Protein AF-A0A1Y2C9N9-F1 (afdb_monomer_lite)

Structure (mmCIF, N/CA/C/O backbone):
data_AF-A0A1Y2C9N9-F1
#
_entry.id   AF-A0A1Y2C9N9-F1
#
loop_
_atom_site.group_PDB
_atom_site.id
_atom_site.type_symbol
_atom_site.label_atom_id
_atom_site.label_alt_id
_atom_site.label_comp_id
_atom_site.label_asym_id
_atom_site.label_entity_id
_atom_site.label_seq_id
_atom_site.pdbx_PDB_ins_code
_atom_site.Cartn_x
_atom_site.Cartn_y
_atom_site.Cartn_z
_atom_site.occupancy
_atom_site.B_iso_or_equiv
_atom_site.auth_seq_id
_atom_site.auth_comp_id
_atom_site.auth_asym_id
_atom_site.aut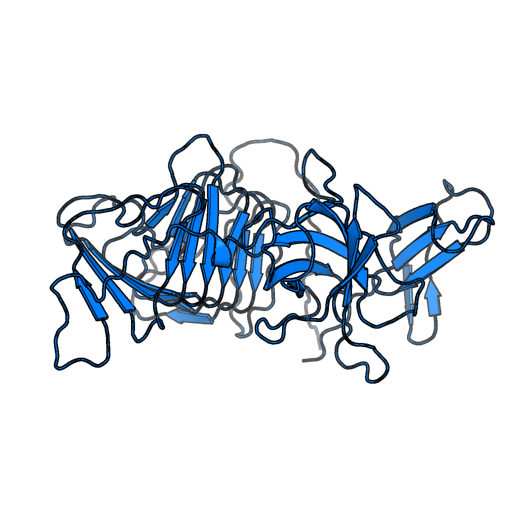h_atom_id
_atom_site.pdbx_PDB_model_num
ATOM 1 N N . MET A 1 1 ? -13.843 10.866 -21.191 1.00 35.72 1 MET A N 1
ATOM 2 C CA . MET A 1 1 ? -12.679 11.748 -21.000 1.00 35.72 1 MET A CA 1
ATOM 3 C C . MET A 1 1 ? -11.493 10.961 -21.496 1.00 35.72 1 MET A C 1
ATOM 5 O O . MET A 1 1 ? -11.252 9.895 -20.947 1.00 35.72 1 MET A O 1
ATOM 9 N N . ASP A 1 2 ? -10.850 11.417 -22.565 1.00 36.09 2 ASP A N 1
ATOM 10 C CA . ASP A 1 2 ? -9.638 10.778 -23.071 1.00 36.09 2 ASP A CA 1
ATOM 11 C C . ASP A 1 2 ? -8.479 11.199 -22.169 1.00 36.09 2 ASP A C 1
ATOM 13 O O . ASP A 1 2 ? -8.046 12.351 -22.181 1.00 36.09 2 ASP A O 1
ATOM 17 N N . GLU A 1 3 ? -8.037 10.278 -21.317 1.00 42.59 3 GLU A N 1
ATOM 18 C CA . GLU A 1 3 ? -6.842 10.449 -20.499 1.00 42.59 3 GLU A CA 1
ATOM 19 C C . GLU A 1 3 ? -5.646 10.529 -21.465 1.00 42.59 3 GLU A C 1
ATOM 21 O O . GLU A 1 3 ? -5.274 9.535 -22.092 1.00 42.59 3 GLU A O 1
ATOM 26 N N . GLN A 1 4 ? -5.087 11.728 -21.678 1.00 49.59 4 GLN A N 1
ATOM 27 C CA . GLN A 1 4 ? -3.892 11.867 -22.509 1.00 49.59 4 GLN A CA 1
ATOM 28 C C . GLN A 1 4 ? -2.743 11.108 -21.844 1.00 49.59 4 GLN A C 1
ATOM 30 O O . GLN A 1 4 ? -2.251 11.492 -20.783 1.00 49.59 4 GLN A O 1
ATOM 35 N N . ILE A 1 5 ? -2.307 10.023 -22.484 1.00 52.78 5 ILE A N 1
ATOM 36 C CA . ILE A 1 5 ? -1.181 9.217 -22.021 1.00 52.78 5 ILE A CA 1
ATOM 37 C C . ILE A 1 5 ? 0.080 10.084 -22.089 1.00 52.78 5 ILE A C 1
ATOM 39 O O . ILE A 1 5 ? 0.598 10.370 -23.171 1.00 52.78 5 ILE A O 1
ATOM 43 N N . LYS A 1 6 ? 0.600 10.499 -20.928 1.00 65.00 6 LYS A N 1
ATOM 44 C CA . LYS A 1 6 ? 1.911 11.152 -20.840 1.00 65.00 6 LYS A CA 1
ATOM 45 C C . LYS A 1 6 ? 2.979 10.113 -21.178 1.00 65.00 6 LYS A C 1
ATOM 47 O O . LYS A 1 6 ? 3.210 9.178 -20.414 1.00 65.00 6 LYS A O 1
ATOM 52 N N . LEU A 1 7 ? 3.616 10.270 -22.336 1.00 72.69 7 LEU A N 1
ATOM 53 C CA . LEU A 1 7 ? 4.670 9.365 -22.781 1.00 72.69 7 LEU A CA 1
ATOM 54 C C . LEU A 1 7 ? 5.910 9.498 -21.890 1.00 72.69 7 LEU A C 1
ATOM 56 O O . LEU A 1 7 ? 6.358 10.606 -21.593 1.00 72.69 7 LEU A O 1
ATOM 60 N N . SER A 1 8 ? 6.486 8.365 -21.492 1.00 74.19 8 SER A N 1
ATOM 61 C CA . SER A 1 8 ? 7.761 8.315 -20.766 1.00 74.19 8 SER A CA 1
ATOM 62 C C . SER A 1 8 ? 8.799 7.521 -21.551 1.00 74.19 8 SER A C 1
ATOM 64 O O . SER A 1 8 ? 8.482 6.483 -22.130 1.00 74.19 8 SER A O 1
ATOM 66 N N . LEU A 1 9 ? 10.038 8.019 -21.600 1.00 79.31 9 LEU A N 1
ATOM 67 C CA . LEU A 1 9 ? 11.112 7.429 -22.394 1.00 79.31 9 LEU A CA 1
ATOM 68 C C . LEU A 1 9 ? 12.290 7.016 -21.510 1.00 79.31 9 LEU A C 1
ATOM 70 O O . LEU A 1 9 ? 12.884 7.843 -20.814 1.00 79.31 9 LEU A O 1
ATOM 74 N N . GLN A 1 10 ? 12.653 5.738 -21.577 1.00 77.62 10 GLN A N 1
ATOM 75 C CA . GLN A 1 10 ? 13.839 5.191 -20.924 1.00 77.62 10 GLN A CA 1
ATOM 76 C C . GLN A 1 10 ? 14.843 4.721 -21.979 1.00 77.62 10 GLN A C 1
ATOM 78 O O . GLN A 1 10 ? 14.482 3.996 -22.903 1.00 77.62 10 GLN A O 1
ATOM 83 N N . VAL A 1 11 ? 16.108 5.119 -21.846 1.00 74.19 11 VAL A N 1
ATOM 84 C CA . VAL A 1 11 ? 17.207 4.701 -22.729 1.00 74.19 11 VAL A CA 1
ATOM 85 C C . VAL A 1 11 ? 18.169 3.816 -21.950 1.00 74.19 11 VAL A C 1
ATOM 87 O O . VAL A 1 11 ? 18.569 4.157 -20.840 1.00 74.19 11 VAL A O 1
ATOM 90 N N . GLN A 1 12 ? 18.551 2.686 -22.535 1.00 75.56 12 GLN A N 1
ATOM 91 C CA . GLN A 1 12 ? 19.433 1.704 -21.919 1.00 75.56 12 GLN A CA 1
ATOM 92 C C . GLN A 1 12 ? 20.562 1.316 -22.872 1.00 75.56 12 GLN A C 1
ATOM 94 O O . GLN A 1 12 ? 20.326 1.028 -24.047 1.00 75.56 12 GLN A O 1
ATOM 99 N N . VAL A 1 13 ? 21.792 1.295 -22.357 1.00 73.00 13 VAL A N 1
ATOM 100 C CA . VAL A 1 13 ? 22.965 0.823 -23.107 1.00 73.00 13 VAL A CA 1
ATOM 101 C C . VAL A 1 13 ? 22.953 -0.703 -23.131 1.00 73.00 13 VAL A C 1
ATOM 103 O O . VAL A 1 13 ? 22.857 -1.340 -22.077 1.00 73.00 13 VAL A O 1
ATOM 106 N N . LEU A 1 14 ? 23.042 -1.291 -24.324 1.00 68.31 14 LEU A N 1
ATOM 107 C CA . LEU A 1 14 ? 23.195 -2.734 -24.475 1.00 68.31 14 LEU A CA 1
ATOM 108 C C . LEU A 1 14 ? 24.684 -3.089 -24.434 1.00 68.31 14 LEU A C 1
ATOM 110 O O . LEU A 1 14 ? 25.497 -2.427 -25.074 1.00 68.31 14 LEU A O 1
ATOM 114 N N . SER A 1 15 ? 25.032 -4.123 -23.668 1.00 65.00 15 SER A N 1
ATOM 115 C CA . SER A 1 15 ? 26.360 -4.738 -23.719 1.00 65.00 15 SER A CA 1
ATOM 116 C C . SER A 1 15 ? 26.294 -6.016 -24.552 1.00 65.00 15 SER A C 1
ATOM 118 O O . SER A 1 15 ? 25.259 -6.684 -24.583 1.00 65.00 15 SER A O 1
ATOM 120 N N . ASP A 1 16 ? 27.400 -6.378 -25.199 1.00 57.31 16 ASP A N 1
ATOM 121 C CA . ASP A 1 16 ? 27.484 -7.580 -26.041 1.00 57.31 16 ASP A CA 1
ATOM 122 C C . ASP A 1 16 ? 27.360 -8.898 -25.237 1.00 57.31 16 ASP A C 1
ATOM 124 O O . ASP A 1 16 ? 27.271 -9.985 -25.808 1.00 57.31 16 ASP A O 1
ATOM 128 N N . SER A 1 17 ? 27.329 -8.830 -23.900 1.00 48.91 17 SER A N 1
ATOM 129 C CA . SER A 1 17 ? 27.253 -9.983 -23.000 1.00 48.91 17 SER A CA 1
ATOM 130 C C . SER A 1 17 ? 25.835 -10.228 -22.459 1.00 48.91 17 SER A C 1
ATOM 132 O O . SER A 1 17 ? 25.485 -9.680 -21.422 1.00 48.91 17 SER A O 1
ATOM 134 N N . LEU A 1 18 ? 25.081 -11.119 -23.124 1.00 41.03 18 LEU A N 1
ATOM 135 C CA . LEU A 1 18 ? 23.800 -11.759 -22.734 1.00 41.03 18 LEU A CA 1
ATOM 136 C C . LEU A 1 18 ? 22.624 -10.848 -22.268 1.00 41.03 18 LEU A C 1
ATOM 138 O O . LEU A 1 18 ? 22.809 -9.816 -21.634 1.00 41.03 18 LEU A O 1
ATOM 142 N N . PRO A 1 19 ? 21.352 -11.248 -22.491 1.00 45.31 19 PRO A N 1
ATOM 143 C CA . PRO A 1 19 ? 20.192 -10.338 -22.447 1.00 45.31 19 PRO A CA 1
ATOM 144 C C . PRO A 1 19 ? 19.780 -9.810 -21.062 1.00 45.31 19 PRO A C 1
ATOM 146 O O . PRO A 1 19 ? 18.806 -9.068 -20.970 1.00 45.31 19 PRO A O 1
ATOM 149 N N . ILE A 1 20 ? 20.450 -10.232 -19.987 1.00 46.34 20 ILE A N 1
ATOM 150 C CA . ILE A 1 20 ? 19.960 -10.072 -18.607 1.00 46.34 20 ILE A CA 1
ATOM 151 C C . ILE A 1 20 ? 20.750 -8.998 -17.840 1.00 46.34 20 ILE A C 1
ATOM 153 O O . ILE A 1 20 ? 20.220 -8.396 -16.913 1.00 46.34 20 ILE A O 1
ATOM 157 N N . ASN A 1 21 ? 21.973 -8.671 -18.270 1.00 48.25 21 ASN A N 1
ATOM 158 C CA . ASN A 1 21 ? 22.792 -7.624 -17.648 1.00 48.25 21 ASN A CA 1
ATOM 159 C C . ASN A 1 21 ? 22.734 -6.349 -18.483 1.00 48.25 21 ASN A C 1
ATOM 161 O O . ASN A 1 21 ? 23.719 -5.895 -19.068 1.00 48.25 21 ASN A O 1
ATOM 165 N N . ALA A 1 22 ? 21.532 -5.804 -18.602 1.00 55.50 22 ALA A N 1
ATOM 166 C CA . ALA A 1 22 ? 21.343 -4.560 -19.311 1.00 55.50 22 ALA A CA 1
ATOM 167 C C . ALA A 1 22 ? 21.938 -3.404 -18.478 1.00 55.50 22 ALA A C 1
ATOM 169 O O . ALA A 1 22 ? 21.824 -3.386 -17.251 1.00 55.50 22 ALA A O 1
ATOM 170 N N . GLY A 1 23 ? 22.649 -2.484 -19.139 1.00 63.84 23 GLY A N 1
ATOM 171 C CA . GLY A 1 23 ? 23.378 -1.400 -18.480 1.00 63.84 23 GLY A CA 1
ATOM 172 C C . GLY A 1 23 ? 22.465 -0.416 -17.733 1.00 63.84 23 GLY A C 1
ATOM 173 O O . GLY A 1 23 ? 21.241 -0.596 -17.698 1.00 63.84 23 GLY A O 1
ATOM 174 N N . PRO A 1 24 ? 23.031 0.654 -17.144 1.00 66.31 24 PRO A N 1
ATOM 175 C CA . PRO A 1 24 ? 22.237 1.680 -16.476 1.00 66.31 24 PRO A CA 1
ATOM 176 C C . PRO A 1 24 ? 21.140 2.229 -17.402 1.00 66.31 24 PRO A C 1
ATOM 178 O O . PRO A 1 24 ? 21.354 2.431 -18.600 1.00 66.31 24 PRO A O 1
ATOM 181 N N . VAL A 1 25 ? 19.954 2.440 -16.827 1.00 69.62 25 VAL A N 1
ATOM 182 C CA . VAL A 1 25 ? 18.787 3.018 -17.503 1.00 69.62 25 VAL A CA 1
ATOM 183 C C . VAL A 1 25 ? 18.749 4.516 -17.225 1.00 69.62 25 VAL A C 1
ATOM 185 O O . VAL A 1 25 ? 18.875 4.944 -16.078 1.00 69.62 25 VAL A O 1
ATOM 188 N N . PHE A 1 26 ? 18.547 5.314 -18.269 1.00 75.56 26 PHE A N 1
ATOM 189 C CA . PHE A 1 26 ? 18.500 6.770 -18.201 1.00 75.56 26 PHE A CA 1
ATOM 190 C C . PHE A 1 26 ? 17.121 7.270 -18.631 1.00 75.56 26 PHE A C 1
ATOM 192 O O . PHE A 1 26 ? 16.670 6.978 -19.739 1.00 75.56 26 PHE A O 1
ATOM 199 N N . SER A 1 27 ? 16.462 8.061 -17.781 1.00 75.56 27 SER A N 1
ATOM 200 C CA . SER A 1 27 ? 15.243 8.786 -18.163 1.00 75.56 27 SER A CA 1
ATOM 201 C C . SER A 1 27 ? 15.618 9.923 -19.109 1.00 75.56 27 SER A C 1
ATOM 203 O O . SER A 1 27 ? 16.487 10.723 -18.766 1.00 75.56 27 SER A O 1
ATOM 205 N N . GLN A 1 28 ? 14.977 10.004 -20.278 1.00 77.38 28 GLN A N 1
ATOM 206 C CA . GLN A 1 28 ? 15.223 11.078 -21.245 1.00 77.38 28 GLN A CA 1
ATOM 207 C C . GLN A 1 28 ? 13.971 11.932 -21.454 1.00 77.38 28 GLN A C 1
ATOM 209 O O . GLN A 1 28 ? 12.881 11.374 -21.611 1.00 77.38 28 GLN A O 1
ATOM 214 N N . PRO A 1 29 ? 14.099 13.272 -21.476 1.00 76.62 29 PRO A N 1
ATOM 215 C CA . PRO A 1 29 ? 13.002 14.125 -21.893 1.00 76.62 29 PRO A CA 1
ATOM 216 C C . PRO A 1 29 ? 12.691 13.860 -23.369 1.00 76.62 29 PRO A C 1
ATOM 218 O O . PRO A 1 29 ? 13.583 13.778 -24.217 1.00 76.62 29 PRO A O 1
ATOM 221 N N . LEU A 1 30 ? 11.405 13.720 -23.667 1.00 79.06 30 LEU A N 1
ATOM 222 C CA . LEU A 1 30 ? 10.915 13.573 -25.027 1.00 79.06 30 LEU A CA 1
ATOM 223 C C . LEU A 1 30 ? 10.815 14.968 -25.654 1.00 79.06 30 LEU A C 1
ATOM 225 O O . LEU A 1 30 ? 10.134 15.830 -25.107 1.00 79.06 30 LEU A O 1
ATOM 229 N N . ILE A 1 31 ? 11.503 15.204 -26.776 1.00 84.25 31 ILE A N 1
ATOM 230 C CA . ILE A 1 31 ? 11.440 16.495 -27.485 1.00 84.25 31 ILE A CA 1
ATOM 231 C C . ILE A 1 31 ? 10.121 16.598 -28.246 1.00 84.25 31 ILE A C 1
ATOM 233 O O . ILE A 1 31 ? 9.447 17.623 -28.207 1.00 84.25 31 ILE A O 1
ATOM 237 N N . SER A 1 32 ? 9.756 15.535 -28.961 1.00 83.12 32 SER A N 1
ATOM 238 C CA . SER A 1 32 ? 8.484 15.454 -29.667 1.00 83.12 32 SER A CA 1
ATOM 239 C C . SER A 1 32 ? 8.024 14.011 -29.806 1.00 83.12 32 SER A C 1
ATOM 241 O O . SER A 1 32 ? 8.832 13.079 -29.872 1.00 83.12 32 SER A O 1
ATOM 243 N N . ALA A 1 33 ? 6.709 13.843 -29.869 1.00 81.81 33 ALA A N 1
ATOM 244 C CA . ALA A 1 33 ? 6.063 12.589 -30.198 1.00 81.81 33 ALA A CA 1
ATOM 245 C C . ALA A 1 33 ? 4.936 12.840 -31.189 1.00 81.81 33 ALA A C 1
ATOM 247 O O . ALA A 1 33 ? 4.135 13.757 -31.021 1.00 81.81 33 ALA A O 1
ATOM 248 N N . THR A 1 34 ? 4.877 12.001 -32.210 1.00 81.88 34 THR A N 1
ATOM 249 C CA . THR A 1 34 ? 3.731 11.875 -33.105 1.00 81.88 34 THR A CA 1
ATOM 250 C C . THR A 1 34 ? 3.262 10.425 -33.081 1.00 81.88 34 THR A C 1
ATOM 252 O O . THR A 1 34 ? 3.911 9.563 -32.490 1.00 81.88 34 THR A O 1
ATOM 255 N N . ASN A 1 35 ? 2.181 10.119 -33.796 1.00 73.50 35 ASN A N 1
ATOM 256 C CA . ASN A 1 35 ? 1.738 8.734 -33.977 1.00 73.50 35 ASN A CA 1
ATOM 257 C C . ASN A 1 35 ? 2.775 7.853 -34.704 1.00 73.50 35 ASN A C 1
ATOM 259 O O . ASN A 1 35 ? 2.631 6.635 -34.714 1.00 73.50 35 ASN A O 1
ATOM 263 N N . TYR A 1 36 ? 3.801 8.450 -35.324 1.00 74.31 36 TYR A N 1
ATOM 264 C CA . TYR A 1 36 ? 4.756 7.751 -36.187 1.00 74.31 36 TYR A CA 1
ATOM 265 C C . TYR A 1 36 ? 6.217 7.926 -35.774 1.00 74.31 36 TYR A C 1
ATOM 267 O O . TYR A 1 36 ? 7.085 7.225 -36.291 1.00 74.31 36 TYR A O 1
ATOM 275 N N . SER A 1 37 ? 6.521 8.875 -34.890 1.00 80.38 37 SER A N 1
ATOM 276 C CA . SER A 1 37 ? 7.902 9.225 -34.570 1.00 80.38 37 SER A CA 1
ATOM 277 C C . SER A 1 37 ? 8.066 9.715 -33.140 1.00 80.38 37 SER A C 1
ATOM 279 O O . SER A 1 37 ? 7.202 10.392 -32.585 1.00 80.38 37 SER A O 1
ATOM 281 N N . LEU A 1 38 ? 9.224 9.390 -32.569 1.00 82.50 38 LEU A N 1
ATOM 282 C CA . LEU A 1 38 ? 9.708 9.913 -31.299 1.00 82.50 38 LEU A CA 1
ATOM 283 C C . LEU A 1 38 ? 11.026 10.635 -31.562 1.00 82.50 38 LEU A C 1
ATOM 285 O O . LEU A 1 38 ? 11.912 10.080 -32.211 1.00 82.50 38 LEU A O 1
ATOM 289 N N . THR A 1 39 ? 11.164 11.845 -31.032 1.00 84.00 39 THR A N 1
ATOM 290 C CA . THR A 1 39 ? 12.417 12.606 -31.082 1.00 84.00 39 THR A CA 1
ATOM 291 C C . THR A 1 39 ? 12.925 12.824 -29.666 1.00 84.00 39 THR A C 1
ATOM 293 O O . THR A 1 39 ? 12.194 13.319 -28.809 1.00 84.00 39 THR A O 1
ATOM 296 N N . TYR A 1 40 ? 14.181 12.464 -29.412 1.00 85.00 40 TYR A N 1
ATOM 297 C CA . TYR A 1 40 ? 14.840 12.613 -28.115 1.00 85.00 40 TYR A CA 1
ATOM 298 C C . TYR A 1 40 ? 16.357 12.732 -28.289 1.00 85.00 40 TYR A C 1
ATOM 300 O O . TYR A 1 40 ? 16.901 12.400 -29.344 1.00 85.00 40 TYR A O 1
ATOM 308 N N . VAL A 1 41 ? 17.038 13.221 -27.251 1.00 83.50 41 VAL A N 1
ATOM 309 C CA . VAL A 1 41 ? 18.501 13.341 -27.223 1.00 83.50 41 VAL A CA 1
ATOM 310 C C . VAL A 1 41 ? 19.097 12.111 -26.546 1.00 83.50 41 VAL A C 1
ATOM 312 O O . VAL A 1 41 ? 18.638 11.695 -25.485 1.00 83.50 41 VAL A O 1
ATOM 315 N N . ILE A 1 42 ? 20.142 11.540 -27.143 1.00 81.25 42 ILE A N 1
ATOM 316 C CA . ILE A 1 42 ? 21.002 10.565 -26.468 1.00 81.25 42 ILE A CA 1
ATOM 317 C C . ILE A 1 42 ? 22.047 11.362 -25.672 1.00 81.25 42 ILE A C 1
ATOM 319 O O . ILE A 1 42 ? 22.749 12.176 -26.279 1.00 81.25 42 ILE A O 1
ATOM 323 N N . PRO A 1 43 ? 22.172 11.176 -24.345 1.00 80.25 43 PRO A N 1
ATOM 324 C CA . PRO A 1 43 ? 23.152 11.913 -23.555 1.00 80.25 43 PRO A CA 1
ATOM 325 C C . PRO A 1 43 ? 24.572 11.713 -24.080 1.00 80.25 43 PRO A C 1
ATOM 327 O O . PRO A 1 43 ? 25.000 10.582 -24.306 1.00 80.25 43 PRO A O 1
ATOM 330 N N . SER A 1 44 ? 25.334 12.801 -24.196 1.00 84.56 44 SER A N 1
ATOM 331 C CA . SER A 1 44 ? 26.743 12.756 -24.612 1.00 84.56 44 SER A CA 1
ATOM 332 C C . SER A 1 44 ? 27.653 12.025 -23.619 1.00 84.56 44 SER A C 1
ATOM 334 O O . SER A 1 44 ? 28.776 11.670 -23.964 1.00 84.56 44 SER A O 1
ATOM 336 N N . SER A 1 45 ? 27.176 11.787 -22.392 1.00 81.62 45 SER A N 1
ATOM 337 C CA . SER A 1 45 ? 27.856 10.971 -21.384 1.00 81.62 45 SER A CA 1
ATOM 338 C C . SER A 1 45 ? 27.840 9.472 -21.695 1.00 81.62 45 SER A C 1
ATOM 340 O O . SER A 1 45 ? 28.579 8.721 -21.060 1.00 81.62 45 SER A O 1
ATOM 342 N N . LEU A 1 46 ? 27.019 9.019 -22.647 1.00 80.38 46 LEU A N 1
ATOM 343 C CA . LEU A 1 46 ? 27.002 7.628 -23.084 1.00 80.38 46 LEU A CA 1
ATOM 344 C C . LEU A 1 46 ? 28.071 7.396 -24.155 1.00 80.38 46 LEU A C 1
ATOM 346 O O . LEU A 1 46 ? 28.161 8.131 -25.138 1.00 80.38 46 LEU A O 1
ATOM 350 N N . SER A 1 47 ? 28.889 6.360 -23.965 1.00 82.69 47 SER A N 1
ATOM 351 C CA . SER A 1 47 ? 29.868 5.942 -24.969 1.00 82.69 47 SER A CA 1
ATOM 352 C C . SER A 1 47 ? 29.163 5.446 -26.236 1.00 82.69 47 SER A C 1
ATOM 354 O O . SER A 1 47 ? 28.143 4.770 -26.107 1.00 82.69 47 SER A O 1
ATOM 356 N N . PRO A 1 48 ? 29.703 5.712 -27.442 1.00 82.38 48 PRO A N 1
ATOM 357 C CA . PRO A 1 48 ? 29.128 5.216 -28.691 1.00 82.38 48 PRO A CA 1
ATOM 358 C C . PRO A 1 48 ? 28.824 3.713 -28.636 1.00 82.38 48 PRO A C 1
ATOM 360 O O . PRO A 1 48 ? 29.675 2.925 -28.228 1.00 82.38 48 PRO A O 1
ATOM 363 N N . GLY A 1 49 ? 27.622 3.316 -29.059 1.00 80.94 49 GLY A N 1
ATOM 364 C CA . GLY A 1 49 ? 27.181 1.926 -28.992 1.00 80.94 49 GLY A CA 1
ATOM 365 C C . GLY A 1 49 ? 25.743 1.725 -29.465 1.00 80.94 49 GLY A C 1
ATOM 366 O O . GLY A 1 49 ? 25.108 2.643 -29.987 1.00 80.94 49 GLY A O 1
ATOM 367 N N . VAL A 1 50 ? 25.236 0.504 -29.285 1.00 75.94 50 VAL A N 1
ATOM 368 C CA . VAL A 1 50 ? 23.834 0.170 -29.552 1.00 75.94 50 VAL A CA 1
ATOM 369 C C . VAL A 1 50 ? 23.007 0.480 -28.310 1.00 75.94 50 VAL A C 1
ATOM 371 O O . VAL A 1 50 ? 23.266 -0.026 -27.215 1.00 75.94 50 VAL A O 1
ATOM 374 N N . TYR A 1 51 ? 21.980 1.301 -28.496 1.00 77.50 51 TYR A N 1
ATOM 375 C CA . TYR A 1 51 ? 21.045 1.660 -27.441 1.00 77.50 51 TYR A CA 1
ATOM 376 C C . TYR A 1 51 ? 19.705 0.993 -27.674 1.00 77.50 51 TYR A C 1
ATOM 378 O O . TYR A 1 51 ? 19.248 0.825 -28.804 1.00 77.50 51 TYR A O 1
ATOM 386 N N . ARG A 1 52 ? 19.044 0.684 -26.570 1.00 77.81 52 ARG A N 1
ATOM 387 C CA . ARG A 1 52 ? 17.638 0.335 -26.551 1.00 77.81 52 ARG A CA 1
ATOM 388 C C . ARG A 1 52 ? 16.846 1.474 -25.942 1.00 77.81 52 ARG A C 1
ATOM 390 O O . ARG A 1 52 ? 17.294 2.128 -25.002 1.00 77.81 52 ARG A O 1
ATOM 397 N N . THR A 1 53 ? 15.640 1.670 -26.449 1.00 76.19 53 THR A N 1
ATOM 398 C CA . THR A 1 53 ? 14.713 2.655 -25.913 1.00 76.19 53 THR A CA 1
ATOM 399 C C . THR A 1 53 ? 13.386 1.990 -25.598 1.00 76.19 53 THR A C 1
ATOM 401 O O . THR A 1 53 ? 12.853 1.230 -26.403 1.00 76.19 53 THR A O 1
ATOM 404 N N . LEU A 1 54 ? 12.891 2.244 -24.393 1.00 78.75 54 LEU A N 1
ATOM 405 C CA . LEU A 1 54 ? 11.613 1.772 -23.898 1.00 78.75 54 LEU A CA 1
ATOM 406 C C . LEU A 1 54 ? 10.665 2.956 -23.772 1.00 78.75 54 LEU A C 1
ATOM 408 O O . LEU A 1 54 ? 10.924 3.892 -23.014 1.00 78.75 54 LEU A O 1
ATOM 412 N N . LEU A 1 55 ? 9.570 2.896 -24.522 1.00 82.75 55 LEU A N 1
ATOM 413 C CA . LEU A 1 55 ? 8.453 3.817 -24.385 1.00 82.75 55 LEU A CA 1
ATOM 414 C C . LEU A 1 55 ? 7.480 3.258 -23.349 1.00 82.75 55 LEU A C 1
ATOM 416 O O . LEU A 1 55 ? 7.118 2.086 -23.420 1.00 82.75 55 LEU A O 1
ATOM 420 N N . ASN A 1 56 ? 7.056 4.099 -22.409 1.00 83.75 56 ASN A N 1
ATOM 421 C CA . ASN A 1 56 ? 6.133 3.748 -21.333 1.00 83.75 56 ASN A CA 1
ATOM 422 C C . ASN A 1 56 ? 6.585 2.518 -20.539 1.00 83.75 56 ASN A C 1
ATOM 424 O O . ASN A 1 56 ? 5.759 1.711 -20.127 1.00 83.75 56 ASN A O 1
ATOM 428 N N . ALA A 1 57 ? 7.893 2.354 -20.324 1.00 87.31 57 ALA A N 1
ATOM 429 C CA . ALA A 1 57 ? 8.370 1.348 -19.382 1.00 87.31 57 ALA A CA 1
ATOM 430 C C . ALA A 1 57 ? 7.865 1.695 -17.970 1.00 87.31 57 ALA A C 1
ATOM 432 O O . ALA A 1 57 ? 7.789 2.887 -17.640 1.00 87.31 57 ALA A O 1
ATOM 433 N N . PRO A 1 58 ? 7.574 0.696 -17.118 1.00 91.00 58 PRO A N 1
ATOM 434 C CA . PRO A 1 58 ? 7.284 0.945 -15.714 1.00 91.00 58 PRO A CA 1
ATOM 435 C C . PRO A 1 58 ? 8.337 1.862 -15.085 1.00 91.00 58 PRO A C 1
ATOM 437 O O . PRO A 1 58 ? 9.541 1.616 -15.196 1.00 91.00 58 PRO A O 1
ATOM 440 N N . LYS A 1 59 ? 7.895 2.913 -14.395 1.00 87.94 59 LYS A N 1
ATOM 441 C CA . LYS A 1 59 ? 8.758 3.702 -13.512 1.00 87.94 59 LYS A CA 1
ATOM 442 C C . LYS A 1 59 ? 8.269 3.530 -12.087 1.00 87.94 59 LYS A C 1
ATOM 444 O O . LYS A 1 59 ? 7.312 4.182 -11.688 1.00 87.94 59 LYS A O 1
ATOM 449 N N . VAL A 1 60 ? 8.917 2.648 -11.333 1.00 88.12 60 VAL A N 1
ATOM 450 C CA . VAL A 1 60 ? 8.529 2.350 -9.950 1.00 88.12 60 VAL A CA 1
ATOM 451 C C . VAL A 1 60 ? 9.130 3.389 -9.005 1.00 88.12 60 VAL A C 1
ATOM 453 O O . VAL A 1 60 ? 10.343 3.556 -8.959 1.00 88.12 60 VAL A O 1
ATOM 456 N N . TRP A 1 61 ? 8.285 4.066 -8.236 1.00 83.56 61 TRP A N 1
ATOM 457 C CA . TRP A 1 61 ? 8.686 5.048 -7.229 1.00 83.56 61 TRP A CA 1
ATOM 458 C C . TRP A 1 61 ? 8.903 4.408 -5.861 1.00 83.56 61 TRP A C 1
ATOM 460 O O . TRP A 1 61 ? 9.909 4.672 -5.207 1.00 83.56 61 TRP A O 1
ATOM 470 N N . PHE A 1 62 ? 7.967 3.557 -5.434 1.00 84.56 62 PHE A N 1
ATOM 471 C CA . PHE A 1 62 ? 8.056 2.813 -4.181 1.00 84.56 62 PHE A CA 1
ATOM 472 C C . PHE A 1 62 ? 7.236 1.520 -4.237 1.00 84.56 62 PHE A C 1
ATOM 474 O O . PHE A 1 62 ? 6.411 1.309 -5.129 1.00 84.56 62 PHE A O 1
ATOM 481 N N . VAL A 1 63 ? 7.477 0.650 -3.257 1.00 89.31 63 VAL A N 1
ATOM 482 C CA . VAL A 1 63 ? 6.780 -0.629 -3.087 1.00 89.31 63 VAL A CA 1
ATOM 483 C C . VAL A 1 63 ? 6.295 -0.780 -1.654 1.00 89.31 63 VAL A C 1
ATOM 485 O O . VAL A 1 63 ? 6.903 -0.260 -0.712 1.00 89.31 63 VAL A O 1
ATOM 488 N N . GLN A 1 64 ? 5.214 -1.527 -1.485 1.00 85.31 64 GLN A N 1
ATOM 489 C CA . GLN A 1 64 ? 4.628 -1.816 -0.187 1.00 85.31 64 GLN A CA 1
ATOM 490 C C . GLN A 1 64 ? 4.089 -3.241 -0.173 1.00 85.31 64 GLN A C 1
ATOM 492 O O . GLN A 1 64 ? 3.342 -3.613 -1.068 1.00 85.31 64 GLN A O 1
ATOM 497 N N . GLY A 1 65 ? 4.431 -4.030 0.838 1.00 88.19 65 GLY A N 1
ATOM 498 C CA . GLY A 1 65 ? 3.758 -5.307 1.056 1.00 88.19 65 GLY A CA 1
ATOM 499 C C . GLY A 1 65 ? 2.515 -5.152 1.933 1.00 88.19 65 GLY A C 1
ATOM 500 O O . GLY A 1 65 ? 2.290 -4.111 2.557 1.00 88.19 65 GLY A O 1
ATOM 501 N N . ASP A 1 66 ? 1.711 -6.203 2.026 1.00 79.81 66 ASP A N 1
ATOM 502 C CA . ASP A 1 66 ? 0.538 -6.252 2.905 1.00 79.81 66 ASP A CA 1
ATOM 503 C C . ASP A 1 66 ? 0.881 -6.114 4.399 1.00 79.81 66 ASP A C 1
ATOM 505 O O . ASP A 1 66 ? 0.028 -5.716 5.188 1.00 79.81 66 ASP A O 1
ATOM 509 N N . LEU A 1 67 ? 2.143 -6.341 4.777 1.00 76.38 67 LEU A N 1
ATOM 510 C CA . LEU A 1 67 ? 2.688 -6.070 6.110 1.00 76.38 67 LEU A CA 1
ATOM 511 C C . LEU A 1 67 ? 3.524 -4.784 6.133 1.00 76.38 67 LEU A C 1
ATOM 513 O O . LEU A 1 67 ? 4.503 -4.674 6.871 1.00 76.38 67 LEU A O 1
ATOM 517 N N . THR A 1 68 ? 3.155 -3.790 5.324 1.00 78.38 68 THR A N 1
ATOM 518 C CA . THR A 1 68 ? 3.842 -2.498 5.158 1.00 78.38 68 THR A CA 1
ATOM 519 C C . THR A 1 68 ? 5.188 -2.609 4.422 1.00 78.38 68 THR A C 1
ATOM 521 O O . THR A 1 68 ? 5.239 -2.473 3.198 1.00 78.38 68 THR A O 1
ATOM 524 N N . LYS A 1 69 ? 6.302 -2.826 5.130 1.00 78.44 69 LYS A N 1
ATOM 525 C CA . LYS A 1 69 ? 7.655 -2.925 4.552 1.00 78.44 69 LYS A CA 1
ATOM 526 C C . LYS A 1 69 ? 7.961 -4.304 3.982 1.00 78.44 69 LYS A C 1
ATOM 528 O O . LYS A 1 69 ? 8.877 -4.432 3.173 1.00 78.44 69 LYS A O 1
ATOM 533 N N . THR A 1 70 ? 7.202 -5.305 4.403 1.00 87.38 70 THR A N 1
ATOM 534 C CA . THR A 1 70 ? 7.347 -6.696 3.992 1.00 87.38 70 THR A CA 1
ATOM 535 C C . THR A 1 70 ? 6.026 -7.195 3.426 1.00 87.38 70 THR A C 1
ATOM 537 O O . THR A 1 70 ? 4.966 -6.629 3.702 1.00 87.38 70 THR A O 1
ATOM 540 N N . ALA A 1 71 ? 6.094 -8.225 2.593 1.00 90.94 71 ALA A N 1
ATOM 541 C CA . ALA A 1 71 ? 4.920 -8.953 2.142 1.00 90.94 71 ALA A CA 1
ATOM 542 C C . ALA A 1 71 ? 4.840 -10.287 2.881 1.00 90.94 71 ALA A C 1
ATOM 544 O O . ALA A 1 71 ? 5.858 -10.906 3.190 1.00 90.94 71 ALA A O 1
ATOM 545 N N . SER A 1 72 ? 3.633 -10.738 3.171 1.00 88.38 72 SER A N 1
ATOM 546 C CA . SER A 1 72 ? 3.387 -12.057 3.720 1.00 88.38 72 SER A CA 1
ATOM 547 C C . SER A 1 72 ? 3.293 -13.102 2.607 1.00 88.38 72 SER A C 1
ATOM 549 O O . SER A 1 72 ? 2.870 -12.818 1.485 1.00 88.38 72 SER A O 1
ATOM 551 N N . GLN A 1 73 ? 3.643 -14.350 2.918 1.00 92.50 73 GLN A N 1
ATOM 552 C CA . GLN A 1 73 ? 3.205 -15.492 2.112 1.00 92.50 73 GLN A CA 1
ATOM 553 C C . GLN A 1 73 ? 1.668 -15.516 2.026 1.00 92.50 73 GLN A C 1
ATOM 555 O O . GLN A 1 73 ? 0.982 -15.487 3.049 1.00 92.50 73 GLN A O 1
ATOM 560 N N . GLY A 1 74 ? 1.116 -15.587 0.816 1.00 88.62 74 GLY A N 1
ATOM 561 C CA . GLY A 1 74 ? -0.328 -15.480 0.570 1.00 88.62 74 GLY A CA 1
ATOM 562 C C . GLY A 1 74 ? -0.865 -14.043 0.582 1.00 88.62 74 GLY A C 1
ATOM 563 O O . GLY A 1 74 ? -2.068 -13.853 0.415 1.00 88.62 74 GLY A O 1
ATOM 564 N N . GLY A 1 75 ? -0.003 -13.049 0.808 1.00 88.69 75 GLY A N 1
ATOM 565 C CA . GLY A 1 75 ? -0.341 -11.631 0.824 1.00 88.69 75 GLY A CA 1
ATOM 566 C C . GLY A 1 75 ? -0.247 -10.976 -0.551 1.00 88.69 75 GLY A C 1
ATOM 567 O O . GLY A 1 75 ? -0.492 -11.593 -1.591 1.00 88.69 75 GLY A O 1
ATOM 568 N N . TRP A 1 76 ? 0.123 -9.696 -0.562 1.00 91.94 76 TRP A N 1
ATOM 569 C CA . TRP A 1 76 ? 0.253 -8.910 -1.787 1.00 91.94 76 TRP A CA 1
ATOM 570 C C . TRP A 1 76 ? 1.414 -7.914 -1.714 1.00 91.94 76 TRP A C 1
ATOM 572 O O . TRP A 1 76 ? 1.848 -7.510 -0.636 1.00 91.94 76 TRP A O 1
ATOM 582 N N . ILE A 1 77 ? 1.894 -7.497 -2.886 1.00 94.00 77 ILE A N 1
ATOM 583 C CA . ILE A 1 77 ? 2.855 -6.409 -3.085 1.00 94.00 77 ILE A CA 1
ATOM 584 C C . ILE A 1 77 ? 2.194 -5.338 -3.949 1.00 94.00 77 ILE A C 1
ATOM 586 O O . ILE A 1 77 ? 1.813 -5.593 -5.086 1.00 94.00 77 ILE A O 1
ATOM 590 N N . GLY A 1 78 ? 2.055 -4.138 -3.400 1.00 91.88 78 GLY A N 1
ATOM 591 C CA . GLY A 1 78 ? 1.643 -2.931 -4.095 1.00 91.88 78 GLY A CA 1
ATOM 592 C C . GLY A 1 78 ? 2.865 -2.230 -4.670 1.00 91.88 78 GLY A C 1
ATOM 593 O O . GLY A 1 78 ? 3.805 -1.900 -3.946 1.00 91.88 78 GLY A O 1
ATOM 594 N N . VAL A 1 79 ? 2.843 -2.007 -5.974 1.00 92.44 79 VAL A N 1
ATOM 595 C CA . VAL A 1 79 ? 3.848 -1.277 -6.740 1.00 92.44 79 VAL A CA 1
ATOM 596 C C . VAL A 1 79 ? 3.244 0.051 -7.154 1.00 92.44 79 VAL A C 1
ATOM 598 O O . VAL A 1 79 ? 2.138 0.086 -7.688 1.00 92.44 79 VAL A O 1
ATOM 601 N N . TYR A 1 80 ? 3.989 1.125 -6.930 1.00 87.75 80 TYR A N 1
ATOM 602 C CA . TYR A 1 80 ? 3.547 2.492 -7.167 1.00 87.75 80 TYR A CA 1
ATOM 603 C C . TYR A 1 80 ? 4.498 3.185 -8.116 1.00 87.75 80 TYR A C 1
ATOM 605 O O . TYR A 1 80 ? 5.715 3.077 -7.956 1.00 87.75 80 TYR A O 1
ATOM 613 N N . GLY A 1 81 ? 3.963 3.890 -9.102 1.00 88.19 81 GLY A N 1
ATOM 614 C CA . GLY A 1 81 ? 4.784 4.390 -10.186 1.00 88.19 81 GLY A CA 1
ATOM 615 C C . GLY A 1 81 ? 3.990 4.991 -11.327 1.00 88.19 81 GLY A C 1
ATOM 616 O O . GLY A 1 81 ? 2.828 5.343 -11.178 1.00 88.19 81 GLY A O 1
ATOM 617 N N . THR A 1 82 ? 4.623 5.071 -12.491 1.00 86.50 82 THR A N 1
ATOM 618 C CA . THR A 1 82 ? 3.945 5.378 -13.754 1.00 86.50 82 THR A CA 1
ATOM 619 C C . THR A 1 82 ? 4.060 4.218 -14.725 1.00 86.50 82 THR A C 1
ATOM 621 O O . THR A 1 82 ? 4.965 3.381 -14.619 1.00 86.50 82 THR A O 1
ATOM 624 N N . SER A 1 83 ? 3.144 4.193 -15.694 1.00 89.38 83 SER A N 1
ATOM 625 C CA . SER A 1 83 ? 3.113 3.197 -16.766 1.00 89.38 83 SER A CA 1
ATOM 626 C C . SER A 1 83 ? 3.055 1.758 -16.239 1.00 89.38 83 SER A C 1
ATOM 628 O O . SER A 1 83 ? 3.640 0.864 -16.842 1.00 89.38 83 SER A O 1
ATOM 630 N N . LEU A 1 84 ? 2.381 1.522 -15.106 1.00 90.06 84 LEU A N 1
ATOM 631 C CA . LEU A 1 84 ? 2.233 0.180 -14.517 1.00 90.06 84 LEU A CA 1
ATOM 632 C C . LEU A 1 84 ? 1.147 -0.659 -15.205 1.00 90.06 84 LEU A C 1
ATOM 634 O O . LEU A 1 84 ? 1.093 -1.875 -15.043 1.00 90.06 84 LEU A O 1
ATOM 638 N N . LEU A 1 85 ? 0.296 0.000 -15.985 1.00 88.25 85 LEU A N 1
ATOM 639 C CA . LEU A 1 85 ? -0.727 -0.577 -16.842 1.00 88.25 85 LEU A CA 1
ATOM 640 C C . LEU A 1 85 ? -0.786 0.265 -18.114 1.00 88.25 85 LEU A C 1
ATOM 642 O O . LEU A 1 85 ? -0.663 1.488 -18.028 1.00 88.25 85 LEU A O 1
ATOM 646 N N . ILE A 1 86 ? -1.010 -0.372 -19.261 1.00 83.19 86 ILE A N 1
ATOM 647 C CA . ILE A 1 86 ? -1.362 0.313 -20.508 1.00 83.19 86 ILE A CA 1
ATOM 648 C C . ILE A 1 86 ? -2.866 0.119 -20.727 1.00 83.19 86 ILE A C 1
ATOM 650 O O . ILE A 1 86 ? -3.289 -0.963 -21.136 1.00 83.19 86 ILE A O 1
ATOM 654 N N . PRO A 1 87 ? -3.706 1.118 -20.403 1.00 72.38 87 PRO A N 1
ATOM 655 C CA . PRO A 1 87 ? -5.145 0.990 -20.574 1.00 72.38 87 PRO A CA 1
ATOM 656 C C . PRO A 1 87 ? -5.499 0.815 -22.053 1.00 72.38 87 PRO A C 1
ATOM 658 O O . PRO A 1 87 ? -4.915 1.465 -22.916 1.00 72.38 87 PRO A O 1
ATOM 661 N N . ASN A 1 88 ? -6.513 -0.006 -22.330 1.00 71.31 88 ASN A N 1
ATOM 662 C CA . ASN A 1 88 ? -7.150 -0.125 -23.647 1.00 71.31 88 ASN A CA 1
ATOM 663 C C . ASN A 1 88 ? -6.265 -0.658 -24.792 1.00 71.31 88 ASN A C 1
ATOM 665 O O . ASN A 1 88 ? -6.668 -0.550 -25.949 1.00 71.31 88 ASN A O 1
ATOM 669 N N . ASP A 1 89 ? -5.111 -1.266 -24.503 1.00 72.56 89 ASP A N 1
ATOM 670 C CA . ASP A 1 89 ? -4.326 -1.991 -25.507 1.00 72.56 89 ASP A CA 1
ATOM 671 C C . ASP A 1 89 ? -4.722 -3.483 -25.514 1.00 72.56 89 ASP A C 1
ATOM 673 O O . ASP A 1 89 ? -4.320 -4.223 -24.609 1.00 72.56 89 ASP A O 1
ATOM 677 N N . PRO A 1 90 ? -5.483 -3.963 -26.519 1.00 70.88 90 PRO A N 1
ATOM 678 C CA . PRO A 1 90 ? -5.922 -5.358 -26.592 1.00 70.88 90 PRO A CA 1
ATOM 679 C C . PRO A 1 90 ? -4.774 -6.340 -26.865 1.00 70.88 90 PRO A C 1
ATOM 681 O O . PRO A 1 90 ? -4.977 -7.550 -26.778 1.00 70.88 90 PRO A O 1
ATOM 684 N N . THR A 1 91 ? -3.588 -5.841 -27.224 1.00 76.75 91 THR A N 1
ATOM 685 C CA . THR A 1 91 ? -2.387 -6.652 -27.459 1.00 76.75 91 THR A CA 1
ATOM 686 C C . THR A 1 91 ? -1.479 -6.734 -26.237 1.00 76.75 91 THR A C 1
ATOM 688 O O . THR A 1 91 ? -0.571 -7.569 -26.207 1.00 76.75 91 THR A O 1
ATOM 691 N N . SER A 1 92 ? -1.729 -5.904 -25.220 1.00 77.62 92 SER A N 1
ATOM 692 C CA . SER A 1 92 ? -0.971 -5.935 -23.975 1.00 77.62 92 SER A CA 1
ATOM 693 C C . SER A 1 92 ? -1.292 -7.195 -23.168 1.00 77.62 92 SER A C 1
ATOM 695 O O . SER A 1 92 ? -2.446 -7.605 -23.020 1.00 77.62 92 SER A O 1
ATOM 697 N N . LEU A 1 93 ? -0.248 -7.837 -22.645 1.00 86.19 93 LEU A N 1
ATOM 698 C CA . LEU A 1 93 ? -0.411 -8.868 -21.626 1.00 86.19 93 LEU A CA 1
ATOM 699 C C . LEU A 1 93 ? -0.875 -8.219 -20.309 1.00 86.19 93 LEU A C 1
ATOM 701 O O . LEU A 1 93 ? -0.694 -7.018 -20.112 1.00 86.19 93 LEU A O 1
ATOM 705 N N . PRO A 1 94 ? -1.441 -8.980 -19.361 1.00 88.44 94 PRO A N 1
ATOM 706 C CA . PRO A 1 94 ? -1.650 -8.463 -18.015 1.00 88.44 94 PRO A CA 1
ATOM 707 C C . PRO A 1 94 ? -0.323 -7.974 -17.407 1.00 88.44 94 PRO A C 1
ATOM 709 O O . PRO A 1 94 ? 0.707 -8.622 -17.629 1.00 88.44 94 PRO A O 1
ATOM 712 N N . PRO A 1 95 ? -0.322 -6.888 -16.612 1.00 92.56 95 PRO A N 1
ATOM 713 C CA . PRO A 1 95 ? 0.843 -6.510 -15.825 1.00 92.56 95 PRO A CA 1
ATOM 714 C C . PRO A 1 95 ? 1.336 -7.682 -14.979 1.00 92.56 95 PRO A C 1
ATOM 716 O O . PRO A 1 95 ? 0.547 -8.476 -14.466 1.00 92.56 95 PRO A O 1
ATOM 719 N N . SER A 1 96 ? 2.644 -7.782 -14.793 1.00 94.31 96 SER A N 1
ATOM 720 C CA . SER A 1 96 ? 3.250 -8.869 -14.027 1.00 94.31 96 SER A CA 1
ATOM 721 C C . SER A 1 96 ? 4.422 -8.375 -13.198 1.00 94.31 96 SER A C 1
ATOM 723 O O . SER A 1 96 ? 5.124 -7.439 -13.582 1.00 94.31 96 SER A O 1
ATOM 725 N N . ALA A 1 97 ? 4.665 -9.046 -12.078 1.00 96.12 97 ALA A N 1
ATOM 726 C CA . ALA A 1 97 ? 5.854 -8.839 -11.268 1.00 96.12 97 ALA A CA 1
ATOM 727 C C . ALA A 1 97 ? 6.672 -10.129 -11.180 1.00 96.12 97 ALA A C 1
ATOM 729 O O . ALA A 1 97 ? 6.145 -11.228 -11.333 1.00 96.12 97 ALA A O 1
ATOM 730 N N . ASN A 1 98 ? 7.971 -9.998 -10.944 1.00 96.81 98 ASN A N 1
ATOM 731 C CA . ASN A 1 98 ? 8.882 -11.113 -10.754 1.00 96.81 98 ASN A CA 1
ATOM 732 C C . ASN A 1 98 ? 9.721 -10.870 -9.500 1.00 96.81 98 ASN A C 1
ATOM 734 O O . ASN A 1 98 ? 10.271 -9.783 -9.318 1.00 96.81 98 ASN A O 1
ATOM 738 N N . LEU A 1 99 ? 9.795 -11.884 -8.642 1.00 97.44 99 LEU A N 1
ATOM 739 C CA . LEU A 1 99 ? 10.671 -11.915 -7.479 1.00 97.44 99 LEU A CA 1
ATOM 740 C C . LEU A 1 99 ? 11.858 -12.822 -7.773 1.00 97.44 99 LEU A C 1
ATOM 742 O O . LEU A 1 99 ? 11.657 -13.996 -8.069 1.00 97.44 99 LEU A O 1
ATOM 746 N N . VAL A 1 100 ? 13.079 -12.311 -7.632 1.00 96.56 100 VAL A N 1
ATOM 747 C CA . VAL A 1 100 ? 14.321 -13.095 -7.739 1.00 96.56 100 VAL A CA 1
ATOM 748 C C . VAL A 1 100 ? 14.983 -13.149 -6.372 1.00 96.56 100 VAL A C 1
ATOM 750 O O . VAL A 1 100 ? 15.226 -12.104 -5.769 1.00 96.56 100 VAL A O 1
ATOM 753 N N . SER A 1 101 ? 15.264 -14.347 -5.859 1.00 96.38 101 SER A N 1
ATOM 754 C CA . SER A 1 101 ? 15.857 -14.493 -4.526 1.00 96.38 101 SER A CA 1
ATOM 755 C C . SER A 1 101 ? 17.252 -13.868 -4.472 1.00 96.38 101 SER A C 1
ATOM 757 O O . SER A 1 101 ? 18.116 -14.187 -5.289 1.00 96.38 101 SER A O 1
ATOM 759 N N . VAL A 1 102 ? 17.492 -13.019 -3.468 1.00 95.50 102 VAL A N 1
ATOM 760 C CA . VAL A 1 102 ? 18.820 -12.431 -3.212 1.00 95.50 102 VAL A CA 1
ATOM 761 C C . VAL A 1 102 ? 19.823 -13.513 -2.802 1.00 95.50 102 VAL A C 1
ATOM 763 O O . VAL A 1 102 ? 20.986 -13.464 -3.191 1.00 95.50 102 VAL A O 1
ATOM 766 N N . ALA A 1 103 ? 19.371 -14.521 -2.050 1.00 94.69 103 ALA A N 1
ATOM 767 C CA . ALA A 1 103 ? 20.212 -15.628 -1.598 1.00 94.69 103 ALA A CA 1
ATOM 768 C C . ALA A 1 103 ? 20.547 -16.626 -2.722 1.00 94.69 103 ALA A C 1
ATOM 770 O O . ALA A 1 103 ? 21.577 -17.296 -2.662 1.00 94.69 103 ALA A O 1
ATOM 771 N N . ASN A 1 104 ? 19.685 -16.743 -3.738 1.00 93.19 104 ASN A N 1
ATOM 772 C CA . ASN A 1 104 ? 19.908 -17.612 -4.889 1.00 93.19 104 ASN A CA 1
ATOM 773 C C . ASN A 1 104 ? 19.229 -17.050 -6.148 1.00 93.19 104 ASN A C 1
ATOM 775 O O . ASN A 1 104 ? 18.059 -17.329 -6.403 1.00 93.19 104 ASN A O 1
ATOM 779 N N . ALA A 1 105 ? 19.988 -16.340 -6.986 1.00 90.69 105 ALA A N 1
ATOM 780 C CA . ALA A 1 105 ? 19.472 -15.674 -8.186 1.00 90.69 105 ALA A CA 1
ATOM 781 C C . ALA A 1 105 ? 18.861 -16.616 -9.248 1.00 90.69 105 ALA A C 1
ATOM 783 O O . ALA A 1 105 ? 18.220 -16.147 -10.185 1.00 90.69 105 ALA A O 1
ATOM 784 N N . THR A 1 106 ? 19.038 -17.938 -9.119 1.00 92.25 106 THR A N 1
ATOM 785 C CA . THR A 1 106 ? 18.372 -18.926 -9.990 1.00 92.25 106 THR A CA 1
ATOM 786 C C . THR A 1 106 ? 16.929 -19.218 -9.572 1.00 92.25 106 THR A C 1
ATOM 788 O O . THR A 1 106 ? 16.151 -19.738 -10.368 1.00 92.25 106 THR A O 1
ATOM 791 N N . VAL A 1 107 ? 16.553 -18.867 -8.338 1.00 92.81 107 VAL A N 1
ATOM 792 C CA . VAL A 1 107 ? 15.197 -19.024 -7.811 1.00 92.81 107 VAL A CA 1
ATOM 793 C C . VAL A 1 107 ? 14.414 -17.751 -8.101 1.00 92.81 107 VAL A C 1
ATOM 795 O O . VAL A 1 107 ? 14.694 -16.696 -7.524 1.00 92.81 107 VAL A O 1
ATOM 798 N N . SER A 1 108 ? 13.418 -17.857 -8.980 1.00 95.50 108 SER A N 1
ATOM 799 C CA . SER A 1 108 ? 12.521 -16.753 -9.311 1.00 95.50 108 SER A CA 1
ATOM 800 C C . SER A 1 108 ? 11.051 -17.168 -9.317 1.00 95.50 108 SER A C 1
ATOM 802 O O . SER A 1 108 ? 10.707 -18.329 -9.548 1.00 95.50 108 SER A O 1
ATOM 804 N N . PHE A 1 109 ? 10.178 -16.201 -9.047 1.00 96.38 109 PHE A N 1
ATOM 805 C CA . PHE A 1 109 ? 8.736 -16.394 -8.960 1.00 96.38 109 PHE A CA 1
ATOM 806 C C . PHE A 1 109 ? 8.015 -15.292 -9.728 1.00 96.38 109 PHE A C 1
ATOM 808 O O . PHE A 1 109 ? 8.181 -14.112 -9.427 1.00 96.38 109 PHE A O 1
ATOM 815 N N . ASN A 1 110 ? 7.187 -15.678 -10.698 1.00 95.75 110 ASN A N 1
ATOM 816 C CA . ASN A 1 110 ? 6.278 -14.751 -11.366 1.00 95.75 110 ASN A CA 1
ATOM 817 C C . ASN A 1 110 ? 5.019 -14.562 -10.522 1.00 95.75 110 ASN A C 1
ATOM 819 O O . ASN A 1 110 ? 4.429 -15.535 -10.049 1.00 95.75 110 ASN A O 1
ATOM 823 N N . LEU A 1 111 ? 4.615 -13.310 -10.356 1.00 94.62 111 LEU A N 1
ATOM 824 C CA . LEU A 1 111 ? 3.432 -12.897 -9.623 1.00 94.62 111 LEU A CA 1
ATOM 825 C C . LEU A 1 111 ? 2.373 -12.396 -10.608 1.00 94.62 111 LEU A C 1
ATOM 827 O O . LEU A 1 111 ? 2.672 -11.596 -11.502 1.00 94.62 111 LEU A O 1
ATOM 831 N N . GLY A 1 112 ? 1.137 -12.854 -10.423 1.00 86.88 112 GLY A N 1
ATOM 832 C CA . GLY A 1 112 ? -0.029 -12.345 -11.141 1.00 86.88 112 GLY A CA 1
ATOM 833 C C . GLY A 1 112 ? -0.618 -11.104 -10.470 1.00 86.88 112 GLY A C 1
ATOM 834 O O . GLY A 1 112 ? -0.378 -10.856 -9.285 1.00 86.88 112 GLY A O 1
ATOM 835 N N . VAL A 1 113 ? -1.405 -10.335 -11.227 1.00 85.50 113 VAL A N 1
ATOM 836 C CA . VAL A 1 113 ? -2.196 -9.217 -10.686 1.00 85.50 113 VAL A CA 1
ATOM 837 C C . VAL A 1 113 ? -3.169 -9.742 -9.632 1.00 85.50 113 VAL A C 1
ATOM 839 O O . VAL A 1 113 ? -3.811 -10.773 -9.837 1.00 85.50 113 VAL A O 1
ATOM 842 N N . SER A 1 114 ? -3.303 -9.023 -8.519 1.00 78.31 114 SER A N 1
ATOM 843 C CA . SER A 1 114 ? -4.291 -9.353 -7.502 1.00 78.31 114 SER A CA 1
ATOM 844 C C . SER A 1 114 ? -5.699 -9.119 -8.021 1.00 78.31 114 SER A C 1
ATOM 846 O O . SER A 1 114 ? -6.049 -8.019 -8.441 1.00 78.31 114 SER A O 1
ATOM 848 N N . LEU A 1 115 ? -6.539 -10.147 -7.930 1.00 70.44 115 LEU A N 1
ATOM 849 C CA . LEU A 1 115 ? -7.942 -10.035 -8.335 1.00 70.44 115 LEU A CA 1
ATOM 850 C C . LEU A 1 115 ? -8.787 -9.302 -7.284 1.00 70.44 115 LEU A C 1
ATOM 852 O O . LEU A 1 115 ? -9.850 -8.770 -7.598 1.00 70.44 115 LEU A O 1
ATOM 856 N N . GLN A 1 116 ? -8.309 -9.266 -6.037 1.00 59.88 116 GLN A N 1
ATOM 857 C CA . GLN A 1 116 ? -8.994 -8.632 -4.910 1.00 59.88 116 GLN A CA 1
ATOM 858 C C . GLN A 1 116 ? -8.752 -7.118 -4.848 1.00 59.88 116 GLN A C 1
ATOM 860 O O . GLN A 1 116 ? -9.580 -6.384 -4.309 1.00 59.88 116 GLN A O 1
ATOM 865 N N . LYS A 1 117 ? -7.632 -6.634 -5.400 1.00 60.53 117 LYS A N 1
ATOM 866 C CA . LYS A 1 117 ? -7.259 -5.216 -5.382 1.00 60.53 117 LYS A CA 1
ATOM 867 C C . LYS A 1 117 ? -7.162 -4.661 -6.795 1.00 60.53 117 LYS A C 1
ATOM 869 O O . LYS A 1 117 ? -6.356 -5.114 -7.598 1.00 60.53 117 LYS A O 1
ATOM 874 N N . ARG A 1 118 ? -7.973 -3.644 -7.097 1.00 66.25 118 ARG A N 1
ATOM 875 C CA . ARG A 1 118 ? -7.963 -2.994 -8.413 1.00 66.25 118 ARG A CA 1
ATOM 876 C C . ARG A 1 118 ? -6.740 -2.087 -8.534 1.00 66.25 118 ARG A C 1
ATOM 878 O O . ARG A 1 118 ? -6.626 -1.111 -7.797 1.00 66.25 118 ARG A O 1
ATOM 885 N N . GLY A 1 119 ? -5.849 -2.406 -9.467 1.00 77.94 119 GLY A N 1
ATOM 886 C CA . GLY A 1 119 ? -4.803 -1.489 -9.915 1.00 77.94 119 GLY A CA 1
ATOM 887 C C . GLY A 1 119 ? -5.243 -0.615 -11.092 1.00 77.94 119 GLY A C 1
ATOM 888 O O . GLY A 1 119 ? -6.330 -0.780 -11.647 1.00 77.94 119 GLY A O 1
ATOM 889 N N . ASN A 1 120 ? -4.388 0.330 -11.462 1.00 83.44 120 ASN A N 1
ATOM 890 C CA . ASN A 1 120 ? -4.535 1.260 -12.578 1.00 83.44 120 ASN A CA 1
ATOM 891 C C . ASN A 1 120 ? -3.140 1.579 -13.174 1.00 83.44 120 ASN A C 1
ATOM 893 O O . ASN A 1 120 ? -2.175 0.851 -12.940 1.00 83.44 120 ASN A O 1
ATOM 897 N N . ALA A 1 121 ? -3.015 2.649 -13.965 1.00 83.69 121 ALA A N 1
ATOM 898 C CA . ALA A 1 121 ? -1.734 3.058 -14.556 1.00 83.69 121 ALA A CA 1
ATOM 899 C C . ALA A 1 121 ? -0.672 3.512 -13.52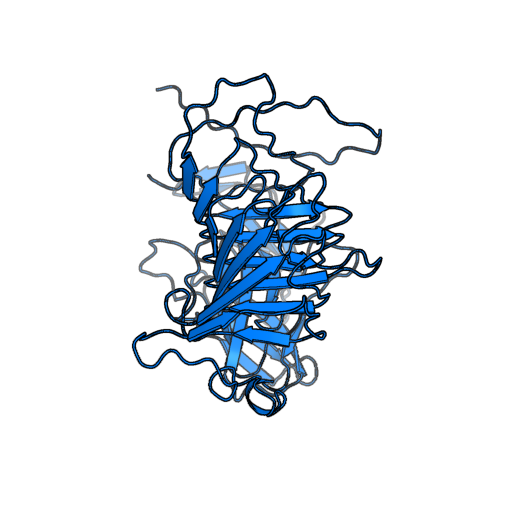9 1.00 83.69 121 ALA A C 1
ATOM 901 O O . ALA A 1 121 ? 0.519 3.532 -13.856 1.00 83.69 121 ALA A O 1
ATOM 902 N N . TRP A 1 122 ? -1.094 3.838 -12.303 1.00 83.06 122 TRP A N 1
ATOM 903 C CA . TRP A 1 122 ? -0.286 4.443 -11.239 1.00 83.06 122 TRP A CA 1
ATOM 904 C C . TRP A 1 122 ? 0.016 3.491 -10.075 1.00 83.06 122 TRP A C 1
ATOM 906 O O . TRP A 1 122 ? 1.023 3.634 -9.378 1.00 83.06 122 TRP A O 1
ATOM 916 N N . VAL A 1 123 ? -0.838 2.485 -9.877 1.00 87.19 123 VAL A N 1
ATOM 917 C CA . VAL A 1 123 ? -0.664 1.435 -8.871 1.00 87.19 123 VAL A CA 1
ATOM 918 C C . VAL A 1 123 ? -0.985 0.064 -9.449 1.00 87.19 123 VAL A C 1
ATOM 920 O O . VAL A 1 123 ? -1.993 -0.115 -10.125 1.00 87.19 123 VAL A O 1
ATOM 923 N N . GLN A 1 124 ? -0.177 -0.937 -9.121 1.00 92.06 124 GLN A N 1
ATOM 924 C CA . GLN A 1 124 ? -0.542 -2.331 -9.343 1.00 92.06 124 GLN A CA 1
ATOM 925 C C . GLN A 1 124 ? -0.301 -3.183 -8.113 1.00 92.06 124 GLN A C 1
ATOM 927 O O . GLN A 1 124 ? 0.665 -2.980 -7.383 1.00 92.06 124 GLN A O 1
ATOM 932 N N . TYR A 1 125 ? -1.186 -4.149 -7.894 1.00 92.44 125 TYR A N 1
ATOM 933 C CA . TYR A 1 125 ? -1.078 -5.101 -6.798 1.00 92.44 125 TYR A CA 1
ATOM 934 C C . TYR A 1 125 ? -0.792 -6.480 -7.364 1.00 92.44 125 TYR A C 1
ATOM 936 O O . TYR A 1 125 ? -1.490 -6.929 -8.268 1.00 92.44 125 TYR A O 1
ATOM 944 N N . PHE A 1 126 ? 0.201 -7.156 -6.806 1.00 95.06 126 PHE A N 1
ATOM 945 C CA . PHE A 1 126 ? 0.608 -8.494 -7.211 1.00 95.06 126 PHE A CA 1
ATOM 946 C C . PHE A 1 126 ? 0.455 -9.451 -6.039 1.00 95.06 126 PHE A C 1
ATOM 948 O O . PHE A 1 126 ? 0.902 -9.148 -4.933 1.00 95.06 126 PHE A O 1
ATOM 955 N N . GLU A 1 127 ? -0.186 -10.592 -6.262 1.00 93.75 127 GLU A N 1
ATOM 956 C CA . GLU A 1 127 ? -0.333 -11.611 -5.222 1.00 93.75 127 GLU A CA 1
ATOM 957 C C . GLU A 1 127 ? 1.003 -12.298 -4.958 1.00 93.75 127 GLU A C 1
ATOM 959 O O . GLU A 1 127 ? 1.756 -12.589 -5.885 1.00 93.75 127 GLU A O 1
ATOM 964 N N . VAL A 1 128 ? 1.291 -12.568 -3.685 1.00 94.69 128 VAL A N 1
ATOM 965 C CA . VAL A 1 128 ? 2.453 -13.353 -3.263 1.00 94.69 128 VAL A CA 1
ATOM 966 C C . VAL A 1 128 ? 1.959 -14.756 -2.930 1.00 94.69 128 VAL A C 1
ATOM 968 O O . VAL A 1 128 ? 1.372 -14.942 -1.867 1.00 94.69 128 VAL A O 1
ATOM 971 N N . PRO A 1 129 ? 2.164 -15.769 -3.792 1.00 93.31 129 PRO A N 1
ATOM 972 C CA . PRO A 1 129 ? 1.739 -17.127 -3.490 1.00 93.31 129 PRO A CA 1
ATOM 973 C C . PRO A 1 129 ? 2.288 -17.645 -2.156 1.00 93.31 129 PRO A C 1
ATOM 975 O O . PRO A 1 129 ? 3.445 -17.409 -1.806 1.00 93.31 129 PRO A O 1
ATOM 978 N N . ALA A 1 130 ? 1.478 -18.416 -1.429 1.00 91.50 130 ALA A N 1
ATOM 979 C CA . ALA A 1 130 ? 1.842 -18.936 -0.107 1.00 91.50 130 ALA A CA 1
ATOM 980 C C . ALA A 1 130 ? 3.081 -19.856 -0.112 1.00 91.50 130 ALA A C 1
ATOM 982 O O . ALA A 1 130 ? 3.727 -20.021 0.918 1.00 91.50 130 ALA A O 1
ATOM 983 N N . TYR A 1 131 ? 3.424 -20.440 -1.265 1.00 93.62 131 TYR A N 1
ATOM 984 C CA . TYR A 1 131 ? 4.591 -21.309 -1.421 1.00 93.62 131 TYR A CA 1
ATOM 985 C C . TYR A 1 131 ? 5.912 -20.553 -1.627 1.00 93.62 131 TYR A C 1
ATOM 987 O O . TYR A 1 131 ? 6.965 -21.189 -1.610 1.00 93.62 131 TYR A O 1
ATOM 995 N N . ILE A 1 132 ? 5.892 -19.232 -1.855 1.00 95.50 132 ILE A N 1
ATOM 996 C CA . ILE A 1 132 ? 7.128 -18.452 -2.002 1.00 95.50 132 ILE A CA 1
ATOM 997 C C . ILE A 1 132 ? 7.872 -18.475 -0.661 1.00 95.50 132 ILE A C 1
ATOM 999 O O . ILE A 1 132 ? 7.296 -18.051 0.338 1.00 95.50 132 ILE A O 1
ATOM 1003 N N . PRO A 1 133 ? 9.123 -18.964 -0.582 1.00 95.75 133 PRO A N 1
ATOM 1004 C CA . PRO A 1 133 ? 9.846 -19.038 0.682 1.00 95.75 133 PRO A CA 1
ATOM 1005 C C . PRO A 1 133 ? 10.060 -17.667 1.325 1.00 95.75 133 PRO A C 1
ATOM 1007 O O . PRO A 1 133 ? 10.149 -16.641 0.649 1.00 95.75 133 PRO A O 1
ATOM 1010 N N . VAL A 1 134 ? 10.217 -17.654 2.644 1.00 95.50 134 VAL A N 1
ATOM 1011 C CA . VAL A 1 134 ? 10.621 -16.444 3.364 1.00 95.50 134 VAL A CA 1
ATOM 1012 C C . VAL A 1 134 ? 12.020 -16.015 2.925 1.00 95.50 134 VAL A C 1
ATOM 1014 O O . VAL A 1 134 ? 12.892 -16.858 2.714 1.00 95.50 134 VAL A O 1
ATOM 1017 N N . GLY A 1 135 ? 12.248 -14.714 2.787 1.00 96.69 135 GLY A N 1
ATOM 1018 C CA . GLY A 1 135 ? 13.539 -14.184 2.372 1.00 96.69 135 GLY A CA 1
ATOM 1019 C C . GLY A 1 135 ? 13.451 -12.813 1.724 1.00 96.69 135 GLY A C 1
ATOM 1020 O O . GLY A 1 135 ? 12.390 -12.198 1.639 1.00 96.69 135 GLY A O 1
ATOM 1021 N N . GLU A 1 136 ? 14.600 -12.338 1.268 1.00 97.19 136 GLU A N 1
ATOM 1022 C CA . GLU A 1 136 ? 14.732 -11.082 0.543 1.00 97.19 136 GLU A CA 1
ATOM 1023 C C . GLU A 1 136 ? 14.798 -11.342 -0.966 1.00 97.19 136 GLU A C 1
ATOM 1025 O O . GLU A 1 136 ? 15.452 -12.287 -1.424 1.00 97.19 136 GLU A O 1
ATOM 1030 N N . TYR A 1 137 ? 14.106 -10.502 -1.733 1.00 97.56 137 TYR A N 1
ATOM 1031 C CA . TYR A 1 137 ? 13.925 -10.664 -3.169 1.00 97.56 137 TYR A CA 1
ATOM 1032 C C . TYR A 1 137 ? 14.147 -9.349 -3.903 1.00 97.56 137 TYR A C 1
ATOM 1034 O O . TYR A 1 137 ? 13.623 -8.315 -3.491 1.00 97.56 137 TYR A O 1
ATOM 1042 N N . PHE A 1 138 ? 14.845 -9.394 -5.034 1.00 96.38 138 PHE A N 1
ATOM 1043 C CA . PHE A 1 138 ? 14.760 -8.328 -6.025 1.00 96.38 138 PHE A CA 1
ATOM 1044 C C . PHE A 1 138 ? 13.383 -8.367 -6.681 1.00 96.38 138 PHE A C 1
ATOM 1046 O O . PHE A 1 138 ? 12.911 -9.439 -7.060 1.00 96.38 138 PHE A O 1
ATOM 1053 N N . LEU A 1 139 ? 12.754 -7.203 -6.831 1.00 95.75 139 LEU A N 1
ATOM 1054 C CA . LEU A 1 139 ? 11.477 -7.065 -7.525 1.00 95.75 139 LEU A CA 1
ATOM 1055 C C . LEU A 1 139 ? 11.712 -6.486 -8.919 1.00 95.75 139 LEU A C 1
ATOM 1057 O O . LEU A 1 139 ? 12.348 -5.444 -9.048 1.00 95.75 139 LEU A O 1
ATOM 1061 N N . SER A 1 140 ? 11.147 -7.115 -9.943 1.00 95.75 140 SER A N 1
ATOM 1062 C CA . SER A 1 140 ? 11.014 -6.536 -11.284 1.00 95.75 140 SER A CA 1
ATOM 1063 C C . SER A 1 140 ? 9.551 -6.471 -11.695 1.00 95.75 140 SER A C 1
ATOM 1065 O O . SER A 1 140 ? 8.754 -7.312 -11.286 1.00 95.75 140 SER A O 1
ATOM 1067 N N . VAL A 1 141 ? 9.192 -5.471 -12.494 1.00 95.19 141 VAL A N 1
ATOM 1068 C CA . VAL A 1 141 ? 7.810 -5.189 -12.900 1.00 95.19 141 VAL A CA 1
ATOM 1069 C C . VAL A 1 141 ? 7.739 -5.041 -14.415 1.00 95.19 141 VAL A C 1
ATOM 1071 O O . VAL A 1 141 ? 8.660 -4.523 -15.047 1.00 95.19 141 VAL A O 1
ATOM 1074 N N . HIS A 1 142 ? 6.635 -5.499 -14.992 1.00 93.88 142 HIS A N 1
ATOM 1075 C CA . HIS A 1 142 ? 6.302 -5.416 -16.409 1.00 93.88 142 HIS A CA 1
ATOM 1076 C C . HIS A 1 142 ? 4.841 -4.980 -16.542 1.00 93.88 142 HIS A C 1
ATOM 1078 O O . HIS A 1 142 ? 3.993 -5.427 -15.772 1.00 93.88 142 HIS A O 1
ATOM 1084 N N . ASN A 1 143 ? 4.537 -4.090 -17.482 1.00 92.81 143 ASN A N 1
ATOM 1085 C CA . ASN A 1 143 ? 3.190 -3.526 -17.647 1.00 92.81 143 ASN A CA 1
ATOM 1086 C C . ASN A 1 143 ? 2.351 -4.198 -18.737 1.00 92.81 143 ASN A C 1
ATOM 1088 O O . ASN A 1 143 ? 1.280 -3.693 -19.067 1.00 92.81 143 ASN A O 1
ATOM 1092 N N . GLY A 1 144 ? 2.845 -5.297 -19.307 1.00 90.44 144 GLY A N 1
ATOM 1093 C CA . GLY A 1 144 ? 2.167 -6.045 -20.356 1.00 90.44 144 GLY A CA 1
ATOM 1094 C C . GLY A 1 144 ? 2.708 -5.843 -21.767 1.00 90.44 144 GLY A C 1
ATOM 1095 O O . GLY A 1 144 ? 2.409 -6.654 -22.643 1.00 90.44 144 GLY A O 1
ATOM 1096 N N . ALA A 1 145 ? 3.532 -4.819 -22.010 1.00 88.69 145 ALA A N 1
ATOM 1097 C CA . ALA A 1 145 ? 4.023 -4.473 -23.347 1.00 88.69 145 ALA A CA 1
ATOM 1098 C C . ALA A 1 145 ? 5.553 -4.559 -23.487 1.00 88.69 145 ALA A C 1
ATOM 1100 O O . ALA A 1 145 ? 6.298 -4.602 -22.514 1.00 88.69 145 ALA A O 1
ATOM 1101 N N . GLY A 1 146 ? 6.046 -4.609 -24.730 1.00 84.31 146 GLY A N 1
ATOM 1102 C CA . GLY A 1 146 ? 7.486 -4.565 -25.034 1.00 84.31 146 GLY A CA 1
ATOM 1103 C C . GLY A 1 146 ? 8.255 -5.887 -24.872 1.00 84.31 146 GLY A C 1
ATOM 1104 O O . GLY A 1 146 ? 9.474 -5.909 -25.053 1.00 84.31 146 GLY A O 1
ATOM 1105 N N . GLY A 1 147 ? 7.566 -6.995 -24.574 1.00 86.44 147 GLY A N 1
ATOM 1106 C CA . GLY A 1 147 ? 8.138 -8.348 -24.566 1.00 86.44 147 GLY A CA 1
ATOM 1107 C C . GLY A 1 147 ? 9.125 -8.636 -23.418 1.00 86.44 147 GLY A C 1
ATOM 1108 O O . GLY A 1 147 ? 9.190 -7.872 -22.452 1.00 86.44 147 GLY A O 1
ATOM 1109 N N . PRO A 1 148 ? 9.911 -9.733 -23.502 1.00 85.00 148 PRO A N 1
ATOM 1110 C CA . PRO A 1 148 ? 10.766 -10.226 -22.409 1.00 85.00 148 PRO A CA 1
ATOM 1111 C C . PRO A 1 148 ? 11.862 -9.272 -21.942 1.00 85.00 148 PRO A C 1
ATOM 1113 O O . PRO A 1 148 ? 12.440 -9.466 -20.881 1.00 85.00 148 PRO A O 1
ATOM 1116 N N . THR A 1 149 ? 12.186 -8.254 -22.727 1.00 81.19 149 THR A N 1
ATOM 1117 C CA . THR A 1 149 ? 13.230 -7.296 -22.377 1.00 81.19 149 THR A CA 1
ATOM 1118 C C . THR A 1 149 ? 12.662 -6.096 -21.614 1.00 81.19 149 THR A C 1
ATOM 1120 O O . THR A 1 149 ? 13.425 -5.295 -21.087 1.00 81.19 149 THR A O 1
ATOM 1123 N N . ALA A 1 150 ? 11.340 -5.887 -21.566 1.00 87.38 150 ALA A N 1
ATOM 1124 C CA . ALA A 1 150 ? 10.713 -4.689 -20.980 1.00 87.38 150 ALA A CA 1
ATOM 1125 C C . ALA A 1 150 ? 10.484 -4.760 -19.457 1.00 87.38 150 ALA A C 1
ATOM 1127 O O . ALA A 1 150 ? 9.799 -3.913 -18.891 1.00 87.38 150 ALA A O 1
ATOM 1128 N N . TRP A 1 151 ? 11.074 -5.752 -18.788 1.00 91.69 151 TRP A N 1
ATOM 1129 C CA . TRP A 1 151 ? 11.085 -5.829 -17.332 1.00 91.69 151 TRP A CA 1
ATOM 1130 C C . TRP A 1 151 ? 11.957 -4.722 -16.742 1.00 91.69 151 TRP A C 1
ATOM 1132 O O . TRP A 1 151 ? 13.098 -4.532 -17.161 1.00 91.69 151 TRP A O 1
ATOM 1142 N N . VAL A 1 152 ? 11.426 -4.019 -15.744 1.00 90.94 152 VAL A N 1
ATOM 1143 C CA . VAL A 1 152 ? 12.140 -2.966 -15.018 1.00 90.94 152 VAL A CA 1
ATOM 1144 C C . VAL A 1 152 ? 12.323 -3.400 -13.573 1.00 90.94 152 VAL A C 1
ATOM 1146 O O . VAL A 1 152 ? 11.348 -3.679 -12.875 1.00 90.94 152 VAL A O 1
ATOM 1149 N N . GLN A 1 153 ? 13.573 -3.447 -13.115 1.00 91.62 153 GLN A N 1
ATOM 1150 C CA . GLN A 1 153 ? 13.878 -3.721 -11.716 1.00 91.62 153 GLN A CA 1
ATOM 1151 C C . GLN A 1 153 ? 13.498 -2.518 -10.846 1.00 91.62 153 GLN A C 1
ATOM 1153 O O . GLN A 1 153 ? 13.834 -1.374 -11.153 1.00 91.62 153 GLN A O 1
ATOM 1158 N N . TYR A 1 154 ? 12.817 -2.784 -9.735 1.00 90.88 154 TYR A N 1
ATOM 1159 C CA . TYR A 1 154 ? 12.510 -1.783 -8.728 1.00 90.88 154 TYR A CA 1
ATOM 1160 C C . TYR A 1 154 ? 13.792 -1.200 -8.132 1.00 90.88 154 TYR A C 1
ATOM 1162 O O . TYR A 1 154 ? 14.694 -1.917 -7.692 1.00 90.88 154 TYR A O 1
ATOM 1170 N N . ARG A 1 155 ? 13.827 0.129 -8.070 1.00 85.75 155 ARG A N 1
ATOM 1171 C CA . ARG A 1 155 ? 14.839 0.901 -7.365 1.00 85.75 155 ARG A CA 1
ATOM 1172 C C . ARG A 1 155 ? 14.167 2.134 -6.776 1.00 85.75 155 ARG A C 1
ATOM 1174 O O . ARG A 1 155 ? 13.657 2.957 -7.525 1.00 85.75 155 ARG A O 1
ATOM 1181 N N . SER A 1 156 ? 14.172 2.262 -5.453 1.00 76.69 156 SER A N 1
ATOM 1182 C CA . SER A 1 156 ? 13.666 3.456 -4.780 1.00 76.69 156 SER A CA 1
ATOM 1183 C C . SER A 1 156 ? 14.465 4.666 -5.248 1.00 76.69 156 SER A C 1
ATOM 1185 O O . SER A 1 156 ? 15.682 4.722 -5.055 1.00 76.69 156 SER A O 1
ATOM 1187 N N . GLU A 1 157 ? 13.779 5.627 -5.860 1.00 67.94 157 GLU A N 1
ATOM 1188 C CA . GLU A 1 157 ? 14.346 6.939 -6.199 1.00 67.94 157 GLU A CA 1
ATOM 1189 C C . GLU A 1 157 ? 14.212 7.929 -5.032 1.00 67.94 157 GLU A C 1
ATOM 1191 O O . GLU A 1 157 ? 14.737 9.038 -5.092 1.00 67.94 157 GLU A O 1
ATOM 1196 N N . ILE A 1 158 ? 13.512 7.535 -3.962 1.00 57.16 158 ILE A N 1
ATOM 1197 C CA . ILE A 1 158 ? 13.115 8.425 -2.875 1.00 57.16 158 ILE A CA 1
ATOM 1198 C C . ILE A 1 158 ? 13.737 7.938 -1.556 1.00 57.16 158 ILE A C 1
ATOM 1200 O O . ILE A 1 158 ? 13.618 6.770 -1.176 1.00 57.16 158 ILE A O 1
ATOM 1204 N N . GLY A 1 159 ? 14.415 8.847 -0.851 1.00 58.56 159 GLY A N 1
ATOM 1205 C CA . GLY A 1 159 ? 15.035 8.609 0.457 1.00 58.56 159 GLY A CA 1
ATOM 1206 C C . GLY A 1 159 ? 16.562 8.417 0.432 1.00 58.56 159 GLY A C 1
ATOM 1207 O O . GLY A 1 159 ? 17.163 8.259 -0.627 1.00 58.56 159 GLY A O 1
ATOM 1208 N N . PRO A 1 160 ? 17.220 8.437 1.609 1.00 53.72 160 PRO A N 1
ATOM 1209 C CA . PRO A 1 160 ? 18.682 8.357 1.725 1.00 53.72 160 PRO A CA 1
ATOM 1210 C C . PRO A 1 160 ? 19.255 6.959 1.438 1.00 53.72 160 PRO A C 1
ATOM 1212 O O . PRO A 1 160 ? 20.470 6.808 1.334 1.00 53.72 160 PRO A O 1
ATOM 1215 N N . GLN A 1 161 ? 18.405 5.933 1.340 1.00 63.53 161 GLN A N 1
ATOM 1216 C CA . GLN A 1 161 ? 18.804 4.561 1.034 1.00 63.53 161 GLN A CA 1
ATOM 1217 C C . GLN A 1 161 ? 18.105 4.085 -0.237 1.00 63.53 161 GLN A C 1
ATOM 1219 O O . GLN A 1 161 ? 16.880 4.140 -0.344 1.00 63.53 161 GLN A O 1
ATOM 1224 N N . ILE A 1 162 ? 18.895 3.584 -1.186 1.00 71.31 162 ILE A N 1
ATOM 1225 C CA . ILE A 1 162 ? 18.385 2.936 -2.392 1.00 71.31 162 ILE A CA 1
ATOM 1226 C C . ILE A 1 162 ? 17.893 1.545 -1.992 1.00 71.31 162 ILE A C 1
ATOM 1228 O O . ILE A 1 162 ? 18.695 0.648 -1.747 1.00 71.31 162 ILE A O 1
ATOM 1232 N N . LEU A 1 163 ? 16.575 1.370 -1.930 1.00 79.81 163 LEU A N 1
ATOM 1233 C CA . LEU A 1 163 ? 15.950 0.059 -1.762 1.00 79.81 163 LEU A CA 1
ATOM 1234 C C . LEU A 1 163 ? 15.683 -0.546 -3.140 1.00 79.81 163 LEU A C 1
ATOM 1236 O O . LEU A 1 163 ? 15.028 0.080 -3.966 1.00 79.81 163 LEU A O 1
ATOM 1240 N N . ASN A 1 164 ? 16.172 -1.753 -3.392 1.00 87.44 164 ASN A N 1
ATOM 1241 C CA . ASN A 1 164 ? 15.911 -2.514 -4.623 1.00 87.44 164 ASN A CA 1
ATOM 1242 C C . ASN A 1 164 ? 15.337 -3.911 -4.343 1.00 87.44 164 ASN A C 1
ATOM 1244 O O . ASN A 1 164 ? 15.164 -4.718 -5.261 1.00 87.44 164 ASN A O 1
ATOM 1248 N N . THR A 1 165 ? 15.032 -4.186 -3.077 1.00 92.81 165 THR A N 1
ATOM 1249 C CA . THR A 1 165 ? 14.519 -5.460 -2.595 1.00 92.81 165 THR A CA 1
ATOM 1250 C C . THR A 1 165 ? 13.207 -5.292 -1.837 1.00 92.81 165 THR A C 1
ATOM 1252 O O . THR A 1 165 ? 12.842 -4.204 -1.380 1.00 92.81 165 THR A O 1
ATOM 1255 N N . ILE A 1 166 ? 12.493 -6.405 -1.710 1.00 93.75 166 ILE A N 1
ATOM 1256 C CA . ILE A 1 166 ? 11.356 -6.586 -0.818 1.00 93.75 166 ILE A CA 1
ATOM 1257 C C . ILE A 1 166 ? 11.560 -7.865 -0.009 1.00 93.75 166 ILE A C 1
ATOM 1259 O O . ILE A 1 166 ? 12.090 -8.857 -0.511 1.00 93.75 166 ILE A O 1
ATOM 1263 N N . VAL A 1 167 ? 11.140 -7.847 1.252 1.00 94.75 167 VAL A N 1
ATOM 1264 C CA . VAL A 1 167 ? 11.202 -9.027 2.116 1.00 94.75 167 VAL A CA 1
ATOM 1265 C C . VAL A 1 167 ? 9.849 -9.725 2.090 1.00 94.75 167 VAL A C 1
ATOM 1267 O O . VAL A 1 167 ? 8.832 -9.115 2.423 1.00 94.75 167 VAL A O 1
ATOM 1270 N N . VAL A 1 168 ? 9.847 -11.006 1.729 1.00 95.25 168 VAL A N 1
ATOM 1271 C CA . VAL A 1 168 ? 8.721 -11.913 1.956 1.00 95.25 168 VAL A CA 1
ATOM 1272 C C . VAL A 1 168 ? 8.940 -12.591 3.301 1.00 95.25 168 VAL A C 1
ATOM 1274 O O . VAL A 1 168 ? 9.984 -13.192 3.549 1.00 95.25 168 VAL A O 1
ATOM 1277 N N . GLN A 1 169 ? 7.967 -12.490 4.193 1.00 91.44 169 GLN A N 1
ATOM 1278 C CA . GLN A 1 169 ? 8.013 -13.117 5.507 1.00 91.44 169 GLN A CA 1
ATOM 1279 C C . GLN A 1 169 ? 7.010 -14.257 5.584 1.00 91.44 169 GLN A C 1
ATOM 1281 O O . GLN A 1 169 ? 6.066 -14.334 4.789 1.00 91.44 169 GLN A O 1
ATOM 1286 N N . ALA A 1 170 ? 7.239 -15.153 6.550 1.00 85.75 170 ALA A N 1
ATOM 1287 C CA . ALA A 1 170 ? 6.294 -16.217 6.850 1.00 85.75 170 ALA A CA 1
ATOM 1288 C C . ALA A 1 170 ? 4.938 -15.564 7.015 1.00 85.75 170 ALA A C 1
ATOM 1290 O O . ALA A 1 170 ? 4.853 -14.531 7.685 1.00 85.75 170 ALA A O 1
ATOM 1291 N N . SER A 1 171 ? 3.918 -16.137 6.377 1.00 73.62 171 SER A N 1
ATOM 1292 C CA . SER A 1 171 ? 2.584 -15.591 6.516 1.00 73.62 171 SER A CA 1
ATOM 1293 C C . SER A 1 171 ? 2.296 -15.493 7.999 1.00 73.62 171 SER A C 1
ATOM 1295 O O . SER A 1 171 ? 2.202 -16.546 8.650 1.00 73.62 171 SER A O 1
ATOM 1297 N N . PRO A 1 172 ? 2.137 -14.286 8.565 1.00 60.12 172 PRO A N 1
ATOM 1298 C CA . PRO A 1 172 ? 1.675 -14.244 9.916 1.00 60.12 172 PRO A CA 1
ATOM 1299 C C . PRO A 1 172 ? 0.266 -14.853 9.906 1.00 60.12 172 PRO A C 1
ATOM 1301 O O . PRO A 1 172 ? -0.127 -15.413 10.899 1.00 60.12 172 PRO A O 1
ATOM 1304 N N . TYR A 1 173 ? -0.471 -14.980 8.789 1.00 52.47 173 TYR A N 1
ATOM 1305 C CA . TYR A 1 173 ? -1.718 -15.772 8.764 1.00 52.47 173 TYR A CA 1
ATOM 1306 C C . TYR A 1 173 ? -1.570 -17.229 9.247 1.00 52.47 173 TYR A C 1
ATOM 1308 O O . TYR A 1 173 ? -2.557 -17.795 9.705 1.00 52.47 173 TYR A O 1
ATOM 1316 N N . SER A 1 174 ? -0.358 -17.801 9.259 1.00 41.94 174 SER A N 1
ATOM 1317 C CA . SER A 1 174 ? -0.070 -19.116 9.862 1.00 41.94 174 SER A CA 1
ATOM 1318 C C . SER A 1 174 ? 0.551 -19.071 11.274 1.00 41.94 174 SER A C 1
ATOM 1320 O O . SER A 1 174 ? 0.546 -20.086 11.966 1.00 41.94 174 SER A O 1
ATOM 1322 N N . LEU A 1 175 ? 1.066 -17.912 11.716 1.00 39.47 175 LEU A N 1
ATOM 1323 C CA . LEU A 1 175 ? 1.795 -17.707 12.988 1.00 39.47 175 LEU A CA 1
ATOM 1324 C C . LEU A 1 175 ? 1.410 -16.407 13.743 1.00 39.47 175 LEU A C 1
ATOM 1326 O O . LEU A 1 175 ? 2.109 -15.982 14.661 1.00 39.47 175 LEU A O 1
ATOM 1330 N N . TRP A 1 176 ? 0.302 -15.764 13.378 1.00 37.97 176 TRP A N 1
ATOM 1331 C CA . TRP A 1 176 ? -0.343 -14.671 14.102 1.00 37.97 176 TRP A CA 1
ATOM 1332 C C . TRP A 1 176 ? -0.792 -15.290 15.420 1.00 37.97 176 TRP A C 1
ATOM 1334 O O . TRP A 1 176 ? -1.245 -16.441 15.412 1.00 37.97 176 TRP A O 1
ATOM 1344 N N . PRO A 1 177 ? -0.669 -14.582 16.554 1.00 42.38 177 PRO A N 1
ATOM 1345 C CA . PRO A 1 177 ? -1.076 -15.131 17.831 1.00 42.38 177 PRO A CA 1
ATOM 1346 C C . PRO A 1 177 ? -2.479 -15.728 17.701 1.00 42.38 177 PRO A C 1
ATOM 1348 O O . PRO A 1 177 ? -3.408 -15.054 17.260 1.00 42.38 177 PRO A O 1
ATOM 1351 N N . SER A 1 178 ? -2.646 -16.989 18.103 1.00 41.25 178 SER A N 1
ATOM 1352 C CA . SER A 1 178 ? -3.964 -17.626 18.226 1.00 41.25 178 SER A CA 1
ATOM 1353 C C . SER A 1 178 ? -4.912 -16.830 19.132 1.00 41.25 178 SER A C 1
ATOM 1355 O O . SER A 1 178 ? -6.112 -17.089 19.169 1.00 41.25 178 SER A O 1
ATOM 1357 N N . THR A 1 179 ? -4.390 -15.837 19.855 1.00 45.56 179 THR A N 1
ATOM 1358 C CA . THR A 1 179 ? -5.131 -14.700 20.392 1.00 45.56 179 THR A CA 1
ATOM 1359 C C . THR A 1 179 ? -5.615 -13.766 19.278 1.00 45.56 179 THR A C 1
ATOM 1361 O O . THR A 1 179 ? -5.287 -12.583 19.224 1.00 45.56 179 THR A O 1
ATOM 1364 N N . VAL A 1 180 ? -6.510 -14.282 18.435 1.00 46.03 180 VAL A N 1
ATOM 1365 C CA . VAL A 1 180 ? -7.596 -13.458 17.907 1.00 46.03 180 VAL A CA 1
ATOM 1366 C C . VAL A 1 180 ? -8.332 -12.922 19.134 1.00 46.03 180 VAL A C 1
ATOM 1368 O O . VAL A 1 180 ? -8.813 -13.711 19.954 1.00 46.03 180 VAL A O 1
ATOM 1371 N N . PHE A 1 181 ? -8.406 -11.598 19.299 1.00 46.78 181 PHE A N 1
ATOM 1372 C CA . PHE A 1 181 ? -9.386 -11.014 20.214 1.00 46.78 181 PHE A CA 1
ATOM 1373 C C . PHE A 1 181 ? -10.757 -11.233 19.586 1.00 46.78 181 PHE A C 1
ATOM 1375 O O . PHE A 1 181 ? -11.293 -10.394 18.869 1.00 46.78 181 PHE A O 1
ATOM 1382 N N . ASP A 1 182 ? -11.274 -12.437 19.804 1.00 49.66 182 ASP A N 1
ATOM 1383 C CA . ASP A 1 182 ? -12.580 -12.846 19.347 1.00 49.66 182 ASP A CA 1
ATOM 1384 C C . ASP A 1 182 ? -13.614 -12.167 20.236 1.00 49.66 182 ASP A C 1
ATOM 1386 O O . ASP A 1 182 ? -14.046 -12.662 21.279 1.00 49.66 182 ASP A O 1
ATOM 1390 N N . VAL A 1 183 ? -13.980 -10.974 19.806 1.00 50.00 183 VAL A N 1
ATOM 1391 C CA . VAL A 1 183 ? -15.021 -10.148 20.396 1.00 50.00 183 VAL A CA 1
ATOM 1392 C C . VAL A 1 183 ? -16.399 -10.819 20.371 1.00 50.00 183 VAL A C 1
ATOM 1394 O O . VAL A 1 183 ? -17.323 -10.325 21.007 1.00 50.00 183 VAL A O 1
ATOM 1397 N N . THR A 1 184 ? -16.556 -11.960 19.688 1.00 43.31 184 THR A N 1
ATOM 1398 C CA . THR A 1 184 ? -17.773 -12.774 19.781 1.00 43.31 184 THR A CA 1
ATOM 1399 C C . THR A 1 184 ? -17.850 -13.588 21.073 1.00 43.31 184 THR A C 1
ATOM 1401 O O . THR A 1 184 ? -18.941 -13.972 21.498 1.00 43.31 184 THR A O 1
ATOM 1404 N N . LYS A 1 185 ? -16.705 -13.809 21.734 1.00 46.09 185 LYS A N 1
ATOM 1405 C CA . LYS A 1 185 ? -16.592 -14.502 23.027 1.00 46.09 185 LYS A CA 1
ATOM 1406 C C . LYS A 1 185 ? -16.687 -13.562 24.226 1.00 46.09 185 LYS A C 1
ATOM 1408 O O . LYS A 1 185 ? -16.790 -14.040 25.354 1.00 46.09 185 LYS A O 1
ATOM 1413 N N . SER A 1 186 ? -16.655 -12.246 24.015 1.00 48.25 186 SER A N 1
ATOM 1414 C CA . SER A 1 186 ? -16.938 -11.283 25.075 1.00 48.25 186 SER A CA 1
ATOM 1415 C C . SER A 1 186 ? -18.452 -11.126 25.255 1.00 48.25 186 SER A C 1
ATOM 1417 O O . SER A 1 186 ? -19.245 -11.144 24.312 1.00 48.25 186 SER A O 1
ATOM 1419 N N . THR A 1 187 ? -18.888 -11.018 26.507 1.00 42.97 187 THR A N 1
ATOM 1420 C CA . THR A 1 187 ? -20.298 -10.859 26.873 1.00 42.97 187 THR A CA 1
ATOM 1421 C C . THR A 1 187 ? -20.815 -9.500 26.394 1.00 42.97 187 THR A C 1
ATOM 1423 O O . THR A 1 187 ? -20.618 -8.488 27.060 1.00 42.97 187 THR A O 1
ATOM 1426 N N . GLY A 1 188 ? -21.445 -9.463 25.220 1.00 49.75 188 GLY A N 1
ATOM 1427 C CA . GLY A 1 188 ? -22.013 -8.229 24.658 1.00 49.75 188 GLY A CA 1
ATOM 1428 C C . GLY A 1 188 ? -22.875 -8.404 23.406 1.00 49.75 188 GLY A C 1
ATOM 1429 O O . GLY A 1 188 ? -23.388 -7.416 22.881 1.00 49.75 188 GLY A O 1
ATOM 1430 N N . ARG A 1 189 ? -23.066 -9.639 22.915 1.00 47.59 189 ARG A N 1
ATOM 1431 C CA . ARG A 1 189 ? -23.932 -9.900 21.760 1.00 47.59 189 ARG A CA 1
ATOM 1432 C C . ARG A 1 189 ? -25.366 -9.507 22.097 1.00 47.59 189 ARG A C 1
ATOM 1434 O O . ARG A 1 189 ? -25.980 -10.117 22.968 1.00 47.59 189 ARG A O 1
ATOM 1441 N N . ASN A 1 190 ? -25.921 -8.548 21.364 1.00 51.97 190 ASN A N 1
ATOM 1442 C CA . ASN A 1 190 ? -27.365 -8.382 21.322 1.00 51.97 190 ASN A CA 1
ATOM 1443 C C . ASN A 1 190 ? -27.926 -9.460 20.375 1.00 51.97 190 ASN A C 1
ATOM 1445 O O . ASN A 1 190 ? -27.661 -9.392 19.175 1.00 51.97 190 ASN A O 1
ATOM 1449 N N . PRO A 1 191 ? -28.666 -10.467 20.869 1.00 54.19 191 PRO A N 1
ATOM 1450 C CA . PRO A 1 191 ? -29.150 -11.576 20.044 1.00 54.19 191 PRO A CA 1
ATOM 1451 C C . PRO A 1 191 ? -30.149 -11.147 18.958 1.00 54.19 191 PRO A C 1
ATOM 1453 O O . PRO A 1 191 ? -30.441 -11.938 18.067 1.00 54.19 191 PRO A O 1
ATOM 1456 N N . LEU A 1 192 ? -30.658 -9.911 19.011 1.00 52.28 192 LEU A N 1
ATOM 1457 C CA . LEU A 1 192 ? -31.611 -9.369 18.040 1.00 52.28 192 LEU A CA 1
ATOM 1458 C C . LEU A 1 192 ? -30.950 -8.666 16.846 1.00 52.28 192 LEU A C 1
ATOM 1460 O O . LEU A 1 192 ? -31.649 -8.281 15.913 1.00 52.28 192 LEU A O 1
ATOM 1464 N N . LEU A 1 193 ? -29.629 -8.473 16.864 1.00 54.72 193 LEU A N 1
ATOM 1465 C CA . LEU A 1 193 ? -28.911 -7.754 15.813 1.00 54.72 193 LEU A CA 1
ATOM 1466 C C . LEU A 1 193 ? -28.032 -8.721 15.016 1.00 54.72 193 LEU A C 1
ATOM 1468 O O . LEU A 1 193 ? -27.329 -9.561 15.576 1.00 54.72 193 LEU A O 1
ATOM 1472 N N . SER A 1 194 ? -28.041 -8.576 13.690 1.00 65.38 194 SER A N 1
ATOM 1473 C CA . SER A 1 194 ? -27.170 -9.319 12.767 1.00 65.38 194 SER A CA 1
ATOM 1474 C C . SER A 1 194 ? -25.716 -8.825 12.776 1.00 65.38 194 SER A C 1
ATOM 1476 O O . SER A 1 194 ? -24.929 -9.236 11.926 1.00 65.38 194 SER A O 1
ATOM 1478 N N . TYR A 1 195 ? -25.364 -7.934 13.708 1.00 65.88 195 TYR A N 1
ATOM 1479 C CA . TYR A 1 195 ? -24.060 -7.292 13.808 1.00 65.88 195 TYR A CA 1
ATOM 1480 C C . TYR A 1 195 ? -23.564 -7.223 15.258 1.00 65.88 195 TYR A C 1
ATOM 1482 O O . TYR A 1 195 ? -24.335 -7.252 16.220 1.00 65.88 195 TYR A O 1
ATOM 1490 N N . TRP A 1 196 ? -22.249 -7.105 15.405 1.00 65.69 196 TRP A N 1
ATOM 1491 C CA . TRP A 1 196 ? -21.531 -6.977 16.665 1.00 65.69 196 TRP A CA 1
ATOM 1492 C C . TRP A 1 196 ? -21.305 -5.508 16.994 1.00 65.69 196 TRP A C 1
ATOM 1494 O O . TRP A 1 196 ? -20.682 -4.791 16.215 1.00 65.69 196 TRP A O 1
ATOM 1504 N N . LYS A 1 197 ? -21.766 -5.059 18.164 1.00 79.44 197 LYS A N 1
ATOM 1505 C CA . LYS A 1 197 ? -21.431 -3.738 18.706 1.00 79.44 197 LYS A CA 1
ATOM 1506 C C . LYS A 1 197 ? -20.748 -3.887 20.053 1.00 79.44 197 LYS A C 1
ATOM 1508 O O . LYS A 1 197 ? -21.357 -4.337 21.017 1.00 79.44 197 LYS A O 1
ATOM 1513 N N . LEU A 1 198 ? -19.490 -3.476 20.108 1.00 79.38 198 LEU A N 1
ATOM 1514 C CA . LEU A 1 198 ? -18.650 -3.533 21.292 1.00 79.38 198 LEU A CA 1
ATOM 1515 C C . LEU A 1 198 ? -18.545 -2.140 21.870 1.00 79.38 198 LEU A C 1
ATOM 1517 O O . LEU A 1 198 ? -17.986 -1.243 21.242 1.00 79.38 198 LEU A O 1
ATOM 1521 N N . LEU A 1 199 ? -19.090 -1.961 23.065 1.00 81.44 199 LEU A N 1
ATOM 1522 C CA . LEU A 1 199 ? -18.899 -0.737 23.820 1.00 81.44 199 LEU A CA 1
ATOM 1523 C C . LEU A 1 199 ? -17.608 -0.869 24.625 1.00 81.44 199 LEU A C 1
ATOM 1525 O O . LEU A 1 199 ? -17.546 -1.632 25.589 1.00 81.44 199 LEU A O 1
ATOM 1529 N N . LEU A 1 200 ? -16.572 -0.149 24.214 1.00 82.69 200 LEU A N 1
ATOM 1530 C CA . LEU A 1 200 ? -15.313 -0.114 24.938 1.00 82.69 200 LEU A CA 1
ATOM 1531 C C . LEU A 1 200 ? -15.437 0.836 26.128 1.00 82.69 200 LEU A C 1
ATOM 1533 O O . LEU A 1 200 ? -15.938 1.951 26.004 1.00 82.69 200 LEU A O 1
ATOM 1537 N N . GLN A 1 201 ? -14.994 0.368 27.294 1.00 83.06 201 GLN A N 1
ATOM 1538 C CA . GLN A 1 201 ? -15.035 1.141 28.539 1.00 83.06 201 GLN A CA 1
ATOM 1539 C C . GLN A 1 201 ? -13.794 2.017 28.733 1.00 83.06 201 GLN A C 1
ATOM 1541 O O . GLN A 1 201 ? -13.816 2.957 29.522 1.00 83.06 201 GLN A O 1
ATOM 1546 N N . SER A 1 202 ? -12.716 1.719 28.010 1.00 84.31 202 SER A N 1
ATOM 1547 C CA . SER A 1 202 ? -11.462 2.460 28.054 1.00 84.31 202 SER A CA 1
ATOM 1548 C C . SER A 1 202 ? -10.813 2.508 26.669 1.00 84.31 202 SER A C 1
ATOM 1550 O O . SER A 1 202 ? -11.072 1.624 25.843 1.00 84.31 202 SER A O 1
ATOM 1552 N N . PRO A 1 203 ? -9.930 3.489 26.417 1.00 85.81 203 PRO A N 1
ATOM 1553 C CA . PRO A 1 203 ? -9.024 3.449 25.278 1.00 85.81 203 PRO A CA 1
ATOM 1554 C C . PRO A 1 203 ? -8.143 2.200 25.301 1.00 85.81 203 PRO A C 1
ATOM 1556 O O . PRO A 1 203 ? -7.930 1.602 26.361 1.00 85.81 203 PRO A O 1
ATOM 1559 N N . PHE A 1 204 ? -7.574 1.844 24.152 1.00 84.31 204 PHE A N 1
ATOM 1560 C CA . PHE A 1 204 ? -6.594 0.765 24.074 1.00 84.31 204 PHE A CA 1
ATOM 1561 C C . PHE A 1 204 ? -5.455 1.077 23.100 1.00 84.31 204 PHE A C 1
ATOM 1563 O O . PHE A 1 204 ? -5.577 1.885 22.174 1.00 84.31 204 PHE A O 1
ATOM 1570 N N . THR A 1 205 ? -4.315 0.434 23.343 1.00 87.81 205 THR A N 1
ATOM 1571 C CA . THR A 1 205 ? -3.132 0.509 22.486 1.00 87.81 205 THR A CA 1
ATOM 1572 C C . THR A 1 205 ? -3.006 -0.790 21.709 1.00 87.81 205 THR A C 1
ATOM 1574 O O . THR A 1 205 ? -2.919 -1.865 22.301 1.00 87.81 205 THR A O 1
ATOM 1577 N N . LEU A 1 206 ? -2.992 -0.689 20.383 1.00 84.62 206 LEU A N 1
ATOM 1578 C CA . LEU A 1 206 ? -2.672 -1.803 19.507 1.00 84.62 206 LEU A CA 1
ATOM 1579 C C . LEU A 1 206 ? -1.163 -2.072 19.582 1.00 84.62 206 LEU A C 1
ATOM 1581 O O . LEU A 1 206 ? -0.370 -1.150 19.353 1.00 84.62 206 LEU A O 1
ATOM 1585 N N . PRO A 1 207 ? -0.743 -3.309 19.904 1.00 82.50 207 PRO A N 1
ATOM 1586 C CA . PRO A 1 207 ? 0.664 -3.675 19.851 1.00 82.50 207 PRO A CA 1
ATOM 1587 C C . PRO A 1 207 ? 1.233 -3.485 18.437 1.00 82.50 207 PRO A C 1
ATOM 1589 O O . PRO A 1 207 ? 0.488 -3.613 17.458 1.00 82.50 207 PRO A O 1
ATOM 1592 N N . PRO A 1 208 ? 2.546 -3.231 18.298 1.00 79.12 208 PRO A N 1
ATOM 1593 C CA . PRO A 1 208 ? 3.192 -3.206 16.994 1.00 79.12 208 PRO A CA 1
ATOM 1594 C C . PRO A 1 208 ? 2.906 -4.482 16.201 1.00 79.12 208 PRO A C 1
ATOM 1596 O O . PRO A 1 208 ? 2.878 -5.575 16.766 1.00 79.12 208 PRO A O 1
ATOM 1599 N N . ASN A 1 209 ? 2.737 -4.328 14.892 1.00 74.25 209 ASN A N 1
ATOM 1600 C CA . ASN A 1 209 ? 2.378 -5.393 13.966 1.00 74.25 209 ASN A CA 1
ATOM 1601 C C . ASN A 1 209 ? 1.061 -6.082 14.352 1.00 74.25 209 ASN A C 1
ATOM 1603 O O . ASN A 1 209 ? 0.998 -7.301 14.312 1.00 74.25 209 ASN A O 1
ATOM 1607 N N . THR A 1 210 ? 0.028 -5.328 14.747 1.00 73.12 210 THR A N 1
ATOM 1608 C CA . THR A 1 210 ? -1.327 -5.860 15.011 1.00 73.12 210 THR A CA 1
ATOM 1609 C C . THR A 1 210 ? -2.325 -5.362 13.975 1.00 73.12 210 THR A C 1
ATOM 1611 O O . THR A 1 210 ? -2.207 -4.233 13.509 1.00 73.12 210 THR A O 1
ATOM 1614 N N . ILE A 1 211 ? -3.331 -6.172 13.632 1.00 76.19 211 ILE A N 1
ATOM 1615 C CA . ILE A 1 211 ? -4.479 -5.730 12.832 1.00 76.19 211 ILE A CA 1
ATOM 1616 C C . ILE A 1 211 ? -5.751 -5.830 13.673 1.00 76.19 211 ILE A C 1
ATOM 1618 O O . ILE A 1 211 ? -6.076 -6.896 14.195 1.00 76.19 211 ILE A O 1
ATOM 1622 N N . LEU A 1 212 ? -6.493 -4.728 13.773 1.00 82.69 212 LEU A N 1
ATOM 1623 C CA . LEU A 1 212 ? -7.876 -4.742 14.241 1.00 82.69 212 LEU A CA 1
ATOM 1624 C C . LEU A 1 212 ? -8.787 -5.052 13.049 1.00 82.69 212 LEU A C 1
ATOM 1626 O O . LEU A 1 212 ? -9.009 -4.181 12.210 1.00 82.69 212 LEU A O 1
ATOM 1630 N N . ARG A 1 213 ? -9.297 -6.284 12.965 1.00 82.69 213 ARG A N 1
ATOM 1631 C CA . ARG A 1 213 ? -10.130 -6.741 11.844 1.00 82.69 213 ARG A CA 1
ATOM 1632 C C . ARG A 1 213 ? -11.541 -7.116 12.291 1.00 82.69 213 ARG A C 1
ATOM 1634 O O . ARG A 1 213 ? -11.709 -7.749 13.330 1.00 82.69 213 ARG A O 1
ATOM 1641 N N . GLY A 1 214 ? -12.531 -6.748 11.484 1.00 82.94 214 GLY A N 1
ATOM 1642 C CA . GLY A 1 214 ? -13.924 -7.174 11.615 1.00 82.94 214 GLY A CA 1
ATOM 1643 C C . GLY A 1 214 ? -14.434 -7.940 10.394 1.00 82.94 214 GLY A C 1
ATOM 1644 O O . GLY A 1 214 ? -13.682 -8.234 9.464 1.00 82.94 214 GLY A O 1
ATOM 1645 N N . ASP A 1 215 ? -15.732 -8.231 10.393 1.00 80.12 215 ASP A N 1
ATOM 1646 C CA . ASP A 1 215 ? -16.428 -8.977 9.333 1.00 80.12 215 ASP A CA 1
ATOM 1647 C C . ASP A 1 215 ? -17.060 -8.063 8.268 1.00 80.12 215 ASP A C 1
ATOM 1649 O O . ASP A 1 215 ? -17.759 -8.531 7.364 1.00 80.12 215 ASP A O 1
ATOM 1653 N N . GLY A 1 216 ? -16.854 -6.753 8.391 1.00 83.25 216 GLY A N 1
ATOM 1654 C CA . GLY A 1 216 ? -17.444 -5.729 7.539 1.00 83.25 216 GLY A CA 1
ATOM 1655 C C . GLY A 1 216 ? -17.825 -4.490 8.340 1.00 83.25 216 GLY A C 1
ATOM 1656 O O . GLY A 1 216 ? -18.152 -4.561 9.528 1.00 83.25 216 GLY A O 1
ATOM 1657 N N . THR A 1 217 ? -17.825 -3.335 7.677 1.00 88.75 217 THR A N 1
ATOM 1658 C CA . THR A 1 217 ? -18.229 -2.056 8.282 1.00 88.75 217 THR A CA 1
ATOM 1659 C C . THR A 1 217 ? -19.693 -2.061 8.739 1.00 88.75 217 THR A C 1
ATOM 1661 O O . THR A 1 217 ? -20.071 -1.340 9.651 1.00 88.75 217 THR A O 1
ATOM 1664 N N . ASP A 1 218 ? -20.538 -2.900 8.151 1.00 86.12 218 ASP A N 1
ATOM 1665 C CA . ASP A 1 218 ? -21.941 -3.104 8.521 1.00 86.12 218 ASP A CA 1
ATOM 1666 C C . ASP A 1 218 ? -22.147 -4.179 9.606 1.00 86.12 218 ASP A C 1
ATOM 1668 O O . ASP A 1 218 ? -23.265 -4.358 10.090 1.00 86.12 218 ASP A O 1
ATOM 1672 N N . LYS A 1 219 ? -21.083 -4.893 10.001 1.00 81.56 219 LYS A N 1
ATOM 1673 C CA . LYS A 1 219 ? -21.156 -6.057 10.899 1.00 81.56 219 LYS A CA 1
ATOM 1674 C C . LYS A 1 219 ? -20.348 -5.921 12.174 1.00 81.56 219 LYS A C 1
ATOM 1676 O O . LYS A 1 219 ? -20.735 -6.513 13.178 1.00 81.56 219 LYS A O 1
ATOM 1681 N N . THR A 1 220 ? -19.249 -5.177 12.169 1.00 85.69 220 THR A N 1
ATOM 1682 C CA . THR A 1 220 ? -18.367 -5.064 13.335 1.00 85.69 220 THR A CA 1
ATOM 1683 C C . THR A 1 220 ? -18.204 -3.610 13.736 1.00 85.69 220 THR A C 1
ATOM 1685 O O . THR A 1 220 ? -17.595 -2.826 13.018 1.00 85.69 220 THR A O 1
ATOM 1688 N N . PHE A 1 221 ? -18.721 -3.261 14.913 1.00 88.62 221 PHE A N 1
ATOM 1689 C CA . PHE A 1 221 ? -18.720 -1.906 15.448 1.00 88.62 221 PHE A CA 1
ATOM 1690 C C . PHE A 1 221 ? -17.967 -1.859 16.772 1.00 88.62 221 PHE A C 1
ATOM 1692 O O . PHE A 1 221 ? -18.336 -2.543 17.727 1.00 88.62 221 PHE A O 1
ATOM 1699 N N . PHE A 1 222 ? -16.976 -0.983 16.862 1.00 87.88 222 PHE A N 1
ATOM 1700 C CA . PHE A 1 222 ? -16.366 -0.580 18.122 1.00 87.88 222 PHE A CA 1
ATOM 1701 C C . PHE A 1 222 ? -16.867 0.814 18.465 1.00 87.88 222 PHE A C 1
ATOM 1703 O O . PHE A 1 222 ? -16.767 1.726 17.651 1.00 87.88 222 PHE A O 1
ATOM 1710 N N . SER A 1 223 ? -17.437 0.972 19.652 1.00 87.75 223 SER A N 1
ATOM 1711 C CA . SER A 1 223 ? -18.010 2.225 20.122 1.00 87.75 223 SER A CA 1
ATOM 1712 C C . SER A 1 223 ? -17.327 2.650 21.412 1.00 87.75 223 SER A C 1
ATOM 1714 O O . SER A 1 223 ? -17.176 1.834 22.320 1.00 87.75 223 SER A O 1
ATOM 1716 N N . TYR A 1 224 ? -16.926 3.912 21.505 1.00 86.69 224 TYR A N 1
ATOM 1717 C CA . TYR A 1 224 ? -16.309 4.473 22.701 1.00 86.69 224 TYR A CA 1
ATOM 1718 C C . TYR A 1 224 ? -16.893 5.837 23.034 1.00 86.69 224 TYR A C 1
ATOM 1720 O O . TYR A 1 224 ? -16.853 6.763 22.228 1.00 86.69 224 TYR A O 1
ATOM 1728 N N . ASN A 1 225 ? -17.420 5.961 24.246 1.00 86.88 225 ASN A N 1
ATOM 1729 C CA . ASN A 1 225 ? -17.970 7.212 24.744 1.00 86.88 225 ASN A CA 1
ATOM 1730 C C . ASN A 1 225 ? -17.097 7.699 25.890 1.00 86.88 225 ASN A C 1
ATOM 1732 O O . ASN A 1 225 ? -16.900 6.976 26.865 1.00 86.88 225 ASN A O 1
ATOM 1736 N N . SER A 1 226 ? -16.606 8.929 25.783 1.00 82.44 226 SER A N 1
ATOM 1737 C CA . SER A 1 226 ? -15.754 9.530 26.802 1.00 82.44 226 SER A CA 1
ATOM 1738 C C . SER A 1 226 ? -16.233 10.922 27.166 1.00 82.44 226 SER A C 1
ATOM 1740 O O . SER A 1 226 ? -16.638 11.712 26.315 1.00 82.44 226 SER A O 1
ATOM 1742 N N . THR A 1 227 ? -16.147 11.246 28.449 1.00 80.94 227 THR A N 1
ATOM 1743 C CA . THR A 1 227 ? -16.263 12.625 28.937 1.00 80.94 227 THR A CA 1
ATOM 1744 C C . THR A 1 227 ? -14.899 13.309 29.027 1.00 80.94 227 THR A C 1
ATOM 1746 O O . THR A 1 227 ? -14.834 14.531 29.151 1.00 80.94 227 THR A O 1
ATOM 1749 N N . SER A 1 228 ? -13.810 12.534 28.968 1.00 78.06 228 SER A N 1
ATOM 1750 C CA . SER A 1 228 ? -12.431 13.004 29.068 1.00 78.06 228 SER A CA 1
ATOM 1751 C C . SER A 1 228 ? -11.719 12.991 27.715 1.00 78.06 228 SER A C 1
ATOM 1753 O O . SER A 1 228 ? -12.030 12.200 26.818 1.00 78.06 228 SER A O 1
ATOM 1755 N N . TYR A 1 229 ? -10.739 13.884 27.579 1.00 74.25 229 TYR A N 1
ATOM 1756 C CA . TYR A 1 229 ? -9.896 13.979 26.395 1.00 74.25 229 TYR A CA 1
ATOM 1757 C C . TYR A 1 229 ? -8.986 12.764 26.260 1.00 74.25 229 TYR A C 1
ATOM 1759 O O . TYR A 1 229 ? -8.363 12.327 27.226 1.00 74.25 229 TYR A O 1
ATOM 1767 N N . GLY A 1 230 ? -8.851 12.272 25.034 1.00 76.38 230 GLY A N 1
ATOM 1768 C CA . GLY A 1 230 ? -7.933 11.192 24.720 1.00 76.38 230 GLY A CA 1
ATOM 1769 C C . GLY A 1 230 ? -8.289 10.525 23.408 1.00 76.38 230 GLY A C 1
ATOM 1770 O O . GLY A 1 230 ? -9.402 10.659 22.897 1.00 76.38 230 GLY A O 1
ATOM 1771 N N . SER A 1 231 ? -7.321 9.807 22.869 1.00 82.81 231 SER A N 1
ATOM 1772 C CA . SER A 1 231 ? -7.521 9.012 21.668 1.00 82.81 231 SER A CA 1
ATOM 1773 C C . SER A 1 231 ? -8.016 7.639 22.048 1.00 82.81 231 SER A C 1
ATOM 1775 O O . SER A 1 231 ? -7.546 7.049 23.016 1.00 82.81 231 SER A O 1
ATOM 1777 N N . PHE A 1 232 ? -8.989 7.160 21.290 1.00 83.62 232 PHE A N 1
ATOM 1778 C CA . PHE A 1 232 ? -9.655 5.893 21.516 1.00 83.62 232 PHE A CA 1
ATOM 1779 C C . PHE A 1 232 ? -8.738 4.709 21.183 1.00 83.62 232 PHE A C 1
ATOM 1781 O O . PHE A 1 232 ? -8.634 3.762 21.964 1.00 83.62 232 PHE A O 1
ATOM 1788 N N . ILE A 1 233 ? -8.032 4.804 20.055 1.00 87.94 233 ILE A N 1
ATOM 1789 C CA . ILE A 1 233 ? -7.045 3.819 19.607 1.00 87.94 233 ILE A CA 1
ATOM 1790 C C . ILE A 1 233 ? -5.690 4.506 19.486 1.00 87.94 233 ILE A C 1
ATOM 1792 O O . ILE A 1 233 ? -5.587 5.600 18.920 1.00 87.94 233 ILE A O 1
ATOM 1796 N N . THR A 1 234 ? -4.655 3.849 20.008 1.00 89.25 234 THR A N 1
ATOM 1797 C CA . THR A 1 234 ? -3.259 4.273 19.851 1.00 89.25 234 THR A CA 1
ATOM 1798 C C . THR A 1 234 ? -2.374 3.130 19.367 1.00 89.25 234 THR A C 1
ATOM 1800 O O . THR A 1 234 ? -2.695 1.964 19.571 1.00 89.25 234 THR A O 1
ATOM 1803 N N . GLY A 1 235 ? -1.256 3.453 18.723 1.00 87.69 235 GLY A N 1
ATOM 1804 C CA . GLY A 1 235 ? -0.266 2.478 18.261 1.00 87.69 235 GLY A CA 1
ATOM 1805 C C . GLY A 1 235 ? 0.782 3.132 17.360 1.00 87.69 235 GLY A C 1
ATOM 1806 O O . GLY A 1 235 ? 0.638 4.301 16.997 1.00 87.69 235 GLY A O 1
ATOM 1807 N N . THR A 1 236 ? 1.837 2.390 17.023 1.00 85.06 236 THR A N 1
ATOM 1808 C CA . THR A 1 236 ? 2.934 2.855 16.148 1.00 85.06 236 THR A CA 1
ATOM 1809 C C . THR A 1 236 ? 2.999 2.099 14.827 1.00 85.06 236 THR A C 1
ATOM 1811 O O . THR A 1 236 ? 3.305 2.692 13.799 1.00 85.06 236 THR A O 1
ATOM 1814 N N . VAL A 1 237 ? 2.708 0.796 14.841 1.00 84.06 237 VAL A N 1
ATOM 1815 C CA . VAL A 1 237 ? 2.701 -0.047 13.643 1.00 84.06 237 VAL A CA 1
ATOM 1816 C C . VAL A 1 237 ? 1.488 -0.963 13.692 1.00 84.06 237 VAL A C 1
ATOM 1818 O O . VAL A 1 237 ? 1.500 -1.927 14.451 1.00 84.06 237 VAL A O 1
ATOM 1821 N N . PHE A 1 238 ? 0.420 -0.657 12.959 1.00 84.88 238 PHE A N 1
ATOM 1822 C CA . PHE A 1 238 ? -0.802 -1.468 12.996 1.00 84.88 238 PHE A CA 1
ATOM 1823 C C . PHE A 1 238 ? -1.699 -1.260 11.772 1.00 84.88 238 PHE A C 1
ATOM 1825 O O . PHE A 1 238 ? -1.594 -0.258 11.067 1.00 84.88 238 PHE A O 1
ATOM 1832 N N . GLY A 1 239 ? -2.608 -2.207 11.549 1.00 83.88 239 GLY A N 1
ATOM 1833 C CA . GLY A 1 239 ? -3.664 -2.120 10.545 1.00 83.88 239 GLY A CA 1
ATOM 1834 C C . GLY A 1 239 ? -5.057 -2.070 11.168 1.00 83.88 239 GLY A C 1
ATOM 1835 O O . GLY A 1 239 ? -5.279 -2.588 12.265 1.00 83.88 239 GLY A O 1
ATOM 1836 N N . VAL A 1 240 ? -6.014 -1.479 10.460 1.00 87.75 240 VAL A N 1
ATOM 1837 C CA . VAL A 1 240 ? -7.441 -1.547 10.794 1.00 87.75 240 VAL A CA 1
ATOM 1838 C C . VAL A 1 240 ? -8.244 -1.867 9.546 1.00 87.75 240 VAL A C 1
ATOM 1840 O O . VAL A 1 240 ? -8.111 -1.184 8.529 1.00 87.75 240 VAL A O 1
ATOM 1843 N N . GLU A 1 241 ? -9.080 -2.903 9.626 1.00 87.62 241 GLU A N 1
ATOM 1844 C CA . GLU A 1 241 ? -9.758 -3.446 8.453 1.00 87.62 241 GLU A CA 1
ATOM 1845 C C . GLU A 1 241 ? -11.182 -3.923 8.725 1.00 87.62 241 GLU A C 1
ATOM 1847 O O . GLU A 1 241 ? -11.429 -4.599 9.720 1.00 87.62 241 GLU A O 1
ATOM 1852 N N . ASN A 1 242 ? -12.107 -3.666 7.796 1.00 86.31 242 ASN A N 1
ATOM 1853 C CA . ASN A 1 242 ? -13.463 -4.233 7.818 1.00 86.31 242 ASN A CA 1
ATOM 1854 C C . ASN A 1 242 ? -14.226 -3.957 9.131 1.00 86.31 242 ASN A C 1
ATOM 1856 O O . ASN A 1 242 ? -14.926 -4.829 9.649 1.00 86.31 242 ASN A O 1
ATOM 1860 N N . VAL A 1 243 ? -14.074 -2.755 9.690 1.00 90.62 243 VAL A N 1
ATOM 1861 C CA . VAL A 1 243 ? -14.713 -2.342 10.951 1.00 90.62 243 VAL A CA 1
ATOM 1862 C C . VAL A 1 243 ? -15.336 -0.962 10.838 1.00 90.62 243 VAL A C 1
ATOM 1864 O O . VAL A 1 243 ? -14.841 -0.090 10.123 1.00 90.62 243 VAL A O 1
ATOM 1867 N N . THR A 1 244 ? -16.379 -0.741 11.629 1.00 92.56 244 THR A N 1
ATOM 1868 C CA . THR A 1 244 ? -16.830 0.593 12.007 1.00 92.56 244 THR A CA 1
ATOM 1869 C C . THR A 1 244 ? -16.255 0.965 13.367 1.00 92.56 244 THR A C 1
ATOM 1871 O O . THR A 1 244 ? -16.429 0.247 14.353 1.00 92.56 244 THR A O 1
ATOM 1874 N N . LEU A 1 245 ? -15.594 2.114 13.431 1.00 91.94 245 LEU A N 1
ATOM 1875 C CA . LEU A 1 245 ? -15.129 2.737 14.659 1.00 91.94 245 LEU A CA 1
ATOM 1876 C C . LEU A 1 245 ? -15.963 3.984 14.913 1.00 91.94 245 LEU A C 1
ATOM 1878 O O . LEU A 1 245 ? -15.959 4.923 14.120 1.00 91.94 245 LEU A O 1
ATOM 1882 N N . SER A 1 246 ? -16.670 3.993 16.034 1.00 90.81 246 SER A N 1
ATOM 1883 C CA . SER A 1 246 ? -17.482 5.114 16.467 1.00 90.81 246 SER A CA 1
ATOM 1884 C C . SER A 1 246 ? -16.981 5.631 17.804 1.00 90.81 246 SER A C 1
ATOM 1886 O O . SER A 1 246 ? -16.811 4.857 18.747 1.00 90.81 246 SER A O 1
ATOM 1888 N N . ALA A 1 247 ? -16.756 6.935 17.913 1.00 87.69 247 ALA A N 1
ATOM 1889 C CA . ALA A 1 247 ? -16.462 7.524 19.207 1.00 87.69 247 ALA A CA 1
ATOM 1890 C C . ALA A 1 247 ? -17.104 8.895 19.385 1.00 87.69 247 ALA A C 1
ATOM 1892 O O . ALA A 1 247 ? -17.161 9.712 18.464 1.00 87.69 247 ALA A O 1
ATOM 1893 N N . THR A 1 248 ? -17.559 9.149 20.608 1.00 86.31 248 THR A N 1
ATOM 1894 C CA . THR A 1 248 ? -18.209 10.401 20.985 1.00 86.31 248 THR A CA 1
ATOM 1895 C C . THR A 1 248 ? -17.538 10.985 22.218 1.00 86.31 248 THR A C 1
ATOM 1897 O O . THR A 1 248 ? -17.493 10.351 23.275 1.00 86.31 248 THR A O 1
ATOM 1900 N N . ILE A 1 249 ? -17.052 12.223 22.086 1.00 81.56 249 ILE A N 1
ATOM 1901 C CA . ILE A 1 249 ? -16.645 13.061 23.216 1.00 81.56 249 ILE A CA 1
ATOM 1902 C C . ILE A 1 249 ? -17.720 14.116 23.462 1.00 81.56 249 ILE A C 1
ATOM 1904 O O . ILE A 1 249 ? -18.036 14.917 22.586 1.00 81.56 249 ILE A O 1
ATOM 1908 N N . THR A 1 250 ? -18.261 14.148 24.679 1.00 80.12 250 THR A N 1
ATOM 1909 C CA . THR A 1 250 ? -19.326 15.090 25.063 1.00 80.12 250 THR A CA 1
ATOM 1910 C C . THR A 1 250 ? -18.821 16.492 25.421 1.00 80.12 250 THR A C 1
ATOM 1912 O O . THR A 1 250 ? -19.621 17.421 25.495 1.00 80.12 250 THR A O 1
ATOM 1915 N N . ASN A 1 251 ? -17.508 16.685 25.603 1.00 75.88 251 ASN A N 1
ATOM 1916 C CA . ASN A 1 251 ? -16.891 17.989 25.872 1.00 75.88 251 ASN A CA 1
ATOM 1917 C C . ASN A 1 251 ? -15.655 18.219 24.971 1.00 75.88 251 ASN A C 1
ATOM 1919 O O . ASN A 1 251 ? -14.550 17.837 25.344 1.00 75.88 251 ASN A O 1
ATOM 1923 N N . PRO A 1 252 ? -15.819 18.800 23.769 1.00 64.31 252 PRO A N 1
ATOM 1924 C CA . PRO A 1 252 ? -14.804 18.758 22.710 1.00 64.31 252 PRO A CA 1
ATOM 1925 C C . PRO A 1 252 ? -13.679 19.809 22.802 1.00 64.31 252 PRO A C 1
ATOM 1927 O O . PRO A 1 252 ? -12.894 19.929 21.864 1.00 64.31 252 PRO A O 1
ATOM 1930 N N . LYS A 1 253 ? -13.548 20.593 23.884 1.00 61.62 253 LYS A N 1
ATOM 1931 C CA . LYS A 1 253 ? -12.557 21.691 23.928 1.00 61.62 253 LYS A CA 1
ATOM 1932 C C . LYS A 1 253 ? -11.104 21.168 23.933 1.00 61.62 253 LYS A C 1
ATOM 1934 O O . LYS A 1 253 ? -10.538 20.915 24.989 1.00 61.62 253 LYS A O 1
ATOM 1939 N N . ASN A 1 254 ? -10.470 21.110 22.756 1.00 60.50 254 ASN A N 1
ATOM 1940 C CA . ASN A 1 254 ? -9.063 20.729 22.503 1.00 60.50 254 ASN A CA 1
ATOM 1941 C C . ASN A 1 254 ? -8.764 19.216 22.421 1.00 60.50 254 ASN A C 1
ATOM 1943 O O . ASN A 1 254 ? -7.678 18.774 22.802 1.00 60.50 254 ASN A O 1
ATOM 1947 N N . SER A 1 255 ? -9.681 18.401 21.897 1.00 57.72 255 SER A N 1
ATOM 1948 C CA . SER A 1 255 ? -9.433 16.964 21.703 1.00 57.72 255 SER A CA 1
ATOM 1949 C C . SER A 1 255 ? -8.356 16.684 20.630 1.00 57.72 255 SER A C 1
ATOM 1951 O O . SER A 1 255 ? -8.365 17.251 19.536 1.00 57.72 255 SER A O 1
ATOM 1953 N N . CYS A 1 256 ? -7.397 15.797 20.942 1.00 58.94 256 CYS A N 1
ATOM 1954 C CA . CYS A 1 256 ? -6.568 15.113 19.931 1.00 58.94 256 CYS A CA 1
ATOM 1955 C C . CYS A 1 256 ? -7.448 14.158 19.121 1.00 58.94 256 CYS A C 1
ATOM 1957 O O . CYS A 1 256 ? -8.565 13.900 19.545 1.00 58.94 256 CYS A O 1
ATOM 1959 N N . GLY A 1 257 ? -6.980 13.637 17.983 1.00 59.47 257 GLY A N 1
ATOM 1960 C CA . GLY A 1 257 ? -7.844 12.843 17.113 1.00 59.47 257 GLY A CA 1
ATOM 1961 C C . GLY A 1 257 ? -8.466 11.601 17.765 1.00 59.47 257 GLY A C 1
ATOM 1962 O O . GLY A 1 257 ? -7.914 11.058 18.728 1.00 59.47 257 GLY A O 1
ATOM 1963 N N . CYS A 1 258 ? -9.604 11.153 17.220 1.00 68.81 258 CYS A N 1
ATOM 1964 C CA . CYS A 1 258 ? -10.289 9.911 17.600 1.00 68.81 258 CYS A CA 1
ATOM 1965 C C . CYS A 1 258 ? -9.308 8.753 17.683 1.00 68.81 258 CYS A C 1
ATOM 1967 O O . CYS A 1 258 ? -9.313 7.963 18.622 1.00 68.81 258 CYS A O 1
ATOM 1969 N N . ILE A 1 259 ? -8.411 8.714 16.712 1.00 74.31 259 ILE A N 1
ATOM 1970 C CA . ILE A 1 259 ? -7.338 7.754 16.611 1.00 74.31 259 ILE A CA 1
ATOM 1971 C C . ILE A 1 259 ? -6.052 8.553 16.555 1.00 74.31 259 ILE A C 1
ATOM 1973 O O . ILE A 1 259 ? -5.894 9.415 15.691 1.00 74.31 259 ILE A O 1
ATOM 1977 N N . LEU A 1 260 ? -5.154 8.293 17.500 1.00 72.38 260 LEU A N 1
ATOM 1978 C CA . LEU A 1 260 ? -3.857 8.952 17.557 1.00 72.38 260 LEU A CA 1
ATOM 1979 C C . LEU A 1 260 ? -2.774 7.919 17.366 1.00 72.38 260 LEU A C 1
ATOM 1981 O O . LEU A 1 260 ? -2.517 7.069 18.218 1.00 72.38 260 LEU A O 1
ATOM 1985 N N . ILE A 1 261 ? -2.106 8.044 16.240 1.00 67.94 261 ILE A N 1
ATOM 1986 C CA . ILE A 1 261 ? -0.977 7.221 15.877 1.00 67.94 261 ILE A CA 1
ATOM 1987 C C . ILE A 1 261 ? 0.245 7.999 16.339 1.00 67.94 261 ILE A C 1
ATOM 1989 O O . ILE A 1 261 ? 0.712 8.903 15.656 1.00 67.94 261 ILE A O 1
ATOM 1993 N N . SER A 1 262 ? 0.622 7.669 17.577 1.00 59.41 262 SER A N 1
ATOM 1994 C CA . SER A 1 262 ? 1.824 8.022 18.335 1.00 59.41 262 SER A CA 1
ATOM 1995 C C . SER A 1 262 ? 2.352 9.464 18.250 1.00 59.41 262 SER A C 1
ATOM 1997 O O . SER A 1 262 ? 2.712 9.946 17.193 1.00 59.41 262 SER A O 1
ATOM 1999 N N . LYS A 1 263 ? 2.595 10.102 19.406 1.00 59.47 263 LYS A N 1
ATOM 2000 C CA . LYS A 1 263 ? 3.509 11.265 19.537 1.00 59.47 263 LYS A CA 1
ATOM 2001 C C . LYS A 1 263 ? 4.974 10.829 19.729 1.00 59.47 263 LYS A C 1
ATOM 2003 O O . LYS A 1 263 ? 5.731 11.464 20.466 1.00 59.47 263 LYS A O 1
ATOM 2008 N N . SER A 1 264 ? 5.365 9.668 19.205 1.00 58.41 264 SER A N 1
ATOM 2009 C CA . SER A 1 264 ? 6.730 9.162 19.373 1.00 58.41 264 SER A CA 1
ATOM 2010 C C . SER A 1 264 ? 7.669 9.796 18.363 1.00 58.41 264 SER A C 1
ATOM 2012 O O . SER A 1 264 ? 7.310 9.978 17.210 1.00 58.41 264 SER A O 1
ATOM 2014 N N . LYS A 1 265 ? 8.930 9.991 18.762 1.00 63.47 265 LYS A N 1
ATOM 2015 C CA . LYS A 1 265 ? 10.029 10.338 17.841 1.00 63.47 265 LYS A CA 1
ATOM 2016 C C . LYS A 1 265 ? 10.316 9.256 16.786 1.00 63.47 265 LYS A C 1
ATOM 2018 O O . LYS A 1 265 ? 11.146 9.462 15.908 1.00 63.47 265 LYS A O 1
ATOM 2023 N N . THR A 1 266 ? 9.728 8.071 16.931 1.00 70.38 266 THR A N 1
ATOM 2024 C CA . THR A 1 266 ? 9.846 6.975 15.970 1.00 70.38 266 THR A CA 1
ATOM 2025 C C . THR A 1 266 ? 8.729 7.071 14.952 1.00 70.38 266 THR A C 1
ATOM 2027 O O . THR A 1 266 ? 7.573 7.260 15.330 1.00 70.38 266 THR A O 1
ATOM 2030 N N . LYS A 1 267 ? 9.081 6.906 13.677 1.00 77.62 267 LYS A N 1
ATOM 2031 C CA . LYS A 1 267 ? 8.101 6.971 12.604 1.00 77.62 267 LYS A CA 1
ATOM 2032 C C . LYS A 1 267 ? 7.098 5.822 12.676 1.00 77.62 267 LYS A C 1
ATOM 2034 O O . LYS A 1 267 ? 7.478 4.704 13.024 1.00 77.62 267 LYS A O 1
ATOM 2039 N N . SER A 1 268 ? 5.848 6.110 12.332 1.00 80.56 268 SER A N 1
ATOM 2040 C CA . SER A 1 268 ? 4.742 5.148 12.388 1.00 80.56 268 SER A CA 1
ATOM 2041 C C . SER A 1 268 ? 4.436 4.543 11.013 1.00 80.56 268 SER A C 1
ATOM 2043 O O . SER A 1 268 ? 4.542 5.237 10.005 1.00 80.56 268 SER A O 1
ATOM 2045 N N . ASP A 1 269 ? 4.032 3.272 10.971 1.00 81.94 269 ASP A N 1
ATOM 2046 C CA . ASP A 1 269 ? 3.610 2.569 9.749 1.00 81.94 269 ASP A CA 1
ATOM 2047 C C . ASP A 1 269 ? 2.190 2.023 9.947 1.00 81.94 269 ASP A C 1
ATOM 2049 O O . ASP A 1 269 ? 1.974 1.094 10.722 1.00 81.94 269 ASP A O 1
ATOM 2053 N N . VAL A 1 270 ? 1.201 2.603 9.272 1.00 83.75 270 VAL A N 1
ATOM 2054 C CA . VAL A 1 270 ? -0.214 2.292 9.535 1.00 83.75 270 VAL A CA 1
ATOM 2055 C C . VAL A 1 270 ? -1.039 2.104 8.274 1.00 83.75 270 VAL A C 1
ATOM 2057 O O . VAL A 1 270 ? -0.871 2.818 7.283 1.00 83.75 270 VAL A O 1
ATOM 2060 N N . SER A 1 271 ? -1.976 1.160 8.332 1.00 84.94 271 SER A N 1
ATOM 2061 C CA . SER A 1 271 ? -2.921 0.896 7.250 1.00 84.94 271 SER A CA 1
ATOM 2062 C C . SER A 1 271 ? -4.373 0.943 7.722 1.00 84.94 271 SER A C 1
ATOM 2064 O O . SER A 1 271 ? -4.730 0.444 8.786 1.00 84.94 271 SER A O 1
ATOM 2066 N N . TRP A 1 272 ? -5.224 1.533 6.892 1.00 88.62 272 TRP A N 1
ATOM 2067 C CA . TRP A 1 272 ? -6.672 1.558 7.041 1.00 88.62 272 TRP A CA 1
ATOM 2068 C C . TRP A 1 272 ? -7.275 1.037 5.749 1.00 88.62 272 TRP A C 1
ATOM 2070 O O . TRP A 1 272 ? -7.011 1.605 4.691 1.00 88.62 272 TRP A O 1
ATOM 2080 N N . CYS A 1 273 ? -8.060 -0.033 5.817 1.00 85.81 273 CYS A N 1
ATOM 2081 C CA . CYS A 1 273 ? -8.663 -0.637 4.634 1.00 85.81 273 CYS A CA 1
ATOM 2082 C C . CYS A 1 273 ? -10.127 -0.984 4.889 1.00 85.81 273 CYS A C 1
ATOM 2084 O O . CYS A 1 273 ? -10.425 -1.718 5.826 1.00 85.81 273 CYS A O 1
ATOM 2086 N N . ASN A 1 274 ? -11.047 -0.500 4.053 1.00 86.38 274 ASN A N 1
ATOM 2087 C CA . ASN A 1 274 ? -12.476 -0.810 4.180 1.00 86.38 274 ASN A CA 1
ATOM 2088 C C . ASN A 1 274 ? -12.998 -0.564 5.610 1.00 86.38 274 ASN A C 1
ATOM 2090 O O . ASN A 1 274 ? -13.499 -1.465 6.286 1.00 86.38 274 ASN A O 1
ATOM 2094 N N . ALA A 1 275 ? -12.785 0.652 6.108 1.00 92.00 275 ALA A N 1
ATOM 2095 C CA . ALA A 1 275 ? -13.158 1.052 7.459 1.00 92.00 275 ALA A CA 1
ATOM 2096 C C . ALA A 1 275 ? -14.163 2.203 7.419 1.00 92.00 275 ALA A C 1
ATOM 2098 O O . ALA A 1 275 ? -14.150 3.022 6.499 1.00 92.00 275 ALA A O 1
ATOM 2099 N N . PHE A 1 276 ? -15.014 2.291 8.438 1.00 93.88 276 PHE A N 1
ATOM 2100 C CA . PHE A 1 276 ? -15.918 3.420 8.617 1.00 93.88 276 PHE A CA 1
ATOM 2101 C C . PHE A 1 276 ? -15.649 4.110 9.957 1.00 93.88 276 PHE A C 1
ATOM 2103 O O . PHE A 1 276 ? -15.742 3.496 11.014 1.00 93.88 276 PHE A O 1
ATOM 2110 N N . LEU A 1 277 ? -15.295 5.390 9.913 1.00 92.69 277 LEU A N 1
ATOM 2111 C CA . LEU A 1 277 ? -15.009 6.222 11.075 1.00 92.69 277 LEU A CA 1
ATOM 2112 C C . LEU A 1 277 ? -16.166 7.197 11.302 1.00 92.69 277 LEU A C 1
ATOM 2114 O O . LEU A 1 277 ? -16.460 8.027 10.445 1.00 92.69 277 LEU A O 1
ATOM 2118 N N . GLN A 1 278 ? -16.806 7.099 12.466 1.00 91.12 278 GLN A N 1
ATOM 2119 C CA . GLN A 1 278 ? -17.881 7.993 12.893 1.00 91.12 278 GLN A CA 1
ATOM 2120 C C . GLN A 1 278 ? -17.523 8.624 14.238 1.00 91.12 278 GLN A C 1
ATOM 2122 O O . GLN A 1 278 ? -17.778 8.073 15.311 1.00 91.12 278 GLN A O 1
ATOM 2127 N N . CYS A 1 279 ? -16.886 9.782 14.172 1.00 85.06 279 CYS A N 1
ATOM 2128 C CA . CYS A 1 279 ? -16.180 10.362 15.301 1.00 85.06 279 CYS A CA 1
ATOM 2129 C C . CYS A 1 279 ? -16.647 11.785 15.570 1.00 85.06 279 CYS A C 1
ATOM 2131 O O . CYS A 1 279 ? -16.274 12.705 14.847 1.00 85.06 279 CYS A O 1
ATOM 2133 N N . SER A 1 280 ? -17.426 11.963 16.638 1.00 82.56 280 SER A N 1
ATOM 2134 C CA . SER A 1 280 ? -18.038 13.242 17.000 1.00 82.56 280 SER A CA 1
ATOM 2135 C C . SER A 1 280 ? -17.341 13.897 18.196 1.00 82.56 280 SER A C 1
ATOM 2137 O O . SER A 1 280 ? -17.102 13.233 19.209 1.00 82.56 280 SER A O 1
ATOM 2139 N N . GLY A 1 281 ? -17.075 15.204 18.115 1.00 77.75 281 GLY A N 1
ATOM 2140 C CA . GLY A 1 281 ? -16.412 15.970 19.186 1.00 77.75 281 GLY A CA 1
ATOM 2141 C C . GLY A 1 281 ? -14.878 15.877 19.182 1.00 77.75 281 GLY A C 1
ATOM 2142 O O . GLY A 1 281 ? -14.217 16.223 20.166 1.00 77.75 281 GLY A O 1
ATOM 2143 N N . TYR A 1 282 ? -14.311 15.399 18.077 1.00 77.31 282 TYR A N 1
ATOM 2144 C CA . TYR A 1 282 ? -12.880 15.249 17.858 1.00 77.31 282 TYR A CA 1
ATOM 2145 C C . TYR A 1 282 ? -12.389 16.229 16.797 1.00 77.31 282 TYR A C 1
ATOM 2147 O O . TYR A 1 282 ? -12.966 16.289 15.715 1.00 77.31 282 TYR A O 1
ATOM 2155 N N . ASN A 1 283 ? -11.269 16.912 17.060 1.00 78.19 283 ASN A N 1
ATOM 2156 C CA . ASN A 1 283 ? -10.661 17.778 16.047 1.00 78.19 283 ASN A CA 1
ATOM 2157 C C . ASN A 1 283 ? -10.212 16.989 14.812 1.00 78.19 283 ASN A C 1
ATOM 2159 O O . ASN A 1 283 ? -10.342 17.495 13.709 1.00 78.19 283 ASN A O 1
ATOM 2163 N N . HIS A 1 284 ? -9.681 15.774 14.984 1.00 83.62 284 HIS A N 1
ATOM 2164 C CA . HIS A 1 284 ? -9.246 14.901 13.887 1.00 83.62 284 HIS A CA 1
ATOM 2165 C C . HIS A 1 284 ? -9.883 13.510 14.032 1.00 83.62 284 HIS A C 1
ATOM 2167 O O . HIS A 1 284 ? -10.014 13.033 15.155 1.00 83.62 284 HIS A O 1
ATOM 2173 N N . GLN A 1 285 ? -10.241 12.802 12.959 1.00 86.25 285 GLN A N 1
ATOM 2174 C CA . GLN A 1 285 ? -10.628 11.388 13.105 1.00 86.25 285 GLN A CA 1
ATOM 2175 C C . GLN A 1 285 ? -9.397 10.489 13.201 1.00 86.25 285 GLN A C 1
ATOM 2177 O O . GLN A 1 285 ? -9.255 9.730 14.157 1.00 86.25 285 GLN A O 1
ATOM 2182 N N . ILE A 1 286 ? -8.464 10.660 12.269 1.00 88.50 286 ILE A N 1
ATOM 2183 C CA . ILE A 1 286 ? -7.126 10.077 12.310 1.00 88.50 286 ILE A CA 1
ATOM 2184 C C . ILE A 1 286 ? -6.134 11.214 12.539 1.00 88.50 286 ILE A C 1
ATOM 2186 O O . ILE A 1 286 ? -6.154 12.203 11.817 1.00 88.50 286 ILE A O 1
ATOM 2190 N N . SER A 1 287 ? -5.276 11.086 13.544 1.00 87.31 287 SER A N 1
ATOM 2191 C CA . SER A 1 287 ? -4.178 12.007 13.826 1.00 87.31 287 SER A CA 1
ATOM 2192 C C . SER A 1 287 ? -2.879 11.215 13.870 1.00 87.31 287 SER A C 1
ATOM 2194 O O . SER A 1 287 ? -2.762 10.294 14.674 1.00 87.31 287 SER A O 1
ATOM 2196 N N . ILE A 1 288 ? -1.898 11.575 13.050 1.00 83.50 288 ILE A N 1
ATOM 2197 C CA . ILE A 1 288 ? -0.602 10.890 12.996 1.00 83.50 288 ILE A CA 1
ATOM 2198 C C . ILE A 1 288 ? 0.517 11.898 13.130 1.00 83.50 288 ILE A C 1
ATOM 2200 O O . ILE A 1 288 ? 0.523 12.889 12.406 1.00 83.50 288 ILE A O 1
ATOM 2204 N N . ASP A 1 289 ? 1.487 11.603 13.988 1.00 82.69 289 ASP A N 1
ATOM 2205 C CA . ASP A 1 289 ? 2.753 12.324 14.009 1.00 82.69 289 ASP A CA 1
ATOM 2206 C C . ASP A 1 289 ? 3.855 11.455 13.387 1.00 82.69 289 ASP A C 1
ATOM 2208 O O . ASP A 1 289 ? 4.067 10.313 13.793 1.00 82.69 289 ASP A O 1
ATOM 2212 N N . GLN A 1 290 ? 4.548 11.988 12.377 1.00 82.56 290 GLN A N 1
ATOM 2213 C CA . GLN A 1 290 ? 5.690 11.347 11.710 1.00 82.56 290 GLN A CA 1
ATOM 2214 C C . GLN A 1 290 ? 5.388 9.943 11.144 1.00 82.56 290 GLN A C 1
ATOM 2216 O O . GLN A 1 290 ? 5.985 8.946 11.543 1.00 82.56 290 GLN A O 1
ATOM 2221 N N . SER A 1 291 ? 4.487 9.829 10.172 1.00 79.50 291 SER A N 1
ATOM 2222 C CA . SER A 1 291 ? 4.310 8.582 9.413 1.00 79.50 291 SER A CA 1
ATOM 2223 C C . SER A 1 291 ? 5.546 8.281 8.560 1.00 79.50 291 SER A C 1
ATOM 2225 O O . SER A 1 291 ? 6.034 9.171 7.884 1.00 79.50 291 SER A O 1
ATOM 2227 N N . GLU A 1 292 ? 6.040 7.048 8.498 1.00 79.69 292 GLU A N 1
ATOM 2228 C CA . GLU A 1 292 ? 6.930 6.658 7.395 1.00 79.69 292 GLU A CA 1
ATOM 2229 C C . GLU A 1 292 ? 6.124 6.122 6.221 1.00 79.69 292 GLU A C 1
ATOM 2231 O O . GLU A 1 292 ? 6.481 6.419 5.091 1.00 79.69 292 GLU A O 1
ATOM 2236 N N . ARG A 1 293 ? 5.055 5.353 6.465 1.00 73.75 293 ARG A N 1
ATOM 2237 C CA . ARG A 1 293 ? 4.151 4.845 5.425 1.00 73.75 293 ARG A CA 1
ATOM 2238 C C . ARG A 1 293 ? 2.734 4.785 5.967 1.00 73.75 293 ARG A C 1
ATOM 2240 O O . ARG A 1 293 ? 2.447 4.020 6.887 1.00 73.75 293 ARG A O 1
ATOM 2247 N N . MET A 1 294 ? 1.842 5.566 5.370 1.00 82.31 294 MET A N 1
ATOM 2248 C CA . MET A 1 294 ? 0.419 5.489 5.683 1.00 82.31 294 MET A CA 1
ATOM 2249 C C . MET A 1 294 ? -0.358 5.081 4.446 1.00 82.31 294 MET A C 1
ATOM 2251 O O . MET A 1 294 ? -0.198 5.686 3.390 1.00 82.31 294 MET A O 1
ATOM 2255 N N . VAL A 1 295 ? -1.267 4.123 4.609 1.00 81.44 295 VAL A N 1
ATOM 2256 C CA . VAL A 1 295 ? -2.294 3.829 3.610 1.00 81.44 295 VAL A CA 1
ATOM 2257 C C . VAL A 1 295 ? -3.672 3.975 4.220 1.00 81.44 295 VAL A C 1
ATOM 2259 O O . VAL A 1 295 ? -3.960 3.405 5.266 1.00 81.44 295 VAL A O 1
ATOM 2262 N N . ILE A 1 296 ? -4.529 4.716 3.534 1.00 86.38 296 ILE A N 1
ATOM 2263 C CA . ILE A 1 296 ? -5.959 4.799 3.788 1.00 86.38 296 ILE A CA 1
ATOM 2264 C C . ILE A 1 296 ? -6.646 4.398 2.485 1.00 86.38 296 ILE A C 1
ATOM 2266 O O . ILE A 1 296 ? -6.511 5.080 1.477 1.00 86.38 296 ILE A O 1
ATOM 2270 N N . GLU A 1 297 ? -7.344 3.272 2.477 1.00 82.94 297 GLU A N 1
ATOM 2271 C CA . GLU A 1 297 ? -7.952 2.680 1.286 1.00 82.94 297 GLU A CA 1
ATOM 2272 C C . GLU A 1 297 ? -9.416 2.328 1.577 1.00 82.94 297 GLU A C 1
ATOM 2274 O O . GLU A 1 297 ? -9.713 1.610 2.531 1.00 82.94 297 GLU A O 1
ATOM 2279 N N . ASN A 1 298 ? -10.348 2.823 0.759 1.00 84.75 298 ASN A N 1
ATOM 2280 C CA . ASN A 1 298 ? -11.787 2.562 0.912 1.00 84.75 298 ASN A CA 1
ATOM 2281 C C . ASN A 1 298 ? -12.313 2.932 2.313 1.00 84.75 298 ASN A C 1
ATOM 2283 O O . ASN A 1 298 ? -13.038 2.161 2.941 1.00 84.75 298 ASN A O 1
ATOM 2287 N N . VAL A 1 299 ? -11.902 4.085 2.846 1.00 89.69 299 VAL A N 1
ATOM 2288 C CA . VAL A 1 299 ? -12.304 4.518 4.191 1.00 89.69 299 VAL A CA 1
ATOM 2289 C C . VAL A 1 299 ? -13.393 5.575 4.109 1.00 89.69 299 VAL A C 1
ATOM 2291 O O . VAL A 1 299 ? -13.230 6.604 3.449 1.00 89.69 299 VAL A O 1
ATOM 2294 N N . LYS A 1 300 ? -14.498 5.335 4.815 1.00 92.06 300 LYS A N 1
ATOM 2295 C CA . LYS A 1 300 ? -15.542 6.333 5.021 1.00 92.06 300 LYS A CA 1
ATOM 2296 C C . LYS A 1 300 ? -15.261 7.108 6.305 1.00 92.06 300 LYS A C 1
ATOM 2298 O O . LYS A 1 300 ? -15.001 6.511 7.346 1.00 92.06 300 LYS A O 1
ATOM 2303 N N . PHE A 1 301 ? -15.356 8.424 6.233 1.00 90.12 301 PHE A N 1
ATOM 2304 C CA . PHE A 1 301 ? -15.271 9.342 7.357 1.00 90.12 301 PHE A CA 1
ATOM 2305 C C . PHE A 1 301 ? -16.597 10.091 7.447 1.00 90.12 301 PHE A C 1
A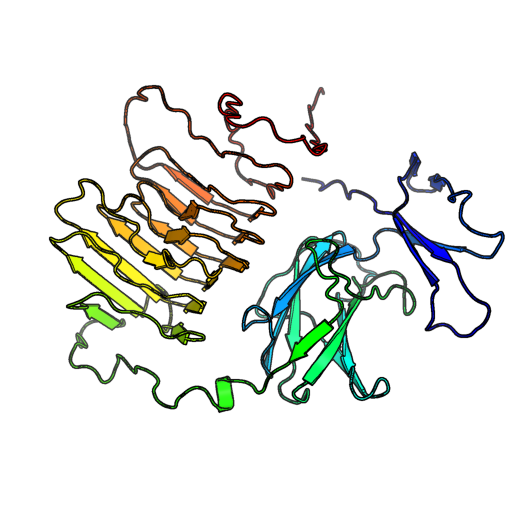TOM 2307 O O . PHE A 1 301 ? -17.050 10.666 6.456 1.00 90.12 301 PHE A O 1
ATOM 2314 N N . ASP A 1 302 ? -17.232 10.065 8.610 1.00 89.25 302 ASP A N 1
ATOM 2315 C CA . ASP A 1 302 ? -18.500 10.750 8.842 1.00 89.25 302 ASP A CA 1
ATOM 2316 C C . ASP A 1 302 ? -18.435 11.612 10.089 1.00 89.25 302 ASP A C 1
ATOM 2318 O O . ASP A 1 302 ? -17.869 11.212 11.109 1.00 89.25 302 ASP A O 1
ATOM 2322 N N . ASP A 1 303 ? -19.042 12.788 9.990 1.00 83.69 303 ASP A N 1
ATOM 2323 C CA . ASP A 1 303 ? -19.180 13.744 11.078 1.00 83.69 303 ASP A CA 1
ATOM 2324 C C . ASP A 1 303 ? -17.839 14.304 11.623 1.00 83.69 303 ASP A C 1
ATOM 2326 O O . ASP A 1 303 ? -17.735 14.641 12.809 1.00 83.69 303 ASP A O 1
ATOM 2330 N N . CYS A 1 304 ? -16.806 14.411 10.761 1.00 77.00 304 CYS A N 1
ATOM 2331 C CA . CYS A 1 304 ? -15.497 14.997 11.109 1.00 77.00 304 CYS A CA 1
ATOM 2332 C C . CYS A 1 304 ? -15.538 16.531 11.191 1.00 77.00 304 CYS A C 1
ATOM 2334 O O . CYS A 1 304 ? -16.141 17.176 10.329 1.00 77.00 304 CYS A O 1
ATOM 2336 N N . ASP A 1 305 ? -14.725 17.101 12.089 1.00 77.75 305 ASP A N 1
ATOM 2337 C CA . ASP A 1 305 ? -14.176 18.452 11.898 1.00 77.75 305 ASP A CA 1
ATOM 2338 C C . ASP A 1 305 ? -12.965 18.426 10.955 1.00 77.75 305 ASP A C 1
ATOM 2340 O O . ASP A 1 305 ? -12.978 19.081 9.921 1.00 77.75 305 ASP A O 1
ATOM 2344 N N . ASN A 1 306 ? -11.960 17.591 11.248 1.00 80.06 306 ASN A N 1
ATOM 2345 C CA . ASN A 1 306 ? -10.918 17.194 10.296 1.00 80.06 306 ASN A CA 1
ATOM 2346 C C . ASN A 1 306 ? -10.898 15.664 10.193 1.00 80.06 306 ASN A C 1
ATOM 2348 O O . ASN A 1 306 ? -10.906 14.966 11.206 1.00 80.06 306 ASN A O 1
ATOM 2352 N N . CYS A 1 307 ? -10.855 15.095 8.990 1.00 84.31 307 CYS A N 1
ATOM 2353 C CA . CYS A 1 307 ? -10.880 13.633 8.870 1.00 84.31 307 CYS A CA 1
ATOM 2354 C C . CYS A 1 307 ? -9.492 13.011 9.116 1.00 84.31 307 CYS A C 1
ATOM 2356 O O . CYS A 1 307 ? -9.363 12.118 9.949 1.00 84.31 307 CYS A O 1
ATOM 2358 N N . VAL A 1 308 ? -8.431 13.521 8.479 1.00 84.94 308 VAL A N 1
ATOM 2359 C CA . VAL A 1 308 ? -7.069 12.968 8.610 1.00 84.94 308 VAL A CA 1
ATOM 2360 C C . VAL A 1 308 ? -6.056 14.085 8.836 1.00 84.94 308 VAL A C 1
ATOM 2362 O O . VAL A 1 308 ? -5.688 14.765 7.890 1.00 84.94 308 VAL A O 1
ATOM 2365 N N . GLY A 1 309 ? -5.588 14.252 10.071 1.00 84.06 309 GLY A N 1
ATOM 2366 C CA . GLY A 1 309 ? -4.472 15.124 10.427 1.00 84.06 309 GLY A CA 1
ATOM 2367 C C . GLY A 1 309 ? -3.157 14.357 10.415 1.00 84.06 309 GLY A C 1
ATOM 2368 O O . GLY A 1 309 ? -2.990 13.377 11.136 1.00 84.06 309 GLY A O 1
ATOM 2369 N N . ILE A 1 310 ? -2.208 14.817 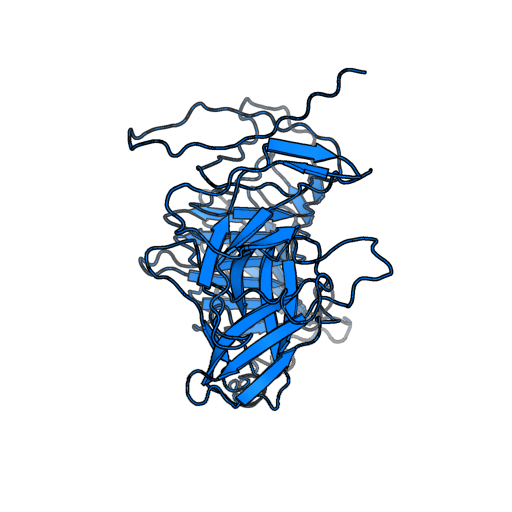9.615 1.00 80.19 310 ILE A N 1
ATOM 2370 C CA . ILE A 1 310 ? -0.843 14.296 9.593 1.00 80.19 310 ILE A CA 1
ATOM 2371 C C . ILE A 1 310 ? 0.053 15.441 10.074 1.00 80.19 310 ILE A C 1
ATOM 2373 O O . ILE A 1 310 ? -0.217 16.605 9.789 1.00 80.19 310 ILE A O 1
ATOM 2377 N N . THR A 1 311 ? 1.061 15.155 10.885 1.00 79.00 311 THR A N 1
ATOM 2378 C CA . THR A 1 311 ? 2.019 16.152 11.372 1.00 79.00 311 THR A CA 1
ATOM 2379 C C . THR A 1 311 ? 3.438 15.598 11.338 1.00 79.00 311 THR A C 1
ATOM 2381 O O . THR A 1 311 ? 3.666 14.415 11.065 1.00 79.00 311 THR A O 1
ATOM 2384 N N . GLY A 1 312 ? 4.415 16.474 11.583 1.00 77.75 312 GLY A N 1
ATOM 2385 C CA . GLY A 1 312 ? 5.829 16.111 11.621 1.00 77.75 312 GLY A CA 1
ATOM 2386 C C . GLY A 1 312 ? 6.396 15.699 10.257 1.00 77.75 312 GLY A C 1
ATOM 2387 O O . GLY A 1 312 ? 5.779 15.908 9.214 1.00 77.75 312 GLY A O 1
ATOM 2388 N N . ASN A 1 313 ? 7.589 15.097 10.270 1.00 76.75 313 ASN A N 1
ATOM 2389 C CA . ASN A 1 313 ? 8.278 14.598 9.073 1.00 76.75 313 ASN A CA 1
ATOM 2390 C C . ASN A 1 313 ? 7.666 13.279 8.591 1.00 76.75 313 ASN A C 1
ATOM 2392 O O . ASN A 1 313 ? 8.288 12.217 8.686 1.00 76.75 313 ASN A O 1
ATOM 2396 N N . SER A 1 314 ? 6.425 13.370 8.120 1.00 74.69 314 SER A N 1
ATOM 2397 C CA . SER A 1 314 ? 5.700 12.246 7.552 1.00 74.69 314 SER A CA 1
ATOM 2398 C C . SER A 1 314 ? 6.084 12.026 6.088 1.00 74.69 314 SER A C 1
ATOM 2400 O O . SER A 1 314 ? 6.093 12.976 5.313 1.00 74.69 314 SER A O 1
ATOM 2402 N N . ASN A 1 315 ? 6.356 10.784 5.706 1.00 72.81 315 ASN A N 1
ATOM 2403 C CA . ASN A 1 315 ? 6.660 10.354 4.350 1.00 72.81 315 ASN A CA 1
ATOM 2404 C C . ASN A 1 315 ? 5.606 9.350 3.848 1.00 72.81 315 ASN A C 1
ATOM 2406 O O . ASN A 1 315 ? 4.883 8.743 4.642 1.00 72.81 315 ASN A O 1
ATOM 2410 N N . TYR A 1 316 ? 5.535 9.185 2.524 1.00 72.38 316 TYR A N 1
ATOM 2411 C CA . TYR A 1 316 ? 4.823 8.105 1.822 1.00 72.38 316 TYR A CA 1
ATOM 2412 C C . TYR A 1 316 ? 3.398 7.861 2.331 1.00 72.38 316 TYR A C 1
ATOM 2414 O O . TYR A 1 316 ? 3.041 6.775 2.796 1.00 72.38 316 TYR A O 1
ATOM 2422 N N . THR A 1 317 ? 2.571 8.898 2.259 1.00 76.38 317 THR A N 1
ATOM 2423 C CA . THR A 1 317 ? 1.152 8.773 2.589 1.00 76.38 317 THR A CA 1
ATOM 2424 C C . THR A 1 317 ? 0.327 8.542 1.334 1.00 76.38 317 THR A C 1
ATOM 2426 O O . THR A 1 317 ? 0.423 9.310 0.381 1.00 76.38 317 THR A O 1
ATOM 2429 N N . ARG A 1 318 ? -0.568 7.557 1.375 1.00 75.88 318 ARG A N 1
ATOM 2430 C CA . ARG A 1 318 ? -1.569 7.322 0.344 1.00 75.88 318 ARG A CA 1
ATOM 2431 C C . ARG A 1 318 ? -2.976 7.305 0.924 1.00 75.88 318 ARG A C 1
ATOM 2433 O O . ARG A 1 318 ? -3.234 6.611 1.904 1.00 75.88 318 ARG A O 1
ATOM 2440 N N . ILE A 1 319 ? -3.887 8.029 0.285 1.00 82.06 319 ILE A N 1
ATOM 2441 C CA . ILE A 1 319 ? -5.321 7.990 0.570 1.00 82.06 319 ILE A CA 1
ATOM 2442 C C . ILE A 1 319 ? -6.059 7.694 -0.734 1.00 82.06 319 ILE A C 1
ATOM 2444 O O . ILE A 1 319 ? -5.933 8.434 -1.701 1.00 82.06 319 ILE A O 1
ATOM 2448 N N . THR A 1 320 ? -6.834 6.616 -0.775 1.00 74.38 320 THR A N 1
ATOM 2449 C CA . THR A 1 320 ? -7.559 6.177 -1.971 1.00 74.38 320 THR A CA 1
ATOM 2450 C C . THR A 1 320 ? -8.984 5.778 -1.663 1.00 74.38 320 THR A C 1
ATOM 2452 O O . THR A 1 320 ? -9.246 5.148 -0.637 1.00 74.38 320 THR A O 1
ATOM 2455 N N . ASN A 1 321 ? -9.902 6.139 -2.563 1.00 76.56 321 ASN A N 1
ATOM 2456 C CA . ASN A 1 321 ? -11.329 5.816 -2.461 1.00 76.56 321 ASN A CA 1
ATOM 2457 C C . ASN A 1 321 ? -11.927 6.226 -1.099 1.00 76.56 321 ASN A C 1
ATOM 2459 O O . ASN A 1 321 ? -12.725 5.504 -0.501 1.00 76.56 321 ASN A O 1
ATOM 2463 N N . GLY A 1 322 ? -11.480 7.361 -0.562 1.00 81.62 322 GLY A N 1
ATOM 2464 C CA . GLY A 1 322 ? -12.009 7.904 0.681 1.00 81.62 322 GLY A CA 1
ATOM 2465 C C . GLY A 1 322 ? -13.348 8.598 0.440 1.00 81.62 322 GLY A C 1
ATOM 2466 O O . GLY A 1 322 ? -13.461 9.417 -0.470 1.00 81.62 322 GLY A O 1
ATOM 2467 N N . ASN A 1 323 ? -14.350 8.308 1.268 1.00 84.19 323 ASN A N 1
ATOM 2468 C CA . ASN A 1 323 ? -15.626 9.026 1.264 1.00 84.19 323 ASN A CA 1
ATOM 2469 C C . ASN A 1 323 ? -15.710 9.866 2.536 1.00 84.19 323 ASN A C 1
ATOM 2471 O O . ASN A 1 323 ? -15.701 9.311 3.632 1.00 84.19 323 ASN A O 1
ATOM 2475 N N . MET A 1 324 ? -15.736 11.189 2.406 1.00 84.31 324 MET A N 1
ATOM 2476 C CA . MET A 1 324 ? -15.661 12.086 3.554 1.00 84.31 324 MET A CA 1
ATOM 2477 C C . MET A 1 324 ? -16.901 12.966 3.663 1.00 84.31 324 MET A C 1
ATOM 2479 O O . MET A 1 324 ? -17.287 13.653 2.711 1.00 84.31 324 MET A O 1
ATOM 2483 N N . THR A 1 325 ? -17.472 12.971 4.864 1.00 79.88 325 THR A N 1
ATOM 2484 C CA . THR A 1 325 ? -18.647 13.755 5.230 1.00 79.88 325 THR A CA 1
ATOM 2485 C C . THR A 1 325 ? -18.291 14.674 6.396 1.00 79.88 325 THR A C 1
ATOM 2487 O O . THR A 1 325 ? -17.800 14.213 7.428 1.00 79.88 325 THR A O 1
ATOM 2490 N N . PHE A 1 326 ? -18.493 15.982 6.222 1.00 72.38 326 PHE A N 1
ATOM 2491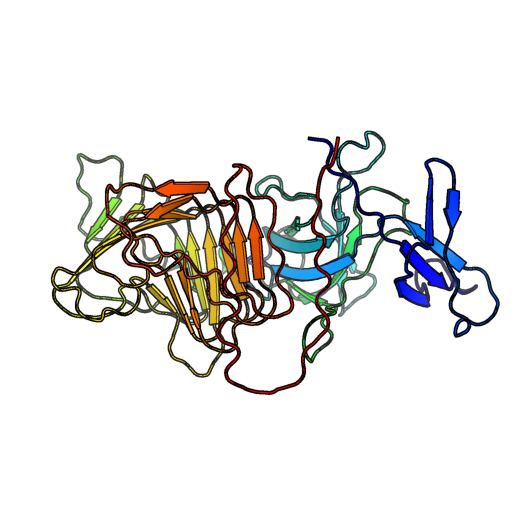 C CA . PHE A 1 326 ? -17.926 16.999 7.115 1.00 72.38 326 PHE A CA 1
ATOM 2492 C C . PHE A 1 326 ? -18.985 17.773 7.888 1.00 72.38 326 PHE A C 1
ATOM 2494 O O . PHE A 1 326 ? -20.016 18.151 7.325 1.00 72.38 326 PHE A O 1
ATOM 2501 N N . ARG A 1 327 ? -18.666 18.096 9.148 1.00 69.56 327 ARG A N 1
ATOM 2502 C CA . ARG A 1 327 ? -19.440 19.035 9.968 1.00 69.56 327 ARG A CA 1
ATOM 2503 C C . ARG A 1 327 ? -18.980 20.481 9.756 1.00 69.56 327 ARG A C 1
ATOM 2505 O O . ARG A 1 327 ? -19.800 21.393 9.697 1.00 69.56 327 ARG A O 1
ATOM 2512 N N . THR A 1 328 ? -17.672 20.684 9.591 1.00 65.38 328 THR A N 1
ATOM 2513 C CA . THR A 1 328 ? -17.031 21.986 9.339 1.00 65.38 328 THR A CA 1
ATOM 2514 C C . THR A 1 328 ? -16.155 21.935 8.073 1.00 65.38 328 THR A C 1
ATOM 2516 O O . THR A 1 328 ? -15.799 20.861 7.604 1.00 65.38 328 THR A O 1
ATOM 2519 N N . GLN A 1 329 ? -15.861 23.077 7.434 1.00 51.72 329 GLN A N 1
ATOM 2520 C CA . GLN A 1 329 ? -15.337 23.155 6.048 1.00 51.72 329 GLN A CA 1
ATOM 2521 C C . GLN A 1 329 ? -13.876 22.679 5.828 1.00 51.72 329 GLN A C 1
ATOM 2523 O O . GLN A 1 329 ? -13.297 22.967 4.781 1.00 51.72 329 GLN A O 1
ATOM 2528 N N . ASN A 1 330 ? -13.250 21.951 6.757 1.00 53.06 330 ASN A N 1
ATOM 2529 C CA . ASN A 1 330 ? -11.801 21.739 6.740 1.00 53.06 330 ASN A CA 1
ATOM 2530 C C . ASN A 1 330 ? -11.388 20.277 6.484 1.00 53.06 330 ASN A C 1
ATOM 2532 O O . ASN A 1 330 ? -11.369 19.427 7.369 1.00 53.06 330 ASN A O 1
ATOM 2536 N N . VAL A 1 331 ? -10.943 19.994 5.255 1.00 55.38 331 VAL A N 1
ATOM 2537 C CA . VAL A 1 331 ? -10.070 18.840 4.977 1.00 55.38 331 VAL A CA 1
ATOM 2538 C C . VAL A 1 331 ? -8.630 19.285 5.185 1.00 55.38 331 VAL A C 1
ATOM 2540 O O . VAL A 1 331 ? -8.028 19.859 4.282 1.00 55.38 331 VAL A O 1
ATOM 2543 N N . VAL A 1 332 ? -8.061 19.018 6.357 1.00 57.72 332 VAL A N 1
ATOM 2544 C CA . VAL A 1 332 ? -6.652 19.335 6.627 1.00 57.72 332 VAL A CA 1
ATOM 2545 C C . VAL A 1 332 ? -5.808 18.077 6.489 1.00 57.72 332 VAL A C 1
ATOM 2547 O O . VAL A 1 332 ? -5.466 17.450 7.482 1.00 57.72 332 VAL A O 1
ATOM 2550 N N . ILE A 1 333 ? -5.443 17.717 5.257 1.00 61.03 333 ILE A N 1
ATOM 2551 C CA . ILE A 1 333 ? -4.362 16.750 5.026 1.00 61.03 333 ILE A CA 1
ATOM 2552 C C . ILE A 1 333 ? -3.045 1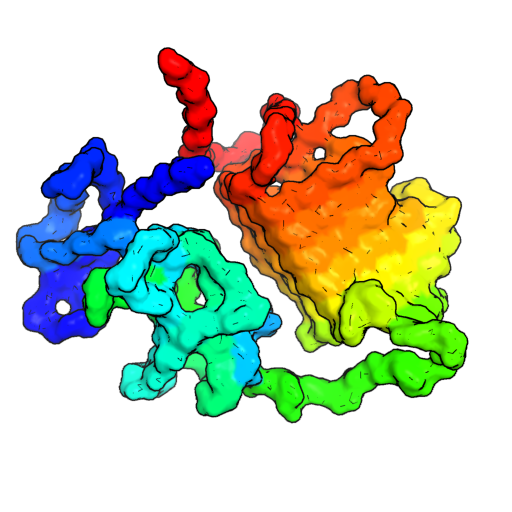7.532 5.084 1.00 61.03 333 ILE A C 1
ATOM 2554 O O . ILE A 1 333 ? -2.729 18.287 4.171 1.00 61.03 333 ILE A O 1
ATOM 2558 N N . ARG A 1 334 ? -2.286 17.378 6.173 1.00 56.88 334 ARG A N 1
ATOM 2559 C CA . ARG A 1 334 ? -0.965 18.009 6.370 1.00 56.88 334 ARG A CA 1
ATOM 2560 C C . ARG A 1 334 ? 0.150 16.971 6.292 1.00 56.88 334 ARG A C 1
ATOM 2562 O O . ARG A 1 334 ? 0.724 16.566 7.290 1.00 56.88 334 ARG A O 1
ATOM 2569 N N . CYS A 1 335 ? 0.444 16.464 5.111 1.00 56.22 335 CYS A N 1
ATOM 2570 C CA . CYS A 1 335 ? 1.550 15.521 4.955 1.00 56.22 335 CYS A CA 1
ATOM 2571 C C . CYS A 1 335 ? 2.904 16.244 4.861 1.00 56.22 335 CYS A C 1
ATOM 2573 O O . CYS A 1 335 ? 2.968 17.407 4.466 1.00 56.22 335 CYS A O 1
ATOM 2575 N N . GLY A 1 336 ? 3.983 15.527 5.189 1.00 53.50 336 GLY A N 1
ATOM 2576 C CA . GLY A 1 336 ? 5.323 15.896 4.738 1.00 53.50 336 GLY A CA 1
ATOM 2577 C C . GLY A 1 336 ? 5.527 15.519 3.262 1.00 53.50 336 GLY A C 1
ATOM 2578 O O . GLY A 1 336 ? 4.586 15.541 2.467 1.00 53.50 336 GLY A O 1
ATOM 2579 N N . MET A 1 337 ? 6.744 15.127 2.885 1.00 51.97 337 MET A N 1
ATOM 2580 C CA . MET A 1 337 ? 7.078 14.762 1.502 1.00 51.97 337 MET A CA 1
ATOM 2581 C C . MET A 1 337 ? 6.332 13.499 1.021 1.00 51.97 337 MET A C 1
ATOM 2583 O O . MET A 1 337 ? 6.254 12.499 1.735 1.00 51.97 337 MET A O 1
ATOM 2587 N N . ASN A 1 338 ? 5.899 13.501 -0.245 1.00 55.56 338 ASN A N 1
ATOM 2588 C CA . ASN A 1 338 ? 5.318 12.363 -0.978 1.00 55.56 338 ASN A CA 1
ATOM 2589 C C . ASN A 1 338 ? 3.951 11.899 -0.460 1.00 55.56 338 ASN A C 1
ATOM 2591 O O . ASN A 1 338 ? 3.825 10.942 0.315 1.00 55.56 338 ASN A O 1
ATOM 2595 N N . HIS A 1 339 ? 2.915 12.565 -0.959 1.00 63.03 339 HIS A N 1
ATOM 2596 C CA . HIS A 1 339 ? 1.528 12.222 -0.704 1.00 63.03 339 HIS A CA 1
ATOM 2597 C C . HIS A 1 339 ? 0.779 11.963 -2.006 1.00 63.03 339 HIS A C 1
ATOM 2599 O O . HIS A 1 339 ? 0.900 12.731 -2.961 1.00 63.03 339 HIS A O 1
ATOM 2605 N N . VAL A 1 340 ? -0.004 10.887 -2.007 1.00 58.59 340 VAL A N 1
ATOM 2606 C CA . VAL A 1 340 ? -0.867 10.486 -3.115 1.00 58.59 340 VAL A CA 1
ATOM 2607 C C . VAL A 1 340 ? -2.302 10.428 -2.608 1.00 58.59 340 VAL A C 1
ATOM 2609 O O . VAL A 1 340 ? -2.612 9.670 -1.688 1.00 58.59 340 VAL A O 1
ATOM 2612 N N . THR A 1 341 ? -3.182 11.213 -3.220 1.00 60.31 341 THR A N 1
ATOM 2613 C CA . THR A 1 341 ? -4.628 11.146 -2.987 1.00 60.31 341 THR A CA 1
ATOM 2614 C C . THR A 1 341 ? -5.337 10.786 -4.287 1.00 60.31 341 THR A C 1
ATOM 2616 O O . THR A 1 341 ? -5.118 11.463 -5.284 1.00 60.31 341 THR A O 1
ATOM 2619 N N . GLU A 1 342 ? -6.198 9.763 -4.283 1.00 54.81 342 GLU A N 1
ATOM 2620 C CA . GLU A 1 342 ? -6.957 9.316 -5.466 1.00 54.81 342 GLU A CA 1
ATOM 2621 C C . GLU A 1 342 ? -8.431 9.042 -5.109 1.00 54.81 342 GLU A C 1
ATOM 2623 O O . GLU A 1 342 ? -8.729 8.493 -4.045 1.00 54.81 342 GLU A O 1
ATOM 2628 N N . ASN A 1 343 ? -9.361 9.374 -6.014 1.00 56.47 343 ASN A N 1
ATOM 2629 C CA . ASN A 1 343 ? -10.790 9.030 -5.915 1.00 56.47 343 ASN A CA 1
ATOM 2630 C C . ASN A 1 343 ? -11.473 9.446 -4.595 1.00 56.47 343 ASN A C 1
ATOM 2632 O O . ASN A 1 343 ? -12.239 8.673 -4.015 1.00 56.47 343 ASN A O 1
ATOM 2636 N N . LEU A 1 344 ? -11.199 10.651 -4.088 1.00 59.66 344 LEU A N 1
ATOM 2637 C CA . LEU A 1 344 ? -11.921 11.161 -2.921 1.00 59.66 344 LEU A CA 1
ATOM 2638 C C . LEU A 1 344 ? -13.298 11.695 -3.312 1.00 59.66 344 LEU A C 1
ATOM 2640 O O . LEU A 1 344 ? -13.400 12.643 -4.092 1.00 59.66 344 LEU A O 1
ATOM 2644 N N . GLU A 1 345 ? -14.346 11.154 -2.694 1.00 58.53 345 GLU A N 1
ATOM 2645 C CA . GLU A 1 345 ? -15.685 11.736 -2.751 1.00 58.53 345 GLU A CA 1
ATOM 2646 C C . GLU A 1 345 ? -15.939 12.596 -1.507 1.00 58.53 345 GLU A C 1
ATOM 2648 O O . GLU A 1 345 ? -15.658 12.192 -0.376 1.00 58.53 345 GLU A O 1
ATOM 2653 N N . ARG A 1 346 ? -16.464 13.807 -1.725 1.00 58.38 346 ARG A N 1
ATOM 2654 C CA . ARG A 1 346 ? -16.767 14.780 -0.671 1.00 58.38 346 ARG A CA 1
ATOM 2655 C C . ARG A 1 346 ? -18.254 15.097 -0.671 1.00 58.38 346 ARG A C 1
ATOM 2657 O O . ARG A 1 346 ? -18.804 15.440 -1.717 1.00 58.38 346 ARG A O 1
ATOM 2664 N N . LEU A 1 347 ? -18.871 15.054 0.506 1.00 38.47 347 LEU A N 1
ATOM 2665 C CA . LEU A 1 347 ? -20.242 15.510 0.717 1.00 38.47 347 LEU A CA 1
ATOM 2666 C C . LEU A 1 347 ? -20.279 16.498 1.891 1.00 38.47 347 LEU A C 1
ATOM 2668 O O . LEU A 1 347 ? -19.875 16.174 3.008 1.00 38.47 347 LEU A O 1
ATOM 2672 N N . TYR A 1 348 ? -20.735 17.722 1.629 1.00 41.84 348 TYR A N 1
ATOM 2673 C CA . TYR A 1 348 ? -20.897 18.765 2.645 1.00 41.84 348 TYR A CA 1
ATOM 2674 C C . TYR A 1 348 ? -22.327 18.739 3.198 1.00 41.84 348 TYR A C 1
ATOM 2676 O O . TYR A 1 348 ? -23.271 18.680 2.413 1.00 41.84 348 TYR A O 1
ATOM 2684 N N . LEU A 1 349 ? -22.488 18.762 4.528 1.00 38.06 349 LEU A N 1
ATOM 2685 C CA . LEU A 1 349 ? -23.784 18.561 5.198 1.00 38.06 349 LEU A CA 1
ATOM 2686 C C . LEU A 1 349 ? -24.371 19.805 5.906 1.00 38.06 349 LEU A C 1
ATOM 2688 O O . LEU A 1 349 ? -25.336 19.648 6.651 1.00 38.06 349 LEU A O 1
ATOM 2692 N N . GLY A 1 350 ? -23.831 21.021 5.738 1.00 37.03 350 GLY A N 1
ATOM 2693 C CA . GLY A 1 350 ? -24.233 22.177 6.569 1.00 37.03 350 GLY A CA 1
ATOM 2694 C C . GLY A 1 350 ? -24.569 23.483 5.836 1.00 37.03 350 GLY A C 1
ATOM 2695 O O . GLY A 1 350 ? -24.068 23.740 4.753 1.00 37.03 350 GLY A O 1
ATOM 2696 N N . ASP A 1 351 ? -25.355 24.345 6.494 1.00 31.73 351 ASP A N 1
ATOM 2697 C CA . ASP A 1 351 ? -25.729 25.711 6.070 1.00 31.73 351 ASP A CA 1
ATOM 2698 C C . ASP A 1 351 ? -24.956 26.795 6.863 1.00 31.73 351 ASP A C 1
ATOM 2700 O O . ASP A 1 351 ? -25.539 27.745 7.392 1.00 31.73 351 ASP A O 1
ATOM 2704 N N . HIS A 1 352 ? -23.634 26.659 7.033 1.00 29.33 352 HIS A N 1
ATOM 2705 C CA . HIS A 1 352 ? -22.859 27.616 7.839 1.00 29.33 352 HIS A CA 1
ATOM 2706 C C . HIS A 1 352 ? -22.229 28.742 7.001 1.00 29.33 352 HIS A C 1
ATOM 2708 O O . HIS A 1 352 ? -21.451 28.499 6.080 1.00 29.33 352 HIS A O 1
ATOM 2714 N N . VAL A 1 353 ? -22.532 29.991 7.377 1.00 30.94 353 VAL A N 1
ATOM 2715 C CA . VAL A 1 353 ? -21.933 31.224 6.837 1.00 30.94 353 VAL A CA 1
ATOM 2716 C C . VAL A 1 353 ? -20.415 31.209 7.039 1.00 30.94 353 VAL A C 1
ATOM 2718 O O . VAL A 1 353 ? -19.923 31.109 8.165 1.00 30.94 353 VAL A O 1
ATOM 2721 N N . ALA A 1 354 ? -19.681 31.301 5.930 1.00 29.08 354 ALA A N 1
ATOM 2722 C CA . ALA A 1 354 ? -18.227 31.257 5.878 1.00 29.08 354 ALA A CA 1
ATOM 2723 C C . ALA A 1 354 ? -17.596 32.485 6.557 1.00 29.08 354 ALA A C 1
ATOM 2725 O O . ALA A 1 354 ? -17.536 33.566 5.978 1.00 29.08 354 ALA A O 1
ATOM 2726 N N . ASN A 1 355 ? -17.048 32.307 7.759 1.00 30.70 355 ASN A N 1
ATOM 2727 C CA . ASN A 1 355 ? -16.090 33.257 8.322 1.00 30.70 355 ASN A CA 1
ATOM 2728 C C . ASN A 1 355 ? -14.681 32.916 7.810 1.00 30.70 355 ASN A C 1
ATOM 2730 O O . ASN A 1 355 ? -13.902 32.266 8.498 1.00 30.70 355 ASN A O 1
ATOM 2734 N N . GLY A 1 356 ? -14.379 33.339 6.580 1.00 32.16 356 GLY A N 1
ATOM 2735 C CA . GLY A 1 356 ? -13.041 33.764 6.139 1.00 32.16 356 GLY A CA 1
ATOM 2736 C C . GLY A 1 356 ? -11.862 32.778 6.100 1.00 32.16 356 GLY A C 1
ATOM 2737 O O . GLY A 1 356 ? -10.810 33.176 5.612 1.00 32.16 356 GLY A O 1
ATOM 2738 N N . PHE A 1 357 ? -11.978 31.527 6.544 1.00 34.84 357 PHE A N 1
ATOM 2739 C CA . PHE A 1 357 ? -10.894 30.543 6.419 1.00 34.84 357 PHE A CA 1
ATOM 2740 C C . PHE A 1 357 ? -11.207 29.552 5.300 1.00 34.84 357 PHE A C 1
ATOM 2742 O O . PHE A 1 357 ? -11.993 28.625 5.471 1.00 34.84 357 PHE A O 1
ATOM 2749 N N . GLY A 1 358 ? -10.609 29.788 4.130 1.00 36.25 358 GLY A N 1
ATOM 2750 C CA . GLY A 1 358 ? -10.673 28.868 3.000 1.00 36.25 358 GLY A CA 1
ATOM 2751 C C . GLY A 1 358 ? -10.023 27.524 3.335 1.00 36.25 358 GLY A C 1
ATOM 2752 O O . GLY A 1 358 ? -8.987 27.469 4.000 1.00 36.25 358 GLY A O 1
ATOM 2753 N N . ALA A 1 359 ? -10.630 26.439 2.855 1.00 36.53 359 ALA A N 1
ATOM 2754 C CA . ALA A 1 359 ? -10.082 25.094 2.959 1.00 36.53 359 ALA A CA 1
ATOM 2755 C C . ALA A 1 359 ? -8.676 25.047 2.338 1.00 36.53 359 ALA A C 1
ATOM 2757 O O . ALA A 1 359 ? -8.521 25.187 1.127 1.00 36.53 359 ALA A O 1
ATOM 2758 N N . THR A 1 360 ? -7.646 24.859 3.162 1.00 38.53 360 THR A N 1
ATOM 2759 C CA . THR A 1 360 ? -6.252 24.800 2.707 1.00 38.53 360 THR A CA 1
ATOM 2760 C C . THR A 1 360 ? -5.816 23.341 2.609 1.00 38.53 360 THR A C 1
ATOM 2762 O O . THR A 1 360 ? -5.585 22.683 3.623 1.00 38.53 360 THR A O 1
ATOM 2765 N N . ALA A 1 361 ? -5.657 22.828 1.388 1.00 40.56 361 ALA A N 1
ATOM 2766 C CA . ALA A 1 361 ? -4.711 21.742 1.162 1.00 40.56 361 ALA A CA 1
ATOM 2767 C C . ALA A 1 361 ? -3.320 22.390 1.177 1.00 40.56 361 ALA A C 1
ATOM 2769 O O . ALA A 1 361 ? -2.908 22.990 0.191 1.00 40.56 361 ALA A O 1
ATOM 2770 N N . GLY A 1 362 ? -2.640 22.378 2.325 1.00 36.97 362 GLY A N 1
ATOM 2771 C CA . GLY A 1 362 ? -1.268 22.874 2.407 1.00 36.97 362 GLY A CA 1
ATOM 2772 C C . GLY A 1 362 ? -0.360 21.939 1.618 1.00 36.97 362 GLY A C 1
ATOM 2773 O O . GLY A 1 362 ? -0.166 20.795 2.023 1.00 36.97 362 GLY A O 1
ATOM 2774 N N . VAL A 1 363 ? 0.152 22.401 0.479 1.00 34.81 363 VAL A N 1
ATOM 2775 C CA . VAL A 1 363 ? 1.001 21.598 -0.402 1.00 34.81 363 VAL A CA 1
ATOM 2776 C C . VAL A 1 363 ? 2.466 21.845 -0.051 1.00 34.81 363 VAL A C 1
ATOM 2778 O O . VAL A 1 363 ? 2.952 22.966 -0.149 1.00 34.81 363 VAL A O 1
ATOM 2781 N N . GLN A 1 364 ? 3.178 20.797 0.365 1.00 33.16 364 GLN A N 1
ATOM 2782 C CA . GLN A 1 364 ? 4.645 20.789 0.380 1.00 33.16 364 GLN A CA 1
ATOM 2783 C C . GLN A 1 364 ? 5.181 20.264 -0.969 1.00 33.16 364 GLN A C 1
ATOM 2785 O O . GLN A 1 364 ? 4.464 19.540 -1.666 1.00 33.16 364 GLN A O 1
ATOM 2790 N N . PRO A 1 365 ? 6.423 20.598 -1.370 1.00 29.34 365 PRO A N 1
ATOM 2791 C CA . PRO A 1 365 ? 7.021 20.105 -2.614 1.00 29.34 365 PRO A CA 1
ATOM 2792 C C . PRO A 1 365 ? 6.965 18.566 -2.728 1.00 29.34 365 PRO A C 1
ATOM 2794 O O . PRO A 1 365 ? 7.312 17.863 -1.779 1.00 29.34 365 PRO A O 1
ATOM 2797 N N . GLY A 1 366 ? 6.545 18.042 -3.890 1.00 32.59 366 GLY A N 1
ATOM 2798 C CA . GLY A 1 366 ? 6.438 16.591 -4.158 1.00 32.59 366 GLY A CA 1
ATOM 2799 C C . GLY A 1 366 ? 5.029 15.986 -4.030 1.00 32.59 366 GLY A C 1
ATOM 2800 O O . GLY A 1 366 ? 4.886 14.809 -3.702 1.00 32.59 366 GLY A O 1
ATOM 2801 N N . PHE A 1 367 ? 3.985 16.785 -4.252 1.00 33.53 367 PHE A N 1
ATOM 2802 C CA . PHE A 1 367 ? 2.579 16.397 -4.111 1.00 33.53 367 PHE A CA 1
ATOM 2803 C C . PHE A 1 367 ? 1.952 16.037 -5.469 1.00 33.53 367 PHE A C 1
ATOM 2805 O O . PHE A 1 367 ? 2.079 16.809 -6.419 1.00 33.53 367 PHE A O 1
ATOM 2812 N N . LEU A 1 368 ? 1.250 14.901 -5.566 1.00 41.19 368 LEU A N 1
ATOM 2813 C CA . LEU A 1 368 ? 0.445 14.534 -6.739 1.00 41.19 368 LEU A CA 1
ATOM 2814 C C . LEU A 1 368 ? -1.008 14.298 -6.305 1.00 41.19 368 LEU A C 1
ATOM 2816 O O . LEU A 1 368 ? -1.299 13.409 -5.504 1.00 41.19 368 LEU A O 1
ATOM 2820 N N . ILE A 1 369 ? -1.923 15.108 -6.840 1.00 43.62 369 ILE A N 1
ATOM 2821 C CA . ILE A 1 369 ? -3.369 14.905 -6.704 1.00 43.62 369 ILE A CA 1
ATOM 2822 C C . ILE A 1 369 ? -3.812 14.040 -7.884 1.00 43.62 369 ILE A C 1
ATOM 2824 O O . ILE A 1 369 ? -3.719 14.478 -9.029 1.00 43.62 369 ILE A O 1
ATOM 2828 N N . GLY A 1 370 ? -4.279 12.823 -7.612 1.00 35.53 370 GLY A N 1
ATOM 2829 C CA . GLY A 1 370 ? -5.034 12.028 -8.574 1.00 35.53 370 GLY A CA 1
ATOM 2830 C C . GLY A 1 370 ? -6.443 12.595 -8.755 1.00 35.53 370 GLY A C 1
ATOM 2831 O O . GLY A 1 370 ? -7.010 13.170 -7.825 1.00 35.53 370 GLY A O 1
ATOM 2832 N N . ASP A 1 371 ? -6.973 12.441 -9.968 1.00 37.50 371 ASP A N 1
ATOM 2833 C CA . ASP A 1 371 ? -8.226 13.006 -10.485 1.00 37.50 371 ASP A CA 1
ATOM 2834 C C . ASP A 1 371 ? -9.361 13.134 -9.440 1.00 37.50 371 ASP A C 1
ATOM 2836 O O . ASP A 1 371 ? -9.805 12.154 -8.829 1.00 37.50 371 ASP A O 1
ATOM 2840 N N . THR A 1 372 ? -9.847 14.363 -9.226 1.00 39.56 372 THR A N 1
ATOM 2841 C CA . THR A 1 372 ? -11.076 14.625 -8.473 1.00 39.56 372 THR A CA 1
ATOM 2842 C C . THR A 1 372 ? -12.245 14.591 -9.450 1.00 39.56 372 THR A C 1
ATOM 2844 O O . THR A 1 372 ? -12.591 15.581 -10.088 1.00 39.56 372 THR A O 1
ATOM 2847 N N . SER A 1 373 ? -12.919 13.445 -9.525 1.00 36.19 373 SER A N 1
ATOM 2848 C CA . SER A 1 373 ? -13.974 13.145 -10.508 1.00 36.19 373 SER A CA 1
ATOM 2849 C C . SER A 1 373 ? -15.232 14.041 -10.467 1.00 36.19 373 SER A C 1
ATOM 2851 O O . SER A 1 373 ? -16.199 13.784 -11.185 1.00 36.19 373 SER A O 1
ATOM 2853 N N . LYS A 1 374 ? -15.256 15.115 -9.664 1.00 38.06 374 LYS A N 1
ATOM 2854 C CA . LYS A 1 374 ? -16.363 16.081 -9.575 1.00 38.06 374 LYS A CA 1
ATOM 2855 C C . LYS A 1 374 ? -15.869 17.528 -9.412 1.00 38.06 374 LYS A C 1
ATOM 2857 O O . LYS A 1 374 ? -15.953 18.090 -8.329 1.00 38.06 374 LYS A O 1
ATOM 2862 N N . GLY A 1 375 ? -15.379 18.135 -10.496 1.00 34.72 375 GLY A N 1
ATOM 2863 C CA . GLY A 1 375 ? -15.615 19.538 -10.904 1.00 34.72 375 GLY A CA 1
ATOM 2864 C C . GLY A 1 375 ? -15.464 20.722 -9.925 1.00 34.72 375 GLY A C 1
ATOM 2865 O O . GLY A 1 375 ? -15.858 21.825 -10.296 1.00 34.72 375 GLY A O 1
ATOM 2866 N N . GLN A 1 376 ? -14.927 20.574 -8.712 1.00 35.12 376 GLN A N 1
ATOM 2867 C CA . GLN A 1 376 ? -14.754 21.691 -7.777 1.00 35.12 376 GLN A CA 1
ATOM 2868 C C . GLN A 1 376 ? -13.304 22.182 -7.759 1.00 35.12 376 GLN A C 1
ATOM 2870 O O . GLN A 1 376 ? -12.399 21.498 -7.283 1.00 35.12 376 GLN A O 1
ATOM 2875 N N . LYS A 1 377 ? -13.099 23.400 -8.278 1.00 35.22 377 LYS A N 1
ATOM 2876 C CA . LYS A 1 377 ? -11.833 24.139 -8.195 1.00 35.22 377 LYS A CA 1
ATOM 2877 C C . LYS A 1 377 ? -11.537 24.463 -6.727 1.00 35.22 377 LYS A C 1
ATOM 2879 O O . LYS A 1 377 ? -12.277 25.221 -6.105 1.00 35.22 377 LYS A O 1
ATOM 2884 N N . GLY A 1 378 ? -10.466 23.894 -6.178 1.00 34.53 378 GLY A N 1
ATOM 2885 C CA . GLY A 1 378 ? -9.917 24.333 -4.895 1.00 34.53 378 GLY A CA 1
ATOM 2886 C C . GLY A 1 378 ? -9.372 25.760 -5.001 1.00 34.53 378 GLY A C 1
ATOM 2887 O O . GLY A 1 378 ? -8.783 26.122 -6.020 1.00 34.53 378 GLY A O 1
ATOM 2888 N N . VAL A 1 379 ? -9.583 26.568 -3.963 1.00 31.83 379 VAL A N 1
ATOM 2889 C CA . VAL A 1 379 ? -8.917 27.867 -3.800 1.00 31.83 379 VAL A CA 1
ATOM 2890 C C . VAL A 1 379 ? -7.550 27.608 -3.169 1.00 31.83 379 VAL A C 1
ATOM 2892 O O . VAL A 1 379 ? -7.463 26.986 -2.112 1.00 31.83 379 VAL A O 1
ATOM 2895 N N . TRP A 1 380 ? -6.494 28.056 -3.842 1.00 33.75 380 TRP A N 1
ATOM 2896 C CA . TRP A 1 380 ? -5.107 27.968 -3.393 1.00 33.75 380 TRP A CA 1
ATOM 2897 C C . TRP A 1 380 ? -4.753 29.249 -2.634 1.00 33.75 380 TRP A C 1
ATOM 2899 O O . TRP A 1 380 ? -4.930 30.330 -3.187 1.00 33.75 380 TRP A O 1
ATOM 2909 N N . ASN A 1 381 ? -4.259 29.142 -1.399 1.00 31.16 381 ASN A N 1
ATOM 2910 C CA . ASN A 1 381 ? -3.647 30.265 -0.682 1.00 31.16 381 ASN A CA 1
ATOM 2911 C C . ASN A 1 381 ? -2.205 29.890 -0.330 1.00 31.16 381 ASN A C 1
ATOM 2913 O O . ASN A 1 381 ? -1.982 28.922 0.395 1.00 31.16 381 ASN A O 1
ATOM 2917 N N . ASP A 1 382 ? -1.258 30.668 -0.850 1.00 30.72 382 ASP A N 1
ATOM 2918 C CA . ASP A 1 382 ? 0.197 30.445 -0.791 1.00 30.72 382 ASP A CA 1
ATOM 2919 C C . ASP A 1 382 ? 0.862 31.075 0.459 1.00 30.72 382 ASP A C 1
ATOM 2921 O O . ASP A 1 382 ? 2.081 31.133 0.590 1.00 30.72 382 ASP A O 1
ATOM 2925 N N . ASP A 1 383 ? 0.070 31.564 1.417 1.00 26.14 383 ASP A N 1
ATOM 2926 C CA . ASP A 1 383 ? 0.526 32.588 2.371 1.00 26.14 383 ASP A CA 1
ATOM 2927 C C . ASP A 1 383 ? 1.240 32.091 3.644 1.00 26.14 383 ASP A C 1
ATOM 2929 O O . ASP A 1 383 ? 1.392 32.848 4.602 1.00 26.14 383 ASP A O 1
ATOM 2933 N N . THR A 1 384 ? 1.752 30.858 3.703 1.00 33.47 384 THR A N 1
ATOM 2934 C CA . THR A 1 384 ? 2.552 30.431 4.872 1.00 33.47 384 THR A CA 1
ATOM 2935 C C . THR A 1 384 ? 3.768 29.585 4.508 1.00 33.47 384 THR A C 1
ATOM 2937 O O . THR A 1 384 ? 3.809 28.389 4.793 1.00 33.47 384 THR A O 1
ATOM 2940 N N . VAL A 1 385 ? 4.803 30.225 3.957 1.00 31.44 385 VAL A N 1
ATOM 2941 C CA . VAL A 1 385 ? 6.186 29.720 4.012 1.00 31.44 385 VAL A CA 1
ATOM 2942 C C . VAL A 1 385 ? 6.920 30.449 5.137 1.00 31.44 385 VAL A C 1
ATOM 2944 O O . VAL A 1 385 ? 7.570 31.470 4.934 1.00 31.44 385 VAL A O 1
ATOM 2947 N N . ALA A 1 386 ? 6.791 29.929 6.355 1.00 30.98 386 ALA A N 1
ATOM 2948 C CA . ALA A 1 386 ? 7.624 30.320 7.487 1.00 30.98 386 ALA A CA 1
ATOM 2949 C C . ALA A 1 386 ? 8.746 29.286 7.650 1.00 30.98 386 ALA A C 1
ATOM 2951 O O . ALA A 1 386 ? 8.609 28.356 8.433 1.00 30.98 386 ALA A O 1
ATOM 2952 N N . ASP A 1 387 ? 9.778 29.388 6.809 1.00 33.53 387 ASP A N 1
ATOM 2953 C CA . ASP A 1 387 ? 11.193 29.129 7.133 1.00 33.53 387 ASP A CA 1
ATOM 2954 C C . ASP A 1 387 ? 11.998 28.967 5.836 1.00 33.53 387 ASP A C 1
ATOM 2956 O O . ASP A 1 387 ? 11.805 28.033 5.059 1.00 33.53 387 ASP A O 1
ATOM 2960 N N . GLY A 1 388 ? 12.914 29.909 5.598 1.00 30.78 388 GLY A N 1
ATOM 2961 C CA . GLY A 1 388 ? 13.739 29.995 4.394 1.00 30.78 388 GLY A CA 1
ATOM 2962 C C . GLY A 1 388 ? 14.776 28.878 4.271 1.00 30.78 388 GLY A C 1
ATOM 2963 O O . GLY A 1 388 ? 15.958 29.098 4.533 1.00 30.78 388 GLY A O 1
ATOM 2964 N N . LYS A 1 389 ? 14.357 27.693 3.818 1.00 30.50 389 LYS A N 1
ATOM 2965 C CA . LYS A 1 389 ? 15.257 26.659 3.292 1.00 30.50 389 LYS A CA 1
ATOM 2966 C C . LYS A 1 389 ? 14.857 26.253 1.876 1.00 30.50 389 LYS A C 1
ATOM 2968 O O . LYS A 1 389 ? 13.684 26.197 1.534 1.00 30.50 389 LYS A O 1
ATOM 2973 N N . GLU A 1 390 ? 15.900 26.052 1.081 1.00 30.77 390 GLU A N 1
ATOM 2974 C CA . GLU A 1 390 ? 15.973 25.968 -0.378 1.00 30.77 390 GLU A CA 1
ATOM 2975 C C . GLU A 1 390 ? 14.819 25.208 -1.051 1.00 30.77 390 GLU A C 1
ATOM 2977 O O . GLU A 1 390 ? 14.531 24.051 -0.741 1.00 30.77 390 GLU A O 1
ATOM 2982 N N . GLY A 1 391 ? 14.169 25.887 -2.000 1.00 25.78 391 GLY A N 1
ATOM 2983 C CA . GLY A 1 391 ? 13.076 25.348 -2.799 1.00 25.78 391 GLY A CA 1
ATOM 2984 C C . GLY A 1 391 ? 13.569 24.353 -3.848 1.00 25.78 391 GLY A C 1
ATOM 2985 O O . GLY A 1 391 ? 14.400 24.684 -4.692 1.00 25.78 391 GLY A O 1
ATOM 2986 N N . GLY A 1 392 ? 13.017 23.141 -3.817 1.00 25.97 392 GLY A N 1
ATOM 2987 C CA . GLY A 1 392 ? 13.026 22.241 -4.967 1.00 25.97 392 GLY A CA 1
ATOM 2988 C C . GLY A 1 392 ? 12.034 22.726 -6.026 1.00 25.97 392 GLY A C 1
ATOM 2989 O O . GLY A 1 392 ? 10.958 23.226 -5.699 1.00 25.97 392 GLY A O 1
ATOM 2990 N N . THR A 1 393 ? 12.393 22.586 -7.299 1.00 23.61 393 THR A N 1
ATOM 2991 C CA . THR A 1 393 ? 11.515 22.887 -8.433 1.00 23.61 393 THR A CA 1
ATOM 2992 C C . THR A 1 393 ? 10.318 21.933 -8.460 1.00 23.61 393 THR A C 1
ATOM 2994 O O . THR A 1 393 ? 10.471 20.713 -8.456 1.00 23.61 393 THR A O 1
ATOM 2997 N N . MET A 1 394 ? 9.112 22.502 -8.495 1.00 27.38 394 MET A N 1
ATOM 2998 C CA . MET A 1 394 ? 7.852 21.790 -8.699 1.00 27.38 394 MET A CA 1
ATOM 2999 C C . MET A 1 394 ? 7.456 21.911 -10.176 1.00 27.38 394 MET A C 1
ATOM 3001 O O . MET A 1 394 ? 7.434 23.013 -10.719 1.00 27.38 394 MET A O 1
ATOM 3005 N N . GLU A 1 395 ? 7.135 20.795 -10.827 1.00 24.78 395 GLU A N 1
ATOM 3006 C CA . GLU A 1 395 ? 6.557 20.791 -12.173 1.00 24.78 395 GLU A CA 1
ATOM 3007 C C . GLU A 1 395 ? 5.029 20.673 -12.036 1.00 24.78 395 GLU A C 1
ATOM 3009 O O . GLU A 1 395 ? 4.503 19.610 -11.711 1.00 24.78 395 GLU A O 1
ATOM 3014 N N . VAL A 1 396 ? 4.311 21.786 -12.222 1.00 24.83 396 VAL A N 1
ATOM 3015 C CA . VAL A 1 396 ? 2.839 21.842 -12.203 1.00 24.83 396 VAL A CA 1
ATOM 3016 C C . VAL A 1 396 ? 2.341 21.932 -13.643 1.00 24.83 396 VAL A C 1
ATOM 3018 O O . VAL A 1 396 ? 2.685 22.867 -14.360 1.00 24.83 396 VAL A O 1
ATOM 3021 N N . SER A 1 397 ? 1.509 20.985 -14.080 1.00 25.47 397 SER A N 1
ATOM 3022 C CA . SER A 1 397 ? 0.758 21.110 -15.337 1.00 25.47 397 SER A CA 1
ATOM 3023 C C . SER A 1 397 ? -0.631 21.670 -15.046 1.00 25.47 397 SER A C 1
ATOM 3025 O O . SER A 1 397 ? -1.494 20.967 -14.527 1.00 25.47 397 SER A O 1
ATOM 3027 N N . LEU A 1 398 ? -0.845 22.942 -15.384 1.00 23.08 398 LEU A N 1
ATOM 3028 C CA . LEU A 1 398 ? -2.175 23.540 -15.478 1.00 23.08 398 LEU A CA 1
ATOM 3029 C C . LEU A 1 398 ? -2.675 23.368 -16.912 1.00 23.08 398 LEU A C 1
ATOM 3031 O O . LEU A 1 398 ? -2.085 23.904 -17.846 1.00 23.08 398 LEU A O 1
ATOM 3035 N N . VAL A 1 399 ? -3.772 22.635 -17.084 1.00 25.70 399 VAL A N 1
ATOM 3036 C CA . VAL A 1 399 ? -4.492 22.589 -18.359 1.00 25.70 399 VAL A CA 1
ATOM 3037 C C . VAL A 1 399 ? -5.536 23.701 -18.342 1.00 25.70 399 VAL A C 1
ATOM 3039 O O . VAL A 1 399 ? -6.542 23.620 -17.638 1.00 25.70 399 VAL A O 1
ATOM 3042 N N . SER A 1 400 ? -5.274 24.754 -19.113 1.00 24.47 400 SER A N 1
ATOM 3043 C CA . SER A 1 400 ? -6.292 25.697 -19.568 1.00 24.47 400 SER A CA 1
ATOM 3044 C C . SER A 1 400 ? -6.809 25.203 -20.914 1.00 24.47 400 SER A C 1
ATOM 3046 O O . SER A 1 400 ? -6.043 25.112 -21.870 1.00 24.47 400 SER A O 1
ATOM 3048 N N . LEU A 1 401 ? -8.094 24.867 -20.977 1.00 25.36 401 LEU A N 1
ATOM 3049 C CA . LEU A 1 401 ? -8.814 24.701 -22.235 1.00 25.36 401 LEU A CA 1
ATOM 3050 C C . LEU A 1 401 ? -9.248 26.092 -22.703 1.00 25.36 401 LEU A C 1
ATOM 3052 O O . LEU A 1 401 ? -10.151 26.677 -22.107 1.00 25.36 401 LEU A O 1
ATOM 3056 N N . GLU A 1 402 ? -8.630 26.597 -23.765 1.00 26.14 402 GLU A N 1
ATOM 3057 C CA . GLU A 1 402 ? -9.319 27.518 -24.669 1.00 26.14 402 GLU A CA 1
ATOM 3058 C C . GLU A 1 402 ? -9.796 26.710 -25.880 1.00 26.14 402 GLU A C 1
ATOM 3060 O O . GLU A 1 402 ? -9.078 25.834 -26.368 1.00 26.14 402 GLU A O 1
ATOM 3065 N N . MET A 1 403 ? -11.060 26.942 -26.245 1.00 31.95 403 MET A N 1
ATOM 3066 C CA . MET A 1 403 ? -11.779 26.279 -27.339 1.00 31.95 403 MET A CA 1
ATOM 3067 C C . MET A 1 403 ? -11.214 26.628 -28.710 1.00 31.95 403 MET A C 1
ATOM 3069 O O . MET A 1 403 ? -10.823 27.803 -28.895 1.00 31.95 403 MET A O 1
#

InterPro domains:
  IPR011050 Pectin lyase fold/virulence factor [SSF51126] (200-325)
  IPR012334 Pectin lyase fold [G3DSA:2.160.20.10] (129-363)

Foldseek 3Di:
DPPPQDKWKKKWADDPPDLPCIHDIDTWDWPDDDPVDTDTDDDPPDDDHDMDMDILQWDFQDKAAPQGQAHEAQTKMKTFTASLADPPDPQFDAKKKKWAAPVHRVDMDIWHFDPVDDDDRGMTMTTRHNPDDWHKTFMWIGHRDDPPNSIDTDWHPDDPDTDRIHTYHYHCVVVVPPPPVPLVPDPADPVVDQADEAEDPAADEDEASEEAEDPAQRHAEYEYEDCDADARYEYAHYEYYRHEYAYDHPAQDDHAANYEYDPDPDAGAYEYERYEYHYESHQEPAAYEHHAAYEAYLYEYEAHNEHHHYYYQHDHYEHENYEYEYPHQEHEPDHHAAYEYENYHYDYDDDDDDPPDFHDPPDDAHDDYYDPPDDDDGDYDPPDPPDDDDDDDHDDDDDDDDD

Secondary structure (DSSP, 8-state):
--------EEEEEPPSS-TT----EEEE-EEEE-SS-EEEPPPTTSPSS-EEEEES--EEEEEEETBBTEEETT-EEEEEEESS--TT-TTPPPPEEEEEESS-TT-EEEEPBPSSS---SSEEEEE--TTSPSEEEEEEEE-S-SGGG--EE----SSSS---EEEEE--HHHHS-S----TTSSS---TT-SSEEEEESS-EEPPTTEEEE-S-TTTEEEEEEESS---SEE-SEEEEES-EEEEEES--TTPPPSEEE---SSPEEEEEEEEEEEEES-SEEEEEESEEEEEEEEEEEEEESEEEEEESS---EEEES-EEEESSS-------S-EEEES-EEEE-------S------PPSSEEE---SS---PPP------S---PPPP---------

Sequence (403 aa):
MDEQIKLSLQVQVLSDSLPINAGPVFSQPLISATNYSLTYVIPSSLSPGVYRTLLNAPKVWFVQGDLTKTASQGGWIGVYGTSLLIPNDPTSLPPSANLVSVANATVSFNLGVSLQKRGNAWVQYFEVPAYIPVGEYFLSVHNGAGGPTAWVQYRSEIGPQILNTIVVQASPYSLWPSTVFDVTKSTGRNPLLSYWKLLLQSPFTLPPNTILRGDGTDKTFFSYNSTSYGSFITGTVFGVENVTLSATITNPKNSCGCILISKSKTKSDVSWCNAFLQCSGYNHQISIDQSERMVIENVKFDDCDNCVGITGNSNYTRITNGNMTFRTQNVVIRCGMNHVTENLERLYLGDHVANGFGATAGVQPGFLIGDTSKGQKGVWNDDTVADGKEGGTMEVSLVSLEM

pLDDT: mean 71.18, std 20.77, range [23.08, 97.56]

Organism: NCBI:txid329046

Radius of gyration: 23.48 Å; chains: 1; bounding box: 62×55×65 Å